Protein AF-A0A2N9Y4M0-F1 (afdb_monomer_lite)

Foldseek 3Di:
DVVVVVVCVVVVFDWDDDDQEIEGCAEDACAPPADAADGARYAYCAEYAQHPYAYADHHANYHHAYEYHNALYAHAEDHHNYHHQEEYHQHNYAHAADDAQAEHAEEYHQDQYQHAEHHQEAHHAYEYAHHLYQYADYHLHYYHAEEYAPDNYAHAADHQQDAHAYEYHHACYAHAAHHQNYHYAEEYHHHLYAYAAHHAPDEYLYEYHCANYAHAAYHPQYYHNYEYEQHLYAHAEYHLNYHYNAEYACANYAHAAYHQQAAHAAEYHCHLYAHAAYHQNYEHAEEYAQANYAHAAHDLRRPHDYCEYHHHNYAYAAHHLPDNHAAEYHHHNYAHAAHHQPDEYLEEYAQHCYQYAEYRQQYEHNYEYHCANYAHAEYHLNYYHLAEYAQHLYAHAAYHANYYHNAEYHHANYAYAAYYAQDAHAYEYHCHLYAHAAYHHQYAHAEEYHQDNYNHAEYDQNYHYAEEYHHANYAHAAYHALDAYCYEYHHHNYAHQEHHHQYHHAEEYEQANYNHQEDDQNYHYQFYHYPVVRHDLKFKDADPVVRWIKIWHRHPNAIWIDTRRGTQGHLVSLLVVLVVPDDPVVSVVSSVRNVVRRVVSVVVVVVD

Structure (mmCIF, N/CA/C/O backbone):
data_AF-A0A2N9Y4M0-F1
#
_entry.id   AF-A0A2N9Y4M0-F1
#
loop_
_atom_site.group_PDB
_atom_site.id
_atom_site.type_symbol
_atom_site.label_atom_id
_atom_site.label_alt_id
_atom_site.label_comp_id
_atom_site.label_asym_id
_atom_site.label_entity_id
_atom_site.label_seq_id
_atom_site.pdbx_PDB_ins_code
_atom_site.Cartn_x
_atom_site.Cartn_y
_atom_site.Cartn_z
_atom_site.occupancy
_atom_site.B_iso_or_equiv
_atom_site.auth_seq_id
_atom_site.auth_comp_id
_atom_site.auth_asym_id
_atom_site.auth_atom_id
_atom_site.pdbx_PDB_model_num
ATOM 1 N N . MET A 1 1 ? 51.965 9.612 -3.639 1.00 69.25 1 MET A N 1
ATOM 2 C CA . MET A 1 1 ? 52.229 8.160 -3.607 1.00 69.25 1 MET A CA 1
ATOM 3 C C . MET A 1 1 ? 52.261 7.648 -2.170 1.00 69.25 1 MET A C 1
ATOM 5 O O . MET A 1 1 ? 51.484 6.756 -1.866 1.00 69.25 1 MET A O 1
ATOM 9 N N . GLU A 1 2 ? 53.026 8.276 -1.268 1.00 77.88 2 GLU A N 1
ATOM 10 C CA . GLU A 1 2 ? 53.127 7.886 0.155 1.00 77.88 2 GLU A CA 1
ATOM 11 C C . GLU A 1 2 ? 51.775 7.714 0.866 1.00 77.88 2 GLU A C 1
ATOM 13 O O . GLU A 1 2 ? 51.488 6.628 1.348 1.00 77.88 2 GLU A O 1
ATOM 18 N N . GLN A 1 3 ? 50.884 8.716 0.827 1.00 79.31 3 GLN A N 1
ATOM 19 C CA . GLN A 1 3 ? 49.559 8.621 1.471 1.00 79.31 3 GLN A CA 1
ATOM 20 C C . GLN A 1 3 ? 48.710 7.429 0.991 1.00 79.31 3 GLN A C 1
ATOM 22 O O . GLN A 1 3 ? 47.911 6.899 1.757 1.00 79.31 3 GLN A O 1
ATOM 27 N N . PHE A 1 4 ? 48.864 7.015 -0.271 1.00 86.75 4 PHE A N 1
ATOM 28 C CA . PHE A 1 4 ? 48.134 5.876 -0.830 1.00 86.75 4 PHE A CA 1
ATOM 29 C C . PHE A 1 4 ? 48.697 4.557 -0.298 1.00 86.75 4 PHE A C 1
ATOM 31 O O . PHE A 1 4 ? 47.941 3.737 0.207 1.00 86.75 4 PHE A O 1
ATOM 38 N N . ILE A 1 5 ? 50.022 4.390 -0.323 1.00 88.62 5 ILE A N 1
ATOM 39 C CA . ILE A 1 5 ? 50.695 3.197 0.207 1.00 88.62 5 ILE A CA 1
ATOM 40 C C . ILE A 1 5 ? 50.472 3.052 1.718 1.00 88.62 5 ILE A C 1
ATOM 42 O O . ILE A 1 5 ? 50.161 1.962 2.191 1.00 88.62 5 ILE A O 1
ATOM 46 N N . THR A 1 6 ? 50.539 4.150 2.479 1.00 87.75 6 THR A N 1
ATOM 47 C CA . THR A 1 6 ? 50.225 4.143 3.917 1.00 87.75 6 THR A CA 1
ATOM 48 C C . THR A 1 6 ? 48.811 3.635 4.175 1.00 87.75 6 THR A C 1
ATOM 50 O O . THR A 1 6 ? 48.606 2.845 5.094 1.00 87.75 6 THR A O 1
ATOM 53 N N . TYR A 1 7 ? 47.836 4.045 3.359 1.00 87.62 7 TYR A N 1
ATOM 54 C CA . TYR A 1 7 ? 46.471 3.540 3.473 1.00 87.62 7 TYR A CA 1
ATOM 55 C C . TYR A 1 7 ? 46.402 2.031 3.205 1.00 87.62 7 TYR A C 1
ATOM 57 O O . TYR A 1 7 ? 45.838 1.311 4.026 1.00 87.62 7 TYR A O 1
ATOM 65 N N . LEU A 1 8 ? 47.019 1.549 2.117 1.00 91.25 8 LEU A N 1
ATOM 66 C CA . LEU A 1 8 ? 47.044 0.118 1.786 1.00 91.25 8 LEU A CA 1
ATOM 67 C C . LEU A 1 8 ? 47.632 -0.714 2.932 1.00 91.25 8 LEU A C 1
ATOM 69 O O . LEU A 1 8 ? 47.002 -1.672 3.369 1.00 91.25 8 LEU A O 1
ATOM 73 N N . ASN A 1 9 ? 48.780 -0.299 3.475 1.00 91.62 9 ASN A N 1
ATOM 74 C CA . ASN A 1 9 ? 49.433 -0.976 4.599 1.00 91.62 9 ASN A CA 1
ATOM 75 C C . ASN A 1 9 ? 48.564 -0.967 5.862 1.00 91.62 9 ASN A C 1
ATOM 77 O O . ASN A 1 9 ? 48.412 -1.993 6.519 1.00 91.62 9 ASN A O 1
ATOM 81 N N . THR A 1 10 ? 47.953 0.178 6.183 1.00 89.94 10 THR A N 1
ATOM 82 C CA . THR A 1 10 ? 47.089 0.322 7.368 1.00 89.94 10 THR A CA 1
ATOM 83 C C . THR A 1 10 ? 45.861 -0.581 7.284 1.00 89.94 10 THR A C 1
ATOM 85 O O . THR A 1 10 ? 45.412 -1.116 8.293 1.00 89.94 10 THR A O 1
ATOM 88 N N . GLN A 1 11 ? 45.303 -0.738 6.084 1.00 88.94 11 GLN A N 1
ATOM 89 C CA . GLN A 1 11 ? 44.142 -1.590 5.827 1.00 88.94 11 GLN A CA 1
ATOM 90 C C . GLN A 1 11 ? 44.521 -3.036 5.477 1.00 88.94 11 GLN A C 1
ATOM 92 O O . GLN A 1 11 ? 43.635 -3.826 5.171 1.00 88.94 11 GLN A O 1
ATOM 97 N N . GLN A 1 12 ? 45.814 -3.378 5.516 1.00 93.88 12 GLN A N 1
ATOM 98 C CA . GLN A 1 12 ? 46.344 -4.704 5.180 1.00 93.88 12 GLN A CA 1
ATOM 99 C C . GLN A 1 12 ? 45.936 -5.196 3.779 1.00 93.88 12 GLN A C 1
ATOM 101 O O . GLN A 1 12 ? 45.768 -6.392 3.551 1.00 93.88 12 GLN A O 1
ATOM 106 N N . ILE A 1 13 ? 45.788 -4.267 2.832 1.00 93.75 13 ILE A N 1
ATOM 107 C CA . ILE A 1 13 ? 45.423 -4.571 1.445 1.00 93.75 13 ILE A CA 1
ATOM 108 C C . ILE A 1 13 ? 46.638 -5.160 0.735 1.00 93.75 13 ILE A C 1
ATOM 110 O O . ILE A 1 13 ? 47.732 -4.593 0.789 1.00 93.75 13 ILE A O 1
ATOM 114 N N . LYS A 1 14 ? 46.452 -6.277 0.032 1.00 96.56 14 LYS A N 1
ATOM 115 C CA . LYS A 1 14 ? 47.536 -6.961 -0.681 1.00 96.56 14 LYS A CA 1
ATOM 116 C C . LYS A 1 14 ? 47.849 -6.259 -2.000 1.00 96.56 14 LYS A C 1
ATOM 118 O O . LYS A 1 14 ? 46.996 -6.155 -2.885 1.00 96.56 14 LYS A O 1
ATOM 123 N N . TYR A 1 15 ? 49.095 -5.825 -2.163 1.00 97.12 15 TYR A N 1
ATOM 124 C CA . TYR A 1 15 ? 49.570 -5.188 -3.388 1.00 97.12 15 TYR A CA 1
ATOM 125 C C . TYR A 1 15 ? 51.006 -5.595 -3.737 1.00 97.12 15 TYR A C 1
ATOM 127 O O . TYR A 1 15 ? 51.770 -6.026 -2.875 1.00 97.12 15 TYR A O 1
ATOM 135 N N . SER A 1 16 ? 51.379 -5.425 -5.003 1.00 96.06 16 SER A N 1
ATOM 136 C CA . SER A 1 16 ? 52.750 -5.545 -5.501 1.00 96.06 16 SER A CA 1
ATOM 137 C C . SER A 1 16 ? 53.153 -4.280 -6.258 1.00 96.06 16 SER A C 1
ATOM 139 O O . SER A 1 16 ? 52.330 -3.658 -6.935 1.00 96.06 16 SER A O 1
ATOM 141 N N . ILE A 1 17 ? 54.423 -3.895 -6.152 1.00 93.94 17 ILE A N 1
ATOM 142 C CA . ILE A 1 17 ? 55.011 -2.787 -6.912 1.00 93.94 17 ILE A CA 1
ATOM 143 C C . ILE A 1 17 ? 55.891 -3.406 -7.996 1.00 93.94 17 ILE A C 1
ATOM 145 O O . ILE A 1 17 ? 56.774 -4.199 -7.679 1.00 93.94 17 ILE A O 1
ATOM 149 N N . GLY A 1 18 ? 55.613 -3.081 -9.255 1.00 87.88 18 GLY A N 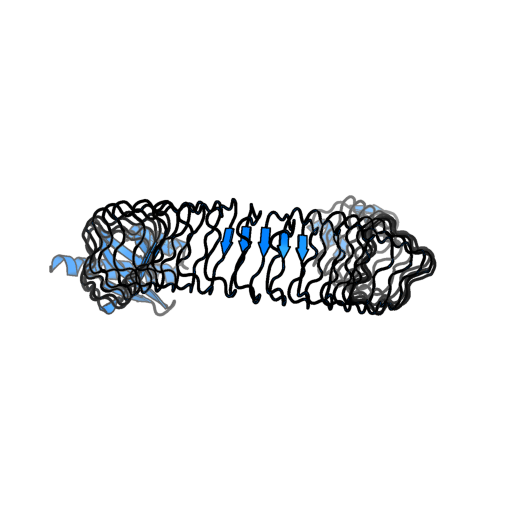1
ATOM 150 C CA . GLY A 1 18 ? 56.445 -3.456 -10.397 1.00 87.88 18 GLY A CA 1
ATOM 151 C C . GLY A 1 18 ? 57.136 -2.237 -11.000 1.00 87.88 18 GLY A C 1
ATOM 152 O O . GLY A 1 18 ? 56.988 -1.118 -10.501 1.00 87.88 18 GLY A O 1
ATOM 153 N N . ASP A 1 19 ? 57.832 -2.443 -12.118 1.00 81.62 19 ASP A N 1
ATOM 154 C CA . ASP A 1 19 ? 58.475 -1.363 -12.867 1.00 81.62 19 ASP A CA 1
ATOM 155 C C . ASP A 1 19 ? 57.413 -0.368 -13.354 1.00 81.62 19 ASP A C 1
ATOM 157 O O . ASP A 1 19 ? 56.680 -0.604 -14.315 1.00 81.62 19 ASP A O 1
ATOM 161 N N . ASN A 1 20 ? 57.306 0.750 -12.634 1.00 85.75 20 ASN A N 1
ATOM 162 C CA . ASN A 1 20 ? 56.396 1.860 -12.908 1.00 85.75 20 ASN A CA 1
ATOM 163 C C . ASN A 1 20 ? 54.886 1.543 -12.800 1.00 85.75 20 ASN A C 1
ATOM 165 O O . ASN A 1 20 ? 54.073 2.245 -13.405 1.00 85.75 20 ASN A O 1
ATOM 169 N N . SER A 1 21 ? 54.490 0.518 -12.036 1.00 92.75 21 SER A N 1
ATOM 170 C CA . SER A 1 21 ? 53.077 0.189 -11.776 1.00 92.75 21 SER A CA 1
ATOM 171 C C . SER A 1 21 ? 52.838 -0.297 -10.345 1.00 92.75 21 SER A C 1
ATOM 173 O O . SER A 1 21 ? 53.727 -0.841 -9.688 1.00 92.75 21 SER A O 1
ATOM 175 N N . ILE A 1 22 ? 51.611 -0.108 -9.857 1.00 95.31 22 ILE A N 1
ATOM 176 C CA . ILE A 1 22 ? 51.145 -0.664 -8.581 1.00 95.31 22 ILE A CA 1
ATOM 177 C C . ILE A 1 22 ? 49.971 -1.583 -8.894 1.00 95.31 22 ILE A C 1
ATOM 179 O O . ILE A 1 22 ? 48.990 -1.140 -9.488 1.00 95.31 22 ILE A O 1
ATOM 183 N N . THR A 1 23 ? 50.059 -2.846 -8.483 1.00 97.44 23 THR A N 1
ATOM 184 C CA . THR A 1 23 ? 48.987 -3.831 -8.663 1.00 97.44 23 THR A CA 1
ATOM 185 C C . THR A 1 23 ? 48.361 -4.167 -7.320 1.00 97.44 23 THR A C 1
ATOM 187 O O . THR A 1 23 ? 49.040 -4.666 -6.430 1.00 97.44 23 THR A O 1
ATOM 190 N N . ILE A 1 24 ? 47.062 -3.920 -7.176 1.00 98.00 24 ILE A N 1
ATOM 191 C CA . ILE A 1 24 ? 46.255 -4.388 -6.049 1.00 98.00 24 ILE A CA 1
ATOM 192 C C . ILE A 1 24 ? 45.712 -5.770 -6.406 1.00 98.00 24 ILE A C 1
ATOM 194 O O . ILE A 1 24 ? 45.067 -5.937 -7.443 1.00 98.00 24 ILE A O 1
ATOM 198 N N . LEU A 1 25 ? 45.990 -6.767 -5.565 1.00 96.94 25 LEU A N 1
ATOM 199 C CA . LEU A 1 25 ? 45.713 -8.177 -5.865 1.00 96.94 25 LEU A CA 1
ATOM 200 C C . LEU A 1 25 ? 44.247 -8.579 -5.639 1.00 96.94 25 LEU A C 1
ATOM 202 O O . LEU A 1 25 ? 43.853 -9.685 -5.999 1.00 96.94 25 LEU A O 1
ATOM 206 N N . GLU A 1 26 ? 43.446 -7.673 -5.088 1.00 97.50 26 GLU A N 1
ATOM 207 C CA . GLU A 1 26 ? 42.043 -7.853 -4.713 1.00 97.50 26 GLU A CA 1
ATOM 208 C C . GLU A 1 26 ? 41.196 -6.619 -5.090 1.00 97.50 26 GLU A C 1
ATOM 210 O O . GLU A 1 26 ? 41.654 -5.740 -5.829 1.00 97.50 26 GLU A O 1
ATOM 215 N N . SER A 1 27 ? 39.947 -6.551 -4.616 1.00 97.75 27 SER A N 1
ATOM 216 C CA . SER A 1 27 ? 39.102 -5.356 -4.750 1.00 97.75 27 SER A CA 1
ATOM 217 C C . SER A 1 27 ? 39.565 -4.244 -3.805 1.00 97.75 27 SER A C 1
ATOM 219 O O . SER A 1 27 ? 39.869 -4.482 -2.639 1.00 97.75 27 SER A O 1
ATOM 221 N N . LEU A 1 28 ? 39.557 -3.002 -4.284 1.00 97.25 28 LEU A N 1
ATOM 222 C CA . LEU A 1 28 ? 39.966 -1.823 -3.529 1.00 97.25 28 LEU A CA 1
ATOM 223 C C . LEU A 1 28 ? 38.762 -0.920 -3.238 1.00 97.25 28 LEU A C 1
ATOM 225 O O . LEU A 1 28 ? 38.211 -0.273 -4.133 1.00 97.25 28 LEU A O 1
ATOM 229 N N . ASN A 1 29 ? 38.386 -0.820 -1.962 1.00 94.25 29 ASN A N 1
ATOM 230 C CA . ASN A 1 29 ? 37.332 0.081 -1.508 1.00 94.25 29 ASN A CA 1
ATOM 231 C C . ASN A 1 29 ? 37.908 1.340 -0.851 1.00 94.25 29 ASN A C 1
ATOM 233 O O . ASN A 1 29 ? 38.414 1.297 0.262 1.00 94.25 29 ASN A O 1
ATOM 237 N N . LEU A 1 30 ? 37.772 2.471 -1.534 1.00 93.62 30 LEU A N 1
ATOM 238 C CA . LEU A 1 30 ? 38.145 3.806 -1.068 1.00 93.62 30 LEU A CA 1
ATOM 239 C C . LEU A 1 30 ? 36.919 4.694 -0.839 1.00 93.62 30 LEU A C 1
ATOM 241 O O . LEU A 1 30 ? 37.056 5.919 -0.802 1.00 93.62 30 LEU A O 1
ATOM 245 N N . ALA A 1 31 ? 35.719 4.119 -0.726 1.00 90.44 31 ALA A N 1
ATOM 246 C CA . ALA A 1 31 ? 34.511 4.901 -0.514 1.00 90.44 31 ALA A CA 1
ATOM 247 C C . ALA A 1 31 ? 34.663 5.809 0.716 1.00 90.44 31 ALA A C 1
ATOM 249 O O . ALA A 1 31 ? 35.088 5.362 1.777 1.00 90.44 31 ALA A O 1
ATOM 250 N N . GLU A 1 32 ? 34.339 7.093 0.551 1.00 85.69 32 GLU A N 1
ATOM 251 C CA . GLU A 1 32 ? 34.395 8.123 1.606 1.00 85.69 32 GLU A CA 1
ATOM 252 C C . GLU A 1 32 ? 35.800 8.398 2.187 1.00 85.69 32 GLU A C 1
ATOM 254 O O . GLU A 1 32 ? 35.969 9.270 3.044 1.00 85.69 32 GLU A O 1
ATOM 259 N N . VAL A 1 33 ? 36.845 7.751 1.662 1.00 87.81 33 VAL A N 1
ATOM 260 C CA . VAL A 1 33 ? 38.233 8.008 2.052 1.00 87.81 33 VAL A CA 1
ATOM 261 C C . VAL A 1 33 ? 38.682 9.370 1.512 1.00 87.81 33 VAL A C 1
ATOM 263 O O . VAL A 1 33 ? 38.426 9.742 0.361 1.00 87.81 33 VAL A O 1
ATOM 266 N N . ARG A 1 34 ? 39.415 10.136 2.332 1.00 82.12 34 ARG A N 1
ATOM 267 C CA . ARG A 1 34 ? 39.979 11.452 1.967 1.00 82.12 34 ARG A CA 1
ATOM 268 C C . ARG A 1 34 ? 41.215 11.341 1.067 1.00 82.12 34 ARG A C 1
ATOM 270 O O . ARG A 1 34 ? 42.247 11.952 1.330 1.00 82.12 34 ARG A O 1
ATOM 277 N N . ILE A 1 35 ? 41.102 10.601 -0.028 1.00 80.62 35 ILE A N 1
ATOM 278 C CA . ILE A 1 35 ? 42.133 10.520 -1.057 1.00 80.62 35 ILE A CA 1
ATOM 279 C C . ILE A 1 35 ? 41.920 11.604 -2.123 1.00 80.62 35 ILE A C 1
ATOM 281 O O . ILE A 1 35 ? 40.793 11.883 -2.549 1.00 80.62 35 ILE A O 1
ATOM 285 N N . LYS A 1 36 ? 43.011 12.266 -2.528 1.00 80.69 36 LYS A N 1
ATOM 286 C CA . LYS A 1 36 ? 42.988 13.343 -3.538 1.00 80.69 36 LYS A CA 1
ATOM 287 C C . LYS A 1 36 ? 43.414 12.865 -4.930 1.00 80.69 36 LYS A C 1
ATOM 289 O O . LYS A 1 36 ? 42.902 13.387 -5.920 1.00 80.69 36 LYS A O 1
ATOM 294 N N . HIS A 1 37 ? 44.312 11.880 -4.991 1.00 86.69 37 HIS A N 1
ATOM 295 C CA . HIS A 1 37 ? 44.916 11.353 -6.215 1.00 86.69 37 HIS A CA 1
ATOM 296 C C . HIS A 1 37 ? 45.178 9.850 -6.074 1.00 86.69 37 HIS A C 1
ATOM 298 O O . HIS A 1 37 ? 45.559 9.400 -4.995 1.00 86.69 37 HIS A O 1
ATOM 304 N N . LEU A 1 38 ? 45.000 9.108 -7.164 1.00 92.69 38 LEU A N 1
ATOM 305 C CA . LEU A 1 38 ? 45.486 7.734 -7.312 1.00 92.69 38 LEU A CA 1
ATOM 306 C C . LEU A 1 38 ? 46.834 7.763 -8.052 1.00 92.69 38 LEU A C 1
ATOM 308 O O . LEU A 1 38 ? 47.072 8.719 -8.795 1.00 92.69 38 LEU A O 1
ATOM 312 N N . PRO A 1 39 ? 47.715 6.770 -7.844 1.00 91.00 39 PRO A N 1
ATOM 313 C CA . PRO A 1 39 ? 48.951 6.651 -8.615 1.00 91.00 39 PRO A CA 1
ATOM 314 C C . PRO A 1 39 ? 48.671 6.342 -10.094 1.00 91.00 39 PRO A C 1
ATOM 316 O O . PRO A 1 39 ? 47.676 5.690 -10.414 1.00 91.00 39 PRO A O 1
ATOM 319 N N . ASP A 1 40 ? 49.557 6.799 -10.980 1.00 90.06 40 ASP A N 1
ATOM 320 C CA . ASP A 1 40 ? 49.533 6.427 -12.398 1.00 90.06 40 ASP A CA 1
ATOM 321 C C . ASP A 1 40 ? 49.860 4.934 -12.583 1.00 90.06 40 ASP A C 1
ATOM 323 O O . ASP A 1 40 ? 50.497 4.326 -11.720 1.00 90.06 40 ASP A O 1
ATOM 327 N N . ASN A 1 41 ? 49.399 4.335 -13.691 1.00 92.06 41 ASN A N 1
ATOM 328 C CA . ASN A 1 41 ? 49.573 2.904 -14.002 1.00 92.06 41 ASN A CA 1
ATOM 329 C C . ASN A 1 41 ? 49.096 1.957 -12.877 1.00 92.06 41 ASN A C 1
ATOM 331 O O . ASN A 1 41 ? 49.707 0.921 -12.600 1.00 92.06 41 ASN A O 1
ATOM 335 N N . LEU A 1 42 ? 48.009 2.327 -12.195 1.00 96.50 42 LEU A N 1
ATOM 336 C CA . LEU A 1 42 ? 47.374 1.502 -11.172 1.00 96.50 42 LEU A CA 1
ATOM 337 C C . LEU A 1 42 ? 46.597 0.348 -11.819 1.00 96.50 42 LEU A C 1
ATOM 339 O O . LEU A 1 42 ? 45.782 0.564 -12.718 1.00 96.50 42 LEU A O 1
ATOM 343 N N . ILE A 1 43 ? 46.814 -0.865 -11.319 1.00 97.94 43 ILE A N 1
ATOM 344 C CA . ILE A 1 43 ? 46.107 -2.079 -11.730 1.00 97.94 43 ILE A CA 1
ATOM 345 C C . ILE A 1 43 ? 45.336 -2.614 -10.521 1.00 97.94 43 ILE A C 1
ATOM 347 O O . ILE A 1 43 ? 45.912 -2.799 -9.453 1.00 97.94 43 ILE A O 1
ATOM 351 N N . ILE A 1 44 ? 44.039 -2.869 -10.677 1.00 98.31 44 ILE A N 1
ATOM 352 C CA . ILE A 1 44 ? 43.175 -3.477 -9.658 1.00 98.31 44 ILE A CA 1
ATOM 353 C C . ILE A 1 44 ? 42.690 -4.828 -10.186 1.00 98.31 44 ILE A C 1
ATOM 355 O O . ILE A 1 44 ? 42.037 -4.879 -11.231 1.00 98.31 44 ILE A O 1
ATOM 359 N N . ASN A 1 45 ? 43.001 -5.924 -9.488 1.00 98.06 45 ASN A N 1
ATOM 360 C CA . ASN A 1 45 ? 42.576 -7.266 -9.898 1.00 98.06 45 ASN A CA 1
ATOM 361 C C . ASN A 1 45 ? 41.093 -7.551 -9.626 1.00 98.06 45 ASN A C 1
ATOM 363 O O . ASN A 1 45 ? 40.516 -8.387 -10.319 1.00 98.06 45 ASN A O 1
ATOM 367 N N . GLY A 1 46 ? 40.483 -6.856 -8.665 1.00 97.94 46 GLY A N 1
ATOM 368 C CA . GLY A 1 46 ? 39.041 -6.878 -8.418 1.00 97.94 46 GLY A CA 1
ATOM 369 C C . GLY A 1 46 ? 38.344 -5.577 -8.826 1.00 97.94 46 GLY A C 1
ATOM 370 O O . GLY A 1 46 ? 38.689 -4.945 -9.829 1.00 97.94 46 GLY A O 1
ATOM 371 N N . ASP A 1 47 ? 37.375 -5.172 -8.013 1.00 98.62 47 ASP A N 1
ATOM 372 C CA . ASP A 1 47 ? 36.594 -3.946 -8.185 1.00 98.62 47 ASP A CA 1
ATOM 373 C C . ASP A 1 47 ? 37.310 -2.732 -7.587 1.00 98.62 47 ASP A C 1
ATOM 375 O O . ASP A 1 47 ? 38.030 -2.840 -6.594 1.00 98.62 47 ASP A O 1
ATOM 379 N N . LEU A 1 48 ? 37.053 -1.545 -8.135 1.00 98.44 48 LEU A N 1
ATOM 380 C CA . LEU A 1 48 ? 37.519 -0.272 -7.592 1.00 98.44 48 LEU A CA 1
ATOM 381 C C . LEU A 1 48 ? 36.334 0.609 -7.191 1.00 98.44 48 LEU A C 1
ATOM 383 O O . LEU A 1 48 ? 35.598 1.112 -8.041 1.00 98.44 48 LEU A O 1
ATOM 387 N N . ASN A 1 49 ? 36.187 0.872 -5.892 1.00 97.56 49 ASN A N 1
ATOM 388 C CA . ASN A 1 49 ? 35.139 1.742 -5.362 1.00 97.56 49 ASN A CA 1
ATOM 389 C C . ASN A 1 49 ? 35.716 3.066 -4.840 1.00 97.56 49 ASN A C 1
ATOM 391 O O . ASN A 1 49 ? 36.402 3.110 -3.828 1.00 97.56 49 ASN A O 1
ATOM 395 N N . LEU A 1 50 ? 35.395 4.165 -5.516 1.00 96.50 50 LEU A N 1
ATOM 396 C CA . LEU A 1 50 ? 35.794 5.546 -5.220 1.00 96.50 50 LEU A CA 1
ATOM 397 C C . LEU A 1 50 ? 34.607 6.416 -4.783 1.00 96.50 50 LEU A C 1
ATOM 399 O O . LEU A 1 50 ? 34.696 7.651 -4.822 1.00 96.50 50 LEU A O 1
ATOM 403 N N . ARG A 1 51 ? 33.469 5.804 -4.436 1.00 94.88 51 ARG A N 1
ATOM 404 C CA . ARG A 1 51 ? 32.219 6.509 -4.139 1.00 94.88 51 ARG A CA 1
ATOM 405 C C . ARG A 1 51 ? 32.423 7.600 -3.083 1.00 94.88 51 ARG A C 1
ATOM 407 O O . ARG A 1 51 ? 33.048 7.368 -2.055 1.00 94.88 51 ARG A O 1
ATOM 414 N N . LEU A 1 52 ? 31.851 8.783 -3.320 1.00 90.19 52 LEU A N 1
ATOM 415 C CA . LEU A 1 52 ? 31.882 9.924 -2.384 1.00 90.19 52 LEU A CA 1
ATOM 416 C C . LEU A 1 52 ? 33.296 10.426 -2.015 1.00 90.19 52 LEU A C 1
ATOM 418 O O . LEU A 1 52 ? 33.460 11.171 -1.050 1.00 90.19 52 LEU A O 1
ATOM 422 N N . THR A 1 53 ? 34.325 10.083 -2.794 1.00 90.56 53 THR A N 1
ATOM 423 C CA . THR A 1 53 ? 35.673 10.644 -2.615 1.00 90.56 53 THR A CA 1
ATOM 424 C C . THR A 1 53 ? 35.809 12.037 -3.240 1.00 90.56 53 THR A C 1
ATOM 426 O O . THR A 1 53 ? 34.986 12.496 -4.039 1.00 90.56 53 THR A O 1
ATOM 429 N N . THR A 1 54 ? 36.902 12.735 -2.909 1.00 88.62 54 THR A N 1
ATOM 430 C CA . THR A 1 54 ? 37.193 14.078 -3.449 1.00 88.62 54 THR A CA 1
ATOM 431 C C . THR A 1 54 ? 38.022 14.081 -4.737 1.00 88.62 54 THR A C 1
ATOM 433 O O . THR A 1 54 ? 38.375 15.164 -5.221 1.00 88.62 54 THR A O 1
ATOM 436 N N . ILE A 1 55 ? 38.304 12.901 -5.303 1.00 90.88 55 ILE A N 1
ATOM 437 C CA . ILE A 1 55 ? 39.119 12.728 -6.510 1.00 90.88 55 ILE A CA 1
ATOM 438 C C . ILE A 1 55 ? 38.555 13.562 -7.667 1.00 90.88 55 ILE A C 1
ATOM 440 O O . ILE A 1 55 ? 37.347 13.597 -7.924 1.00 90.88 55 ILE A O 1
ATOM 444 N N . LYS A 1 56 ? 39.463 14.250 -8.369 1.00 92.88 56 LYS A N 1
ATOM 445 C CA . LYS A 1 56 ? 39.150 15.129 -9.511 1.00 92.88 56 LYS A CA 1
ATOM 446 C C . LYS A 1 56 ? 39.536 14.541 -10.874 1.00 92.88 56 LYS A C 1
ATOM 448 O O . LYS A 1 56 ? 39.026 15.016 -11.887 1.00 92.88 56 LYS A O 1
ATOM 453 N N . LYS A 1 57 ? 40.433 13.553 -10.907 1.00 94.12 57 LYS A N 1
ATOM 454 C CA . LYS A 1 57 ? 40.937 12.889 -12.117 1.00 94.12 57 LYS A CA 1
ATOM 455 C C . LYS A 1 57 ? 41.261 11.428 -11.780 1.00 94.12 57 LYS A C 1
ATOM 457 O O . LYS A 1 57 ? 41.829 11.173 -10.722 1.00 94.12 57 LYS A O 1
ATOM 462 N N . LEU A 1 58 ? 40.893 10.509 -12.669 1.00 95.38 58 LEU A N 1
ATOM 463 C CA . LEU A 1 58 ? 41.415 9.141 -12.671 1.00 95.38 58 LEU A CA 1
ATOM 464 C C . LEU A 1 58 ? 42.782 9.121 -13.375 1.00 95.38 58 LEU A C 1
ATOM 466 O O . LEU A 1 58 ? 42.957 9.884 -14.329 1.00 95.38 58 LEU A O 1
ATOM 470 N N . PRO A 1 59 ? 43.735 8.295 -12.921 1.00 94.00 59 PRO A N 1
ATOM 471 C CA . PRO A 1 59 ? 45.042 8.190 -13.553 1.00 94.00 59 PRO A CA 1
ATOM 472 C C . PRO A 1 59 ? 44.915 7.646 -14.976 1.00 94.00 59 PRO A C 1
ATOM 474 O O . PRO A 1 59 ? 43.995 6.883 -15.285 1.00 94.00 59 PRO A O 1
ATOM 477 N N . ASP A 1 60 ? 45.841 8.058 -15.838 1.00 93.06 60 ASP A N 1
ATOM 478 C CA . ASP A 1 60 ? 45.956 7.480 -17.174 1.00 93.06 60 ASP A CA 1
ATOM 479 C C . ASP A 1 60 ? 46.488 6.031 -17.047 1.00 93.06 60 ASP A C 1
ATOM 481 O O . ASP A 1 60 ? 47.191 5.702 -16.088 1.00 93.06 60 ASP A O 1
ATOM 485 N N . ASN A 1 61 ? 46.107 5.149 -17.977 1.00 94.31 61 ASN A N 1
ATOM 486 C CA . ASN A 1 61 ? 46.406 3.705 -17.957 1.00 94.31 61 ASN A CA 1
ATOM 487 C C . ASN A 1 61 ? 45.858 2.929 -16.736 1.00 94.31 61 ASN A C 1
ATOM 489 O O . ASN A 1 61 ? 46.348 1.843 -16.420 1.00 94.31 61 ASN A O 1
ATOM 493 N N . LEU A 1 62 ? 44.842 3.453 -16.040 1.00 96.81 62 LEU A N 1
ATOM 494 C CA . LEU A 1 62 ? 44.148 2.717 -14.980 1.00 96.81 62 LEU A CA 1
ATOM 495 C C . LEU A 1 62 ? 43.520 1.432 -15.542 1.00 96.81 62 LEU A C 1
ATOM 497 O O . LEU A 1 62 ? 42.703 1.493 -16.464 1.00 96.81 62 LEU A O 1
ATOM 501 N N . THR A 1 63 ? 43.850 0.289 -14.941 1.00 97.69 63 THR A N 1
ATOM 502 C CA . THR A 1 63 ? 43.230 -1.006 -15.254 1.00 97.69 63 THR A CA 1
ATOM 503 C C . THR A 1 63 ? 42.431 -1.515 -14.059 1.00 97.69 63 THR A C 1
ATOM 505 O O . THR A 1 63 ? 42.966 -1.633 -12.960 1.00 97.69 63 THR A O 1
ATOM 508 N N . VAL A 1 64 ? 41.158 -1.847 -14.270 1.00 98.31 64 VAL A N 1
ATOM 509 C CA . VAL A 1 64 ? 40.270 -2.473 -13.280 1.00 98.31 64 VAL A CA 1
ATOM 510 C C . VAL A 1 64 ? 39.716 -3.761 -13.884 1.00 98.31 64 VAL A C 1
ATOM 512 O O . VAL A 1 64 ? 38.992 -3.737 -14.880 1.00 98.31 64 VAL A O 1
ATOM 515 N N . ASN A 1 65 ? 40.091 -4.903 -13.313 1.00 98.25 65 ASN A N 1
ATOM 516 C CA . ASN A 1 65 ? 39.678 -6.217 -13.804 1.00 98.25 65 ASN A CA 1
ATOM 517 C C . ASN A 1 65 ? 38.251 -6.611 -13.367 1.00 98.25 65 ASN A C 1
ATOM 519 O O . ASN A 1 65 ? 37.709 -7.562 -13.928 1.00 98.25 65 ASN A O 1
ATOM 523 N N . GLY A 1 66 ? 37.646 -5.872 -12.432 1.00 98.19 66 GLY A N 1
ATOM 524 C CA . GLY A 1 66 ? 36.225 -5.925 -12.077 1.00 98.19 66 GLY A CA 1
ATOM 525 C C . GLY A 1 66 ? 35.469 -4.642 -12.449 1.00 98.19 66 GLY A C 1
ATOM 526 O O . GLY A 1 66 ? 35.688 -4.063 -13.520 1.00 98.19 66 GLY A O 1
ATOM 527 N N . ASP A 1 67 ? 34.589 -4.196 -11.555 1.00 98.69 67 ASP A N 1
ATOM 528 C CA . ASP A 1 67 ? 33.748 -3.004 -11.698 1.00 98.69 67 ASP A CA 1
ATOM 529 C C . ASP A 1 67 ? 34.445 -1.722 -11.209 1.00 98.69 67 ASP A C 1
ATOM 531 O O . ASP A 1 67 ? 35.171 -1.713 -10.214 1.00 98.69 67 ASP A O 1
ATOM 535 N N . LEU A 1 68 ? 34.164 -0.591 -11.862 1.00 98.50 68 LEU A N 1
ATOM 536 C CA . LEU A 1 68 ? 34.598 0.742 -11.436 1.00 98.50 68 LEU A CA 1
ATOM 537 C C . LEU A 1 68 ? 33.406 1.560 -10.926 1.00 98.50 68 LEU A C 1
ATOM 539 O O . LEU A 1 68 ? 32.597 2.052 -11.714 1.00 98.50 68 LEU A O 1
ATOM 543 N N . CYS A 1 69 ? 33.341 1.811 -9.618 1.00 98.31 69 CYS A N 1
ATOM 544 C CA . CYS A 1 69 ? 32.378 2.739 -9.028 1.00 98.31 69 CYS A CA 1
ATOM 545 C C . CYS A 1 69 ? 33.054 4.069 -8.684 1.00 98.31 69 CYS A C 1
ATOM 547 O O . CYS A 1 69 ? 33.803 4.162 -7.718 1.00 98.31 69 CYS A O 1
ATOM 549 N N . ALA A 1 70 ? 32.756 5.136 -9.421 1.00 97.25 70 ALA A N 1
ATOM 550 C CA . ALA A 1 70 ? 33.238 6.491 -9.139 1.00 97.25 70 ALA A CA 1
ATOM 551 C C . ALA A 1 70 ? 32.097 7.490 -8.886 1.00 97.25 70 ALA A C 1
ATOM 553 O O . ALA A 1 70 ? 32.233 8.702 -9.094 1.00 97.25 70 ALA A O 1
ATOM 554 N N . ARG A 1 71 ? 30.970 6.974 -8.391 1.00 96.94 71 ARG A N 1
ATOM 555 C CA . ARG A 1 71 ? 29.759 7.719 -8.051 1.00 96.94 71 ARG A CA 1
ATOM 556 C C . ARG A 1 71 ? 30.022 8.900 -7.112 1.00 96.94 71 ARG A C 1
ATOM 558 O O . ARG A 1 71 ? 30.685 8.774 -6.082 1.00 96.94 71 ARG A O 1
ATOM 565 N N . ALA A 1 72 ? 29.399 10.034 -7.427 1.00 95.69 72 ALA A N 1
ATOM 566 C CA . ALA A 1 72 ? 29.425 11.268 -6.640 1.00 95.69 72 ALA A CA 1
ATOM 567 C C . ALA A 1 72 ? 30.840 11.821 -6.365 1.00 95.69 72 ALA A C 1
ATOM 569 O O . ALA A 1 72 ? 31.068 12.492 -5.359 1.00 95.69 72 ALA A O 1
ATOM 570 N N . THR A 1 73 ? 31.786 11.565 -7.268 1.00 95.12 73 THR A N 1
ATOM 571 C CA . THR A 1 73 ? 33.131 12.159 -7.239 1.00 95.12 73 THR A CA 1
ATOM 572 C C . THR A 1 73 ? 33.197 13.453 -8.058 1.00 95.12 73 THR A C 1
ATOM 574 O O . THR A 1 73 ? 32.235 13.873 -8.707 1.00 95.12 73 THR A O 1
ATOM 577 N N . LYS A 1 74 ? 34.358 14.123 -8.054 1.00 94.81 74 LYS A N 1
ATOM 578 C CA . LYS A 1 74 ? 34.588 15.371 -8.802 1.00 94.81 74 LYS A CA 1
ATOM 579 C C . LYS A 1 74 ? 35.294 15.142 -10.145 1.00 94.81 74 LYS A C 1
ATOM 581 O O . LYS A 1 74 ? 35.804 16.115 -10.703 1.00 94.81 74 LYS A O 1
ATOM 586 N N . ILE A 1 75 ? 35.322 13.907 -10.654 1.00 95.56 75 ILE A N 1
ATOM 587 C CA . ILE A 1 75 ? 35.957 13.547 -11.932 1.00 95.56 75 ILE A CA 1
ATOM 588 C C . ILE A 1 75 ? 35.291 14.302 -13.083 1.00 95.56 75 ILE A C 1
ATOM 590 O O . ILE A 1 75 ? 34.066 14.297 -13.199 1.00 95.56 75 ILE A O 1
ATOM 594 N N . LYS A 1 76 ? 36.105 14.976 -13.906 1.00 94.88 76 LYS A N 1
ATOM 595 C CA . LYS A 1 76 ? 35.644 15.836 -15.014 1.00 94.88 76 LYS A CA 1
ATOM 596 C C . LYS A 1 76 ? 35.975 15.315 -16.410 1.00 94.88 76 LYS A C 1
ATOM 598 O O . LYS A 1 76 ? 35.261 15.641 -17.353 1.00 94.88 76 LYS A O 1
ATOM 603 N N . ALA A 1 77 ? 37.065 14.568 -16.543 1.00 93.81 77 ALA A N 1
ATOM 604 C CA . ALA A 1 77 ? 37.610 14.139 -17.825 1.00 93.81 77 ALA A CA 1
ATOM 605 C C . ALA A 1 77 ? 37.803 12.626 -17.840 1.00 93.81 77 ALA A C 1
ATOM 607 O O . ALA A 1 77 ? 38.104 12.031 -16.801 1.00 93.81 77 ALA A O 1
ATOM 608 N N . TRP A 1 78 ? 37.629 12.035 -19.019 1.00 94.25 78 TRP A N 1
ATOM 609 C CA . TRP A 1 78 ? 37.905 10.626 -19.241 1.00 94.25 78 TRP A CA 1
ATOM 610 C C . TRP A 1 78 ? 39.427 10.398 -19.292 1.00 94.25 78 TRP A C 1
ATOM 612 O O . TRP A 1 78 ? 40.103 11.141 -20.009 1.00 94.25 78 TRP A O 1
ATOM 622 N N . PRO A 1 79 ? 39.986 9.435 -18.539 1.00 92.06 79 PRO A N 1
ATOM 623 C CA . PRO A 1 79 ? 41.425 9.172 -18.549 1.00 92.06 79 PRO A CA 1
ATOM 624 C C . PRO A 1 79 ? 41.857 8.419 -19.815 1.00 92.06 79 PRO A C 1
ATOM 626 O O . PRO A 1 79 ? 41.105 7.611 -20.368 1.00 92.06 79 PRO A O 1
ATOM 629 N N . LYS A 1 80 ? 43.082 8.673 -20.284 1.00 92.38 80 LYS A N 1
ATOM 630 C CA . LYS A 1 80 ? 43.647 7.961 -21.438 1.00 92.38 80 LYS A CA 1
ATOM 631 C C . LYS A 1 80 ? 43.848 6.488 -21.084 1.00 92.38 80 LYS A C 1
ATOM 633 O O . LYS A 1 80 ? 44.299 6.177 -19.985 1.00 92.38 80 LYS A O 1
ATOM 638 N N . ASN A 1 81 ? 43.533 5.602 -22.029 1.00 91.06 81 ASN A N 1
ATOM 639 C CA . ASN A 1 81 ? 43.721 4.152 -21.909 1.00 91.06 81 ASN A CA 1
ATOM 640 C C . ASN A 1 81 ? 43.068 3.528 -20.661 1.00 91.06 81 ASN A C 1
ATOM 642 O O . ASN A 1 81 ? 43.599 2.573 -20.100 1.00 91.06 81 ASN A O 1
ATOM 646 N N . LEU A 1 82 ? 41.924 4.062 -20.212 1.00 94.75 82 LEU A N 1
ATOM 647 C CA . LEU A 1 82 ? 41.127 3.415 -19.170 1.00 94.75 82 LEU A CA 1
ATOM 648 C C . LEU A 1 82 ? 40.699 2.025 -19.628 1.00 94.75 82 LEU A C 1
ATOM 650 O O . LEU A 1 82 ? 40.027 1.906 -20.654 1.00 94.75 82 LEU A O 1
ATOM 654 N N . ASN A 1 83 ? 41.012 1.004 -18.841 1.00 95.50 83 ASN A N 1
ATOM 655 C CA . ASN A 1 83 ? 40.567 -0.355 -19.106 1.00 95.50 83 ASN A CA 1
ATOM 656 C C . ASN A 1 83 ? 39.756 -0.875 -17.917 1.00 95.50 83 ASN A C 1
ATOM 658 O O . ASN A 1 83 ? 40.301 -1.074 -16.835 1.00 95.50 83 ASN A O 1
ATOM 662 N N . VAL A 1 84 ? 38.455 -1.088 -18.110 1.00 97.44 84 VAL A N 1
ATOM 663 C CA . VAL A 1 84 ? 37.566 -1.676 -17.100 1.00 97.44 84 VAL A CA 1
ATOM 664 C C . VAL A 1 84 ? 36.907 -2.905 -17.708 1.00 97.44 84 VAL A C 1
ATOM 666 O O . VAL A 1 84 ? 36.240 -2.807 -18.740 1.00 97.44 84 VAL A O 1
ATOM 669 N N . LYS A 1 85 ? 37.106 -4.071 -17.088 1.00 97.56 85 LYS A N 1
ATOM 670 C CA . LYS A 1 85 ? 36.544 -5.334 -17.585 1.00 97.56 85 LYS A CA 1
ATOM 671 C C . LYS A 1 85 ? 35.084 -5.545 -17.192 1.00 97.56 85 LYS A C 1
ATOM 673 O O . LYS A 1 85 ? 34.420 -6.312 -17.884 1.00 97.56 85 LYS A O 1
ATOM 678 N N . GLY A 1 86 ? 34.604 -4.892 -16.136 1.00 97.75 86 GLY A N 1
ATOM 679 C CA . GLY A 1 86 ? 33.217 -4.940 -15.678 1.00 97.75 86 GLY A CA 1
ATOM 680 C C . GLY A 1 86 ? 32.394 -3.705 -16.058 1.00 97.75 86 GLY A C 1
ATOM 681 O O . GLY A 1 86 ? 32.500 -3.157 -17.162 1.00 97.75 86 GLY A O 1
ATOM 682 N N . SER A 1 87 ? 31.544 -3.292 -15.125 1.00 98.69 87 SER A N 1
ATOM 683 C CA . SER A 1 87 ? 30.652 -2.135 -15.199 1.00 98.69 87 SER A CA 1
ATOM 684 C C . SER A 1 87 ? 31.350 -0.842 -14.772 1.00 98.69 87 SER A C 1
ATOM 686 O O . SER A 1 87 ? 32.321 -0.846 -14.016 1.00 98.69 87 SER A O 1
ATOM 688 N N . ILE A 1 88 ? 30.832 0.296 -15.235 1.00 98.62 88 ILE A N 1
ATOM 689 C CA . ILE A 1 88 ? 31.345 1.632 -14.925 1.00 98.62 88 ILE A CA 1
ATOM 690 C C . ILE A 1 88 ? 30.201 2.500 -14.378 1.00 98.62 88 ILE A C 1
ATOM 692 O O . ILE A 1 88 ? 29.286 2.878 -15.113 1.00 98.62 88 ILE A O 1
ATOM 696 N N . ASP A 1 89 ? 30.275 2.874 -13.098 1.00 98.56 89 ASP A N 1
ATOM 697 C CA . ASP A 1 89 ? 29.329 3.788 -12.446 1.00 98.56 89 ASP A CA 1
ATOM 698 C C . ASP A 1 89 ? 29.934 5.184 -12.234 1.00 98.56 89 ASP A C 1
ATOM 700 O O . ASP A 1 89 ? 30.783 5.407 -11.367 1.00 98.56 89 ASP A O 1
ATOM 704 N N . LEU A 1 90 ? 29.450 6.147 -13.019 1.00 97.75 90 LEU A N 1
ATOM 705 C CA . LEU A 1 90 ? 29.822 7.563 -13.001 1.00 97.75 90 LEU A CA 1
ATOM 706 C C . LEU A 1 90 ? 28.658 8.464 -12.565 1.00 97.75 90 LEU A C 1
ATOM 708 O O . LEU A 1 90 ? 28.678 9.673 -12.837 1.00 97.75 90 LEU A O 1
ATOM 712 N N . LEU A 1 91 ? 27.653 7.916 -11.876 1.00 97.88 91 LEU A N 1
ATOM 713 C CA . LEU A 1 91 ? 26.494 8.670 -11.403 1.00 97.88 91 LEU A CA 1
ATOM 714 C C . LEU A 1 91 ? 26.922 9.909 -10.603 1.00 97.88 91 LEU A C 1
ATOM 716 O O . LEU A 1 91 ? 27.747 9.826 -9.689 1.00 97.88 91 LEU A O 1
ATOM 720 N N . ARG A 1 92 ? 26.326 11.071 -10.905 1.00 96.88 92 ARG A N 1
ATOM 721 C CA . ARG A 1 92 ? 26.628 12.372 -10.263 1.00 96.88 92 ARG A CA 1
ATOM 722 C C . ARG A 1 92 ? 28.107 12.784 -10.312 1.00 96.88 92 ARG A C 1
ATOM 724 O O . ARG A 1 92 ? 28.559 13.548 -9.457 1.00 96.88 92 ARG A O 1
ATOM 731 N N . THR A 1 93 ? 28.873 12.304 -11.285 1.00 96.94 93 THR A N 1
ATOM 732 C CA . THR A 1 93 ? 30.202 12.862 -11.573 1.00 96.94 93 THR A CA 1
ATOM 733 C C . THR A 1 93 ? 30.092 14.114 -12.447 1.00 96.94 93 THR A C 1
ATOM 735 O O . THR A 1 93 ? 29.006 14.537 -12.849 1.00 96.94 93 THR A O 1
ATOM 738 N N . ARG A 1 94 ? 31.232 14.743 -12.750 1.00 96.38 94 ARG A N 1
ATOM 739 C CA . ARG A 1 94 ? 31.316 15.929 -13.616 1.00 96.38 94 ARG A CA 1
ATOM 740 C C . ARG A 1 94 ? 31.829 15.590 -15.020 1.00 96.38 94 ARG A C 1
ATOM 742 O O . ARG A 1 94 ? 32.266 16.501 -15.721 1.00 96.38 94 ARG A O 1
ATOM 749 N N . ILE A 1 95 ? 31.792 14.315 -15.412 1.00 95.25 95 ILE A N 1
ATOM 750 C CA . ILE A 1 95 ? 32.235 13.846 -16.728 1.00 95.25 95 ILE A CA 1
ATOM 751 C C . ILE A 1 95 ? 31.389 14.505 -17.829 1.00 95.25 95 ILE A C 1
ATOM 753 O O . ILE A 1 95 ? 30.162 14.408 -17.830 1.00 95.25 95 ILE A O 1
ATOM 757 N N . ALA A 1 96 ? 32.035 15.245 -18.731 1.00 94.06 96 ALA A N 1
ATOM 758 C CA . ALA A 1 96 ? 31.341 16.022 -19.765 1.00 94.06 96 ALA A CA 1
ATOM 759 C C . ALA A 1 96 ? 31.355 15.357 -21.152 1.00 94.06 96 ALA A C 1
ATOM 761 O O . ALA A 1 96 ? 30.508 15.671 -21.989 1.00 94.06 96 ALA A O 1
ATOM 762 N N . SER A 1 97 ? 32.292 14.439 -21.389 1.00 93.19 97 SER A N 1
ATOM 763 C CA . SER A 1 97 ? 32.455 13.707 -22.644 1.00 93.19 97 SER A CA 1
ATOM 764 C C . SER A 1 97 ? 32.999 12.301 -22.392 1.00 93.19 97 SER A C 1
ATOM 766 O O . SER A 1 97 ? 33.637 12.038 -21.371 1.00 93.19 97 SER A O 1
ATOM 768 N N . LEU A 1 98 ? 32.725 11.409 -23.341 1.00 93.94 98 LEU A N 1
ATOM 769 C CA . LEU A 1 98 ? 33.256 10.049 -23.418 1.00 93.94 98 LEU A CA 1
ATOM 770 C C . LEU A 1 98 ? 34.258 9.983 -24.583 1.00 93.94 98 LEU A C 1
ATOM 772 O O . LEU A 1 98 ? 34.144 10.800 -25.501 1.00 93.94 98 LEU A O 1
ATOM 776 N N . PRO A 1 99 ? 35.226 9.054 -24.568 1.00 92.62 99 PRO A N 1
ATOM 777 C CA . PRO A 1 99 ? 36.161 8.882 -25.669 1.00 92.62 99 PRO A CA 1
ATOM 778 C C . PRO A 1 99 ? 35.472 8.193 -26.850 1.00 92.62 99 PRO A C 1
ATOM 780 O O . PRO A 1 99 ? 34.487 7.467 -26.681 1.00 92.62 99 PRO A O 1
ATOM 783 N N . ASP A 1 100 ? 36.027 8.378 -28.043 1.00 89.81 100 ASP A N 1
ATOM 784 C CA . ASP A 1 100 ? 35.582 7.647 -29.226 1.00 89.81 100 ASP A CA 1
ATOM 785 C C . ASP A 1 100 ? 35.811 6.136 -29.063 1.00 89.81 100 ASP A C 1
ATOM 787 O O . ASP A 1 100 ? 36.754 5.701 -28.402 1.00 89.81 100 ASP A O 1
ATOM 791 N N . ASN A 1 101 ? 34.941 5.326 -29.677 1.00 86.88 101 ASN A N 1
ATOM 792 C CA . ASN A 1 101 ? 35.004 3.855 -29.667 1.00 86.88 101 ASN A CA 1
ATOM 793 C C . ASN A 1 101 ? 34.998 3.201 -28.265 1.00 86.88 101 ASN A C 1
ATOM 795 O O . ASN A 1 101 ? 35.480 2.078 -28.104 1.00 86.88 101 ASN A O 1
ATOM 799 N N . LEU A 1 102 ? 34.441 3.876 -27.250 1.00 93.94 102 LEU A N 1
ATOM 800 C CA . LEU A 1 102 ? 34.294 3.314 -25.906 1.00 93.94 102 LEU A CA 1
ATOM 801 C C . LEU A 1 102 ? 33.536 1.976 -25.940 1.00 93.94 102 LEU A C 1
ATOM 803 O O . LEU A 1 102 ? 32.414 1.902 -26.440 1.00 93.94 102 LEU A O 1
ATOM 807 N N . THR A 1 103 ? 34.133 0.942 -25.347 1.00 95.06 103 THR A N 1
ATOM 808 C CA . THR A 1 103 ? 33.494 -0.356 -25.108 1.00 95.06 103 THR A CA 1
ATOM 809 C C . THR A 1 103 ? 33.409 -0.612 -23.606 1.00 95.06 103 THR A C 1
ATOM 811 O O . THR A 1 103 ? 34.423 -0.541 -22.916 1.00 95.06 103 THR A O 1
ATOM 814 N N . VAL A 1 104 ? 32.211 -0.919 -23.107 1.00 96.75 104 VAL A N 1
ATOM 815 C CA . VAL A 1 104 ? 31.948 -1.310 -21.714 1.00 96.75 104 VAL A CA 1
ATOM 816 C C . VAL A 1 104 ? 31.375 -2.724 -21.705 1.00 96.75 104 VAL A C 1
ATOM 818 O O . VAL A 1 104 ? 30.380 -3.012 -22.373 1.00 96.75 104 VAL A O 1
ATOM 821 N N . ASN A 1 105 ? 32.032 -3.625 -20.978 1.00 95.69 105 ASN A N 1
ATOM 822 C CA . ASN A 1 105 ? 31.665 -5.041 -20.931 1.00 95.69 105 ASN A CA 1
ATOM 823 C C . ASN A 1 105 ? 30.488 -5.339 -19.990 1.00 95.69 105 ASN A C 1
ATOM 825 O O . ASN A 1 105 ? 29.858 -6.381 -20.147 1.00 95.69 105 ASN A O 1
ATOM 829 N N . GLY A 1 106 ? 30.206 -4.452 -19.036 1.00 97.69 106 GLY A N 1
ATOM 830 C CA . GLY A 1 106 ? 29.023 -4.494 -18.179 1.00 97.69 106 GLY A CA 1
ATOM 831 C C . GLY A 1 106 ? 28.097 -3.302 -18.420 1.00 97.69 106 GLY A C 1
ATOM 832 O O . GLY A 1 106 ? 27.894 -2.873 -19.561 1.00 97.69 106 GLY A O 1
ATOM 833 N N . ASP A 1 107 ? 27.563 -2.757 -17.331 1.00 98.62 107 ASP A N 1
ATOM 834 C CA . ASP A 1 107 ? 26.676 -1.594 -17.338 1.00 98.62 107 ASP A CA 1
ATOM 835 C C . ASP A 1 107 ? 27.469 -0.278 -17.382 1.00 98.62 107 ASP A C 1
ATOM 837 O O . ASP A 1 107 ? 28.564 -0.167 -16.827 1.00 98.62 107 ASP A O 1
ATOM 841 N N . LEU A 1 108 ? 26.893 0.758 -17.996 1.00 98.44 108 LEU A N 1
ATOM 842 C CA . LEU A 1 108 ? 27.420 2.123 -17.988 1.00 98.44 108 LEU A CA 1
ATOM 843 C C . LEU A 1 108 ? 26.390 3.083 -17.384 1.00 98.44 108 LEU A C 1
ATOM 845 O O . LEU A 1 108 ? 25.362 3.391 -17.994 1.00 98.44 108 LEU A O 1
ATOM 849 N N . ASN A 1 109 ? 26.688 3.604 -16.195 1.00 98.56 109 ASN A N 1
ATOM 850 C CA . ASN A 1 109 ? 25.842 4.573 -15.506 1.00 98.56 109 ASN A CA 1
ATOM 851 C C . ASN A 1 109 ? 26.433 5.988 -15.586 1.00 98.56 109 ASN A C 1
ATOM 853 O O . ASN A 1 109 ? 27.471 6.292 -15.006 1.00 98.56 109 ASN A O 1
ATOM 857 N N . LEU A 1 110 ? 25.731 6.867 -16.294 1.00 97.69 110 LEU A N 1
ATOM 858 C CA . LEU A 1 110 ? 26.031 8.283 -16.510 1.00 97.69 110 LEU A CA 1
ATOM 859 C C . LEU A 1 110 ? 24.907 9.185 -15.975 1.00 97.69 110 LEU A C 1
ATOM 861 O O . LEU A 1 110 ? 24.773 10.342 -16.396 1.00 97.69 110 LEU A O 1
ATOM 865 N N . GLU A 1 111 ? 24.075 8.685 -15.061 1.00 98.44 111 GLU A N 1
ATOM 866 C CA . GLU A 1 111 ? 22.971 9.456 -14.502 1.00 98.44 111 GLU A CA 1
ATOM 867 C C . GLU A 1 111 ? 23.454 10.749 -13.835 1.00 98.44 111 GLU A C 1
ATOM 869 O O . GLU A 1 111 ? 24.441 10.785 -13.094 1.00 98.44 111 GLU A O 1
ATOM 874 N N . GLN A 1 112 ? 22.710 11.832 -14.067 1.00 97.00 112 GLN A N 1
ATOM 875 C CA . GLN A 1 112 ? 22.967 13.148 -13.475 1.00 97.00 112 GLN A CA 1
ATOM 876 C C . GLN A 1 112 ? 24.380 13.700 -13.747 1.00 97.00 112 GLN A C 1
ATOM 878 O O . GLN A 1 112 ? 24.919 14.466 -12.947 1.00 97.00 112 GLN A O 1
ATOM 883 N N . THR A 1 113 ? 24.973 13.339 -14.887 1.00 96.81 113 THR A N 1
ATOM 884 C CA . THR A 1 113 ? 26.241 13.898 -15.378 1.00 96.81 113 THR A CA 1
ATOM 885 C C . THR A 1 113 ? 26.007 15.063 -16.361 1.00 96.81 113 THR A C 1
ATOM 887 O O . THR A 1 113 ? 24.898 15.243 -16.888 1.00 96.81 113 THR A O 1
ATOM 890 N N . PRO A 1 114 ? 27.022 15.909 -16.628 1.00 96.44 114 PRO A N 1
ATOM 891 C CA . PRO A 1 114 ? 26.935 16.968 -17.636 1.00 96.44 114 PRO A CA 1
ATOM 892 C C . PRO A 1 114 ? 27.145 16.491 -19.085 1.00 96.44 114 PRO A C 1
ATOM 894 O O . PRO A 1 114 ? 27.223 17.341 -19.974 1.00 96.44 114 PRO A O 1
ATOM 897 N N . VAL A 1 115 ? 27.222 15.178 -19.345 1.00 95.00 115 VAL A N 1
ATOM 898 C CA . VAL A 1 115 ? 27.394 14.627 -20.698 1.00 95.00 115 VAL A CA 1
ATOM 899 C C . VAL A 1 115 ? 26.287 15.111 -21.642 1.00 95.00 115 VAL A C 1
ATOM 901 O O . VAL A 1 115 ? 25.104 15.088 -21.298 1.00 95.00 115 VAL A O 1
ATOM 904 N N . LYS A 1 116 ? 26.673 15.589 -22.831 1.00 93.88 116 LYS A N 1
ATOM 905 C CA . LYS A 1 116 ? 25.736 16.147 -23.828 1.00 93.88 116 LYS A CA 1
ATOM 906 C C . LYS A 1 116 ? 25.451 15.198 -24.995 1.00 93.88 116 LYS A C 1
ATOM 908 O O . LYS A 1 116 ? 24.349 15.248 -25.544 1.00 93.88 116 LYS A O 1
ATOM 913 N N . SER A 1 117 ? 26.415 14.347 -25.349 1.00 92.12 117 SER A N 1
ATOM 914 C CA . SER A 1 117 ? 26.372 13.429 -26.494 1.00 92.12 117 SER A CA 1
ATOM 915 C C . SER A 1 117 ? 27.079 12.102 -26.198 1.00 92.12 117 SER A C 1
ATOM 917 O O . SER A 1 117 ? 27.982 12.062 -25.363 1.00 92.12 117 SER A O 1
ATOM 919 N N . LEU A 1 118 ? 26.686 11.037 -26.905 1.00 92.62 118 LEU A N 1
ATOM 920 C CA . LEU A 1 118 ? 27.390 9.748 -26.929 1.00 92.62 118 LEU A CA 1
ATOM 921 C C . LEU A 1 118 ? 28.263 9.659 -28.194 1.00 92.62 118 LEU A C 1
ATOM 923 O O . LEU A 1 118 ? 27.894 10.253 -29.212 1.00 92.62 118 LEU A O 1
ATOM 927 N N . PRO A 1 119 ? 29.388 8.926 -28.159 1.00 91.25 119 PRO A N 1
ATOM 928 C CA . PRO A 1 119 ? 30.208 8.679 -29.342 1.00 91.25 119 PRO A CA 1
ATOM 929 C C . PRO A 1 119 ? 29.519 7.686 -30.297 1.00 91.25 119 PRO A C 1
ATOM 931 O O . PRO A 1 119 ? 28.832 6.768 -29.850 1.00 91.25 119 PRO A O 1
ATOM 934 N N . ALA A 1 120 ? 29.732 7.839 -31.611 1.00 86.69 120 ALA A N 1
ATOM 935 C CA . ALA A 1 120 ? 29.013 7.118 -32.678 1.00 86.69 120 ALA A CA 1
ATOM 936 C C . ALA A 1 120 ? 29.298 5.603 -32.789 1.00 86.69 120 ALA A C 1
ATOM 938 O O . ALA A 1 120 ? 28.721 4.925 -33.631 1.00 86.69 120 ALA A O 1
ATOM 939 N N . ASN A 1 121 ? 30.190 5.075 -31.950 1.00 88.69 121 ASN A N 1
ATOM 940 C CA . ASN A 1 121 ? 30.557 3.658 -31.884 1.00 88.69 121 ASN A CA 1
ATOM 941 C C . ASN A 1 121 ? 30.596 3.155 -30.431 1.00 88.69 121 ASN A C 1
ATOM 943 O O . ASN A 1 121 ? 31.337 2.222 -30.123 1.00 88.69 121 ASN A O 1
ATOM 947 N N . LEU A 1 122 ? 29.855 3.799 -29.521 1.00 94.12 122 LEU A N 1
ATOM 948 C CA . LEU A 1 122 ? 29.714 3.308 -28.152 1.00 94.12 122 LEU A CA 1
ATOM 949 C C . LEU A 1 122 ? 29.147 1.884 -28.175 1.00 94.12 122 LEU A C 1
ATOM 951 O O . LEU A 1 122 ? 28.108 1.657 -28.796 1.00 94.12 122 LEU A O 1
ATOM 955 N N . LYS A 1 123 ? 29.798 0.963 -27.462 1.00 95.94 123 LYS A N 1
ATOM 956 C CA . LYS A 1 123 ? 29.306 -0.399 -27.228 1.00 95.94 123 LYS A CA 1
ATOM 957 C C . LYS A 1 123 ? 29.170 -0.650 -25.733 1.00 95.94 123 LYS A C 1
ATOM 959 O O . LYS A 1 123 ? 30.155 -0.545 -25.004 1.00 95.94 123 LYS A O 1
ATOM 964 N N . VAL A 1 124 ? 27.975 -1.001 -25.277 1.00 97.06 124 VAL A N 1
ATOM 965 C CA . VAL A 1 124 ? 27.697 -1.390 -23.888 1.00 97.06 124 VAL A CA 1
ATOM 966 C C . VAL A 1 124 ? 27.028 -2.759 -23.911 1.00 97.06 124 VAL A C 1
ATOM 968 O O . VAL A 1 124 ? 25.925 -2.908 -24.433 1.00 97.06 124 VAL A O 1
ATOM 971 N N . LYS A 1 125 ? 27.696 -3.780 -23.369 1.00 97.12 125 LYS A N 1
ATOM 972 C CA . LYS A 1 125 ? 27.134 -5.143 -23.322 1.00 97.12 125 LYS A CA 1
ATOM 973 C C . LYS A 1 125 ? 26.028 -5.296 -22.268 1.00 97.12 125 LYS A C 1
ATOM 975 O O . LYS A 1 125 ? 25.240 -6.230 -22.358 1.00 97.12 125 LYS A O 1
ATOM 980 N N . GLY A 1 126 ? 25.978 -4.404 -21.282 1.00 97.75 126 GLY A N 1
ATOM 981 C CA . GLY A 1 126 ? 24.905 -4.315 -20.297 1.00 97.75 126 GLY A CA 1
ATOM 982 C C . GLY A 1 126 ? 23.933 -3.165 -20.572 1.00 97.75 126 GLY A C 1
ATOM 983 O O . GLY A 1 126 ? 23.600 -2.851 -21.716 1.00 97.75 126 GLY A O 1
ATOM 984 N N . ASN A 1 127 ? 23.475 -2.529 -19.499 1.00 98.44 127 ASN A N 1
ATOM 985 C CA . ASN A 1 127 ? 22.548 -1.402 -19.501 1.00 98.44 127 ASN A CA 1
ATOM 986 C C . ASN A 1 127 ? 23.271 -0.057 -19.659 1.00 98.44 127 ASN A C 1
ATOM 988 O O . ASN A 1 127 ? 24.361 0.147 -19.126 1.00 98.44 127 ASN A O 1
ATOM 992 N N . LEU A 1 128 ? 22.613 0.908 -20.304 1.00 98.06 128 LEU A N 1
ATOM 993 C CA . LEU A 1 128 ? 23.069 2.296 -20.394 1.00 98.06 128 LEU A CA 1
ATOM 994 C C . LEU A 1 128 ? 22.079 3.236 -19.697 1.00 98.06 128 LEU A C 1
ATOM 996 O O . LEU A 1 128 ? 20.938 3.400 -20.138 1.00 98.06 128 LEU A O 1
ATOM 1000 N N . ALA A 1 129 ? 22.529 3.904 -18.634 1.00 98.38 129 ALA A N 1
ATOM 1001 C CA . ALA A 1 129 ? 21.714 4.842 -17.866 1.00 98.38 129 ALA A CA 1
ATOM 1002 C C . ALA A 1 129 ? 22.228 6.283 -17.994 1.00 98.38 129 ALA A C 1
ATOM 1004 O O . ALA A 1 129 ? 23.364 6.589 -17.657 1.00 98.38 129 ALA A O 1
ATOM 1005 N N . LEU A 1 130 ? 21.370 7.191 -18.456 1.00 97.88 130 LEU A N 1
ATOM 1006 C CA . LEU A 1 130 ? 21.649 8.618 -18.678 1.00 97.88 130 LEU A CA 1
ATOM 1007 C C . LEU A 1 130 ? 20.620 9.518 -17.983 1.00 97.88 130 LEU A C 1
ATOM 1009 O O . LEU A 1 130 ? 20.562 10.722 -18.249 1.00 97.88 130 LEU A O 1
ATOM 1013 N N . ARG A 1 131 ? 19.786 8.960 -17.103 1.00 97.75 131 ARG A N 1
ATOM 1014 C CA . ARG A 1 131 ? 18.678 9.674 -16.474 1.00 97.75 131 ARG A CA 1
ATOM 1015 C C . ARG A 1 131 ? 19.113 10.982 -15.810 1.00 97.75 131 ARG A C 1
ATOM 1017 O O . ARG A 1 131 ? 20.098 11.045 -15.073 1.00 97.75 131 ARG A O 1
ATOM 1024 N N . GLY A 1 132 ? 18.341 12.042 -16.053 1.00 93.69 132 GLY A N 1
ATOM 1025 C CA . GLY A 1 132 ? 18.551 13.361 -15.446 1.00 93.69 132 GLY A CA 1
ATOM 1026 C C . GLY A 1 132 ? 19.883 14.029 -15.809 1.00 93.69 132 GLY A C 1
ATOM 1027 O O . GLY A 1 132 ? 20.284 14.982 -15.141 1.00 93.69 132 GLY A O 1
ATOM 1028 N N . SER A 1 133 ? 20.594 13.524 -16.819 1.00 93.12 133 SER A N 1
ATOM 1029 C CA . SER A 1 133 ? 21.790 14.166 -17.364 1.00 93.12 133 SER A CA 1
ATOM 1030 C C . SER A 1 133 ? 21.427 15.342 -18.284 1.00 93.12 133 SER A C 1
ATOM 1032 O O . SER A 1 133 ? 20.269 15.563 -18.651 1.00 93.12 133 SER A O 1
ATOM 1034 N N . HIS A 1 134 ? 22.440 16.101 -18.704 1.00 89.00 134 HIS A N 1
ATOM 1035 C CA . HIS A 1 134 ? 22.281 17.177 -19.693 1.00 89.00 134 HIS A CA 1
ATOM 1036 C C . HIS A 1 134 ? 22.200 16.669 -21.141 1.00 89.00 134 HIS A C 1
ATOM 1038 O O . HIS A 1 134 ? 22.256 17.476 -22.073 1.00 89.00 134 HIS A O 1
ATOM 1044 N N . PHE A 1 135 ? 22.050 15.357 -21.318 1.00 90.56 135 PHE A N 1
ATOM 1045 C CA . PHE A 1 135 ? 22.079 14.677 -22.598 1.00 90.56 135 PHE A CA 1
ATOM 1046 C C . PHE A 1 135 ? 20.998 15.195 -23.550 1.00 90.56 135 PHE A C 1
ATOM 1048 O O . PHE A 1 135 ? 19.823 15.323 -23.182 1.00 90.56 135 PHE A O 1
ATOM 1055 N N . CYS A 1 136 ? 21.409 15.529 -24.773 1.00 89.19 136 CYS A N 1
ATOM 1056 C CA . CYS A 1 136 ? 20.519 16.088 -25.787 1.00 89.19 136 CYS A CA 1
ATOM 1057 C C . CYS A 1 136 ? 20.776 15.577 -27.207 1.00 89.19 136 CYS A C 1
ATOM 1059 O O . CYS A 1 136 ? 19.948 15.846 -28.071 1.00 89.19 136 CYS A O 1
ATOM 1061 N N . ASN A 1 137 ? 21.874 14.855 -27.463 1.00 87.69 137 ASN A N 1
ATOM 1062 C CA . ASN A 1 137 ? 22.192 14.351 -28.798 1.00 87.69 137 ASN A CA 1
ATOM 1063 C C . ASN A 1 137 ? 22.561 12.862 -28.766 1.00 87.69 137 ASN A C 1
ATOM 1065 O O . ASN A 1 137 ? 23.588 12.487 -28.201 1.00 87.69 137 ASN A O 1
ATOM 1069 N N . ILE A 1 138 ? 21.729 12.036 -29.396 1.00 91.31 138 ILE A N 1
ATOM 1070 C CA . ILE A 1 138 ? 21.942 10.596 -29.561 1.00 91.31 138 ILE A CA 1
ATOM 1071 C C . ILE A 1 138 ? 22.462 10.320 -30.984 1.00 91.31 138 ILE A C 1
ATOM 1073 O O . ILE A 1 138 ? 21.894 10.867 -31.931 1.00 91.31 138 ILE A O 1
ATOM 1077 N N . PRO A 1 139 ? 23.557 9.555 -31.155 1.00 90.56 139 PRO A N 1
ATOM 1078 C CA . PRO A 1 139 ? 24.104 9.246 -32.475 1.00 90.56 139 PRO A CA 1
ATOM 1079 C C . PRO A 1 139 ? 23.217 8.254 -33.241 1.00 90.56 139 PRO A C 1
ATOM 1081 O O . PRO A 1 139 ? 22.492 7.472 -32.631 1.00 90.56 139 PRO A O 1
ATOM 1084 N N . GLU A 1 140 ? 23.327 8.243 -34.575 1.00 88.75 140 GLU A N 1
ATOM 1085 C CA . GLU A 1 140 ? 22.590 7.298 -35.437 1.00 88.75 140 GLU A CA 1
ATOM 1086 C C . GLU A 1 140 ? 23.019 5.838 -35.235 1.00 88.75 140 GLU A C 1
ATOM 1088 O O . GLU A 1 140 ? 22.254 4.916 -35.505 1.00 88.75 140 GLU A O 1
ATOM 1093 N N . ARG A 1 141 ? 24.254 5.619 -34.772 1.00 86.31 141 ARG A N 1
ATOM 1094 C CA . ARG A 1 141 ? 24.809 4.295 -34.486 1.00 86.31 141 ARG A CA 1
ATOM 1095 C C . ARG A 1 141 ? 25.375 4.277 -33.069 1.00 86.31 141 ARG A C 1
ATOM 1097 O O . ARG A 1 141 ? 26.120 5.175 -32.687 1.00 86.31 141 ARG A O 1
ATOM 1104 N N . PHE A 1 142 ? 24.969 3.280 -32.294 1.00 88.94 142 PHE A N 1
ATOM 1105 C CA . PHE A 1 142 ? 25.546 2.851 -31.019 1.00 88.94 142 PHE A CA 1
ATOM 1106 C C . PHE A 1 142 ? 24.931 1.486 -30.669 1.00 88.94 142 PHE A C 1
ATOM 1108 O O . PHE A 1 142 ? 23.882 1.136 -31.212 1.00 88.94 142 PHE A O 1
ATOM 1115 N N . ASP A 1 143 ? 25.578 0.719 -29.797 1.00 90.06 143 ASP A N 1
ATOM 1116 C CA . ASP A 1 143 ? 25.144 -0.631 -29.429 1.00 90.06 143 ASP A CA 1
ATOM 1117 C C . ASP A 1 143 ? 24.971 -0.744 -27.909 1.00 90.06 143 ASP A C 1
ATOM 1119 O O . ASP A 1 143 ? 25.902 -0.471 -27.144 1.00 90.06 143 ASP A O 1
ATOM 1123 N N . VAL A 1 144 ? 23.766 -1.115 -27.477 1.00 93.56 144 VAL A N 1
ATOM 1124 C CA . VAL A 1 144 ? 23.418 -1.406 -26.081 1.00 93.56 144 VAL A CA 1
ATOM 1125 C C . VAL A 1 144 ? 22.662 -2.725 -26.076 1.00 93.56 144 VAL A C 1
ATOM 1127 O O . VAL A 1 144 ? 21.519 -2.786 -26.530 1.00 93.56 144 VAL A O 1
ATOM 1130 N N . ALA A 1 145 ? 23.293 -3.776 -25.558 1.00 93.81 145 ALA A N 1
ATOM 1131 C CA . ALA A 1 145 ? 22.683 -5.103 -25.533 1.00 93.81 145 ALA A CA 1
ATOM 1132 C C . ALA A 1 145 ? 21.639 -5.262 -24.410 1.00 93.81 145 ALA A C 1
ATOM 1134 O O . ALA A 1 145 ? 20.784 -6.139 -24.497 1.00 93.81 145 ALA A O 1
ATOM 1135 N N . GLY A 1 146 ? 21.684 -4.420 -23.372 1.00 96.25 146 GLY A N 1
ATOM 1136 C CA . GLY A 1 146 ? 20.701 -4.388 -22.290 1.00 96.25 146 GLY A CA 1
ATOM 1137 C C . GLY A 1 146 ? 19.613 -3.324 -22.469 1.00 96.25 146 GLY A C 1
ATOM 1138 O O . GLY A 1 146 ? 19.087 -3.092 -23.558 1.00 96.25 146 GLY A O 1
ATOM 1139 N N . SER A 1 147 ? 19.255 -2.680 -21.358 1.00 98.25 147 SER A N 1
ATOM 1140 C CA . SER A 1 147 ? 18.246 -1.619 -21.292 1.00 98.25 147 SER A CA 1
ATOM 1141 C C . SER A 1 147 ? 18.854 -0.229 -21.488 1.00 98.25 147 SER A C 1
ATOM 1143 O O . SER A 1 147 ? 20.010 0.021 -21.139 1.00 98.25 147 SER A O 1
ATOM 1145 N N . LEU A 1 148 ? 18.045 0.711 -21.977 1.00 97.94 148 LEU A N 1
ATOM 1146 C CA . LEU A 1 148 ? 18.423 2.103 -22.200 1.00 97.94 148 LEU A CA 1
ATOM 1147 C C . LEU A 1 148 ? 17.511 3.053 -21.414 1.00 97.94 148 LEU A C 1
ATOM 1149 O O . LEU A 1 148 ? 16.309 3.153 -21.673 1.00 97.94 148 LEU A O 1
ATOM 1153 N N . ASN A 1 149 ? 18.093 3.808 -20.482 1.00 98.50 149 ASN A N 1
ATOM 1154 C CA . ASN A 1 149 ? 17.374 4.803 -19.691 1.00 98.50 149 ASN A CA 1
ATOM 1155 C C . ASN A 1 149 ? 17.822 6.231 -20.030 1.00 98.50 149 ASN A C 1
ATOM 1157 O O . ASN A 1 149 ? 18.883 6.686 -19.607 1.00 98.50 149 ASN A O 1
ATOM 1161 N N . LEU A 1 150 ? 16.970 6.961 -20.747 1.00 97.94 150 LEU A N 1
ATOM 1162 C CA . LEU A 1 150 ? 17.136 8.368 -21.119 1.00 97.94 150 LEU A CA 1
ATOM 1163 C C . LEU A 1 150 ? 16.141 9.280 -20.383 1.00 97.94 150 LEU A C 1
ATOM 1165 O O . LEU A 1 150 ? 15.929 10.419 -20.811 1.00 97.94 150 LEU A O 1
ATOM 1169 N N . SER A 1 151 ? 15.481 8.806 -19.322 1.00 98.44 151 SER A N 1
ATOM 1170 C CA . SER A 1 151 ? 14.416 9.574 -18.675 1.00 98.44 151 SER A CA 1
ATOM 1171 C C . SER A 1 151 ? 14.929 10.899 -18.103 1.00 98.44 151 SER A C 1
ATOM 1173 O O . SER A 1 151 ? 16.084 11.022 -17.704 1.00 98.44 151 SER A O 1
ATOM 1175 N N . ASP A 1 152 ? 14.075 11.917 -18.024 1.00 98.00 152 ASP A N 1
ATOM 1176 C CA . ASP A 1 152 ? 14.442 13.235 -17.475 1.00 98.00 152 ASP A CA 1
ATOM 1177 C C . ASP A 1 152 ? 15.600 13.951 -18.214 1.00 98.00 152 ASP A C 1
ATOM 1179 O O . ASP A 1 152 ? 16.201 14.880 -17.672 1.00 98.00 152 ASP A O 1
ATOM 1183 N N . THR A 1 153 ? 15.936 13.543 -19.441 1.00 97.62 153 THR A N 1
ATOM 1184 C CA . THR A 1 153 ? 16.952 14.209 -20.276 1.00 97.62 153 THR A CA 1
ATOM 1185 C C . THR A 1 153 ? 16.332 15.238 -21.230 1.00 97.62 153 THR A C 1
ATOM 1187 O O . THR A 1 153 ? 15.110 15.396 -21.329 1.00 97.62 153 THR A O 1
ATOM 1190 N N . LYS A 1 154 ? 17.177 15.976 -21.963 1.00 95.38 154 LYS A N 1
ATOM 1191 C CA . LYS A 1 154 ? 16.744 17.028 -22.901 1.00 95.38 154 LYS A CA 1
ATOM 1192 C C . LYS A 1 154 ? 16.569 16.534 -24.340 1.00 95.38 154 LYS A C 1
ATOM 1194 O O . LYS A 1 154 ? 16.308 17.374 -25.201 1.00 95.38 154 LYS A O 1
ATOM 1199 N N . ILE A 1 155 ? 16.684 15.230 -24.599 1.00 95.81 155 ILE A N 1
ATOM 1200 C CA . ILE A 1 155 ? 16.605 14.668 -25.954 1.00 95.81 155 ILE A CA 1
ATOM 1201 C C . ILE A 1 155 ? 15.225 14.939 -26.555 1.00 95.81 155 ILE A C 1
ATOM 1203 O O . ILE A 1 155 ? 14.205 14.906 -25.855 1.00 95.81 155 ILE A O 1
ATOM 1207 N N . ASP A 1 156 ? 15.190 15.178 -27.860 1.00 95.12 156 ASP A N 1
ATOM 1208 C CA . ASP A 1 156 ? 13.970 15.467 -28.613 1.00 95.12 156 ASP A CA 1
ATOM 1209 C C . ASP A 1 156 ? 13.715 14.528 -29.805 1.00 95.12 156 ASP A C 1
ATOM 1211 O O . ASP A 1 156 ? 12.615 14.572 -30.371 1.00 95.12 156 ASP A O 1
ATOM 1215 N N . ARG A 1 157 ? 14.663 13.638 -30.122 1.00 94.94 157 ARG A N 1
ATOM 1216 C CA . ARG A 1 157 ? 14.559 12.592 -31.150 1.00 94.94 157 ARG A CA 1
ATOM 1217 C C . ARG A 1 157 ? 15.293 11.308 -30.745 1.00 94.94 157 ARG A C 1
ATOM 1219 O O . ARG A 1 157 ? 16.182 11.348 -29.898 1.00 94.94 157 ARG A O 1
ATOM 1226 N N . LEU A 1 158 ? 14.900 10.199 -31.367 1.00 94.81 158 LEU A N 1
ATOM 1227 C CA . LEU A 1 158 ? 15.588 8.904 -31.335 1.00 94.81 158 LEU A CA 1
ATOM 1228 C C . LEU A 1 158 ? 16.139 8.593 -32.740 1.00 94.81 158 LEU A C 1
ATOM 1230 O O . LEU A 1 158 ? 15.592 9.143 -33.698 1.00 94.81 158 LEU A O 1
ATOM 1234 N N . PRO A 1 159 ? 17.162 7.729 -32.869 1.00 92.25 159 PRO A N 1
ATOM 1235 C CA . PRO A 1 159 ? 17.647 7.236 -34.161 1.00 92.25 159 PRO A CA 1
ATOM 1236 C C . PRO A 1 159 ? 16.599 6.399 -34.896 1.00 92.25 159 PRO A C 1
ATOM 1238 O O . PRO A 1 159 ? 15.816 5.697 -34.252 1.00 92.25 159 PRO A O 1
ATOM 1241 N N . ASP A 1 160 ? 16.623 6.418 -36.229 1.00 89.56 160 ASP A N 1
ATOM 1242 C CA . ASP A 1 160 ? 15.575 5.798 -37.058 1.00 89.56 160 ASP A CA 1
ATOM 1243 C C . ASP A 1 160 ? 15.471 4.270 -36.901 1.00 89.56 160 ASP A C 1
ATOM 1245 O O . ASP A 1 160 ? 14.374 3.719 -36.975 1.00 89.56 160 ASP A O 1
ATOM 1249 N N . ASN A 1 161 ? 16.589 3.587 -36.635 1.00 86.12 161 ASN A N 1
ATOM 1250 C CA . ASN A 1 161 ? 16.661 2.124 -36.507 1.00 86.12 161 ASN A CA 1
ATOM 1251 C C . ASN A 1 161 ? 17.053 1.681 -35.088 1.00 86.12 161 ASN A C 1
ATOM 1253 O O . ASN A 1 161 ? 17.819 0.733 -34.909 1.00 86.12 161 ASN A O 1
ATOM 1257 N N . LEU A 1 162 ? 16.582 2.406 -34.070 1.00 91.50 162 LEU A N 1
ATOM 1258 C CA . LEU A 1 162 ? 16.870 2.066 -32.681 1.00 91.50 162 LEU A CA 1
ATOM 1259 C C . LEU A 1 162 ? 16.261 0.701 -32.316 1.00 91.50 162 LEU A C 1
ATOM 1261 O O . LEU A 1 162 ? 15.042 0.533 -32.337 1.00 91.50 162 LEU A O 1
ATOM 1265 N N . ASN A 1 163 ? 17.120 -0.239 -31.926 1.00 91.06 163 ASN A N 1
ATOM 1266 C CA . ASN A 1 163 ? 16.740 -1.563 -31.446 1.00 91.06 163 ASN A CA 1
ATOM 1267 C C . ASN A 1 163 ? 17.283 -1.780 -30.029 1.00 91.06 163 ASN A C 1
ATOM 1269 O O . ASN A 1 163 ? 18.492 -1.697 -29.825 1.00 91.06 163 ASN A O 1
ATOM 1273 N N . ILE A 1 164 ? 16.402 -2.061 -29.068 1.00 93.25 164 ILE A N 1
ATOM 1274 C CA . ILE A 1 164 ? 16.749 -2.292 -27.660 1.00 93.25 164 ILE A CA 1
ATOM 1275 C C . ILE A 1 164 ? 16.234 -3.669 -27.236 1.00 93.25 164 ILE A C 1
ATOM 1277 O O . ILE A 1 164 ? 15.031 -3.926 -27.263 1.00 93.25 164 ILE A O 1
ATOM 1281 N N . GLN A 1 165 ? 17.142 -4.556 -26.822 1.00 92.75 165 GLN A N 1
ATOM 1282 C CA . GLN A 1 165 ? 16.779 -5.903 -26.361 1.00 92.75 165 GLN A CA 1
ATOM 1283 C C . GLN A 1 165 ? 16.201 -5.908 -24.936 1.00 92.75 165 GLN A C 1
ATOM 1285 O O . GLN A 1 165 ? 15.439 -6.804 -24.580 1.00 92.75 165 GLN A O 1
ATOM 1290 N N . GLY A 1 166 ? 16.557 -4.920 -24.113 1.00 96.06 166 GLY A N 1
ATOM 1291 C CA . GLY A 1 166 ? 15.969 -4.710 -22.791 1.00 96.06 166 GLY A CA 1
ATOM 1292 C C . GLY A 1 166 ? 14.814 -3.708 -22.796 1.00 96.06 166 GLY A C 1
ATOM 1293 O O . GLY A 1 166 ? 14.049 -3.590 -23.757 1.00 96.06 166 GLY A O 1
ATOM 1294 N N . ASP A 1 167 ? 14.716 -2.951 -21.707 1.00 98.19 167 ASP A N 1
ATOM 1295 C CA . ASP A 1 167 ? 13.726 -1.892 -21.532 1.00 98.19 167 ASP A CA 1
ATOM 1296 C C . ASP A 1 167 ? 14.206 -0.570 -22.148 1.00 98.19 167 ASP A C 1
ATOM 1298 O O . ASP A 1 167 ? 15.386 -0.218 -22.069 1.00 98.19 167 ASP A O 1
ATOM 1302 N N . LEU A 1 168 ? 13.277 0.221 -22.691 1.00 98.06 168 LEU A N 1
ATOM 1303 C CA . LEU A 1 168 ? 13.529 1.594 -23.127 1.00 98.06 168 LEU A CA 1
ATOM 1304 C C . LEU A 1 168 ? 12.721 2.576 -22.276 1.00 98.06 168 LEU A C 1
ATOM 1306 O O . LEU A 1 168 ? 11.492 2.637 -22.351 1.00 98.06 168 LEU A O 1
ATOM 1310 N N . ASN A 1 169 ? 13.415 3.407 -21.500 1.00 98.69 169 ASN A N 1
ATOM 1311 C CA . ASN A 1 169 ? 12.794 4.469 -20.715 1.00 98.69 169 ASN A CA 1
ATOM 1312 C C . ASN A 1 169 ? 13.164 5.847 -21.266 1.00 98.69 169 ASN A C 1
ATOM 1314 O O . ASN A 1 169 ? 14.298 6.303 -21.133 1.00 98.69 169 ASN A O 1
ATOM 1318 N N . ILE A 1 170 ? 12.181 6.537 -21.841 1.00 98.25 170 ILE A N 1
ATOM 1319 C CA . ILE A 1 170 ? 12.316 7.907 -22.350 1.00 98.25 170 ILE A CA 1
ATOM 1320 C C . ILE A 1 170 ? 11.323 8.861 -21.676 1.00 98.25 170 ILE A C 1
ATOM 1322 O O . ILE A 1 170 ? 10.973 9.907 -22.235 1.00 98.25 170 ILE A O 1
ATOM 1326 N N . ALA A 1 171 ? 10.871 8.517 -20.467 1.00 98.75 171 ALA A N 1
ATOM 1327 C CA . ALA A 1 171 ? 9.911 9.303 -19.709 1.00 98.75 171 ALA A CA 1
ATOM 1328 C C . ALA A 1 171 ? 10.404 10.738 -19.466 1.00 98.75 171 ALA A C 1
ATOM 1330 O O . ALA A 1 171 ? 11.583 10.987 -19.202 1.00 98.75 171 ALA A O 1
ATOM 1331 N N . ARG A 1 172 ? 9.477 11.698 -19.527 1.00 98.31 172 ARG A N 1
ATOM 1332 C CA . ARG A 1 172 ? 9.702 13.133 -19.277 1.00 98.31 172 ARG A CA 1
ATOM 1333 C C . ARG A 1 172 ? 10.790 13.770 -20.159 1.00 98.31 172 ARG A C 1
ATOM 1335 O O . ARG A 1 172 ? 11.346 14.808 -19.808 1.00 98.31 172 ARG A O 1
ATOM 1342 N N . THR A 1 173 ? 11.062 13.194 -21.331 1.00 98.06 173 THR A N 1
ATOM 1343 C CA . THR A 1 173 ? 11.918 13.793 -22.371 1.00 98.06 173 THR A CA 1
ATOM 1344 C C . THR A 1 1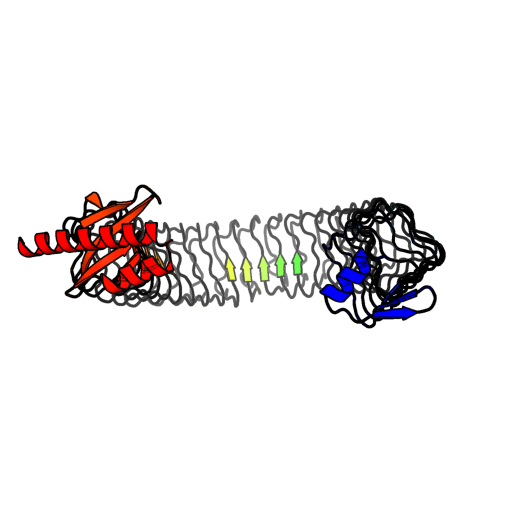73 ? 11.135 14.754 -23.277 1.00 98.06 173 THR A C 1
ATOM 1346 O O . THR A 1 173 ? 9.914 14.922 -23.166 1.00 98.06 173 THR A O 1
ATOM 1349 N N . ARG A 1 174 ? 11.823 15.416 -24.219 1.00 96.56 174 ARG A N 1
ATOM 1350 C CA . ARG A 1 174 ? 11.203 16.353 -25.178 1.00 96.56 174 ARG A CA 1
ATOM 1351 C C . ARG A 1 174 ? 10.732 15.678 -26.468 1.00 96.56 174 ARG A C 1
ATOM 1353 O O . ARG A 1 174 ? 10.217 16.387 -27.338 1.00 96.56 174 ARG A O 1
ATOM 1360 N N . ILE A 1 175 ? 10.858 14.354 -26.567 1.00 96.88 175 ILE A N 1
ATOM 1361 C CA . ILE A 1 175 ? 10.533 13.554 -27.753 1.00 96.88 175 ILE A CA 1
ATOM 1362 C C . ILE A 1 175 ? 9.088 13.785 -28.194 1.00 96.88 175 ILE A C 1
ATOM 1364 O O . ILE A 1 175 ? 8.144 13.761 -27.395 1.00 96.88 175 ILE A O 1
ATOM 1368 N N . LYS A 1 176 ? 8.919 14.044 -29.496 1.00 96.44 176 LYS A N 1
ATOM 1369 C CA . LYS A 1 176 ? 7.621 14.361 -30.121 1.00 96.44 176 LYS A CA 1
ATOM 1370 C C . LYS A 1 176 ? 7.084 13.246 -31.023 1.00 96.44 176 LYS A C 1
ATOM 1372 O O . LYS A 1 176 ? 5.868 13.203 -31.230 1.00 96.44 176 LYS A O 1
ATOM 1377 N N . LYS A 1 177 ? 7.957 12.393 -31.560 1.00 95.50 177 LYS A N 1
ATOM 1378 C CA . LYS A 1 177 ? 7.639 11.281 -32.466 1.00 95.50 177 LYS A CA 1
ATOM 1379 C C . LYS A 1 177 ? 8.583 10.114 -32.158 1.00 95.50 177 LYS A C 1
ATOM 1381 O O . LYS A 1 177 ? 9.727 10.364 -31.789 1.00 95.50 177 LYS A O 1
ATOM 1386 N N . LEU A 1 178 ? 8.088 8.888 -32.291 1.00 95.75 178 LEU A N 1
ATOM 1387 C CA . LEU A 1 178 ? 8.916 7.684 -32.318 1.00 95.75 178 LEU A CA 1
ATOM 1388 C C . LEU A 1 178 ? 9.340 7.380 -33.769 1.00 95.75 178 LEU A C 1
ATOM 1390 O O . LEU A 1 178 ? 8.604 7.764 -34.686 1.00 95.75 178 LEU A O 1
ATOM 1394 N N . PRO A 1 179 ? 10.493 6.730 -33.980 1.00 93.12 179 PRO A N 1
ATOM 1395 C CA . PRO A 1 179 ? 10.880 6.237 -35.295 1.00 93.12 179 PRO A CA 1
ATOM 1396 C C . PRO A 1 179 ? 9.991 5.056 -35.714 1.00 93.12 179 PRO A C 1
ATOM 1398 O O . PRO A 1 179 ? 9.478 4.343 -34.852 1.00 93.12 179 PRO A O 1
ATOM 1401 N N . GLU A 1 180 ? 9.775 4.876 -37.022 1.00 91.00 180 GLU A N 1
ATOM 1402 C CA . GLU A 1 180 ? 8.846 3.850 -37.538 1.00 91.00 180 GLU A CA 1
ATOM 1403 C C . GLU A 1 180 ? 9.354 2.423 -37.271 1.00 91.00 180 GLU A C 1
ATOM 1405 O O . GLU A 1 180 ? 8.562 1.546 -36.954 1.00 91.00 180 GLU A O 1
ATOM 1410 N N . ASN A 1 181 ? 10.676 2.214 -37.304 1.00 89.19 181 ASN A N 1
ATOM 1411 C CA . ASN A 1 181 ? 11.315 0.909 -37.094 1.00 89.19 181 ASN A CA 1
ATOM 1412 C C . ASN A 1 181 ? 11.805 0.705 -35.648 1.00 89.19 181 ASN A C 1
ATOM 1414 O O . ASN A 1 181 ? 12.726 -0.076 -35.411 1.00 89.19 181 ASN A O 1
ATOM 1418 N N . LEU A 1 182 ? 11.241 1.433 -34.675 1.00 91.75 182 LEU A N 1
ATOM 1419 C CA . LEU A 1 182 ? 11.607 1.268 -33.268 1.00 91.75 182 LEU A CA 1
ATOM 1420 C C . LEU A 1 182 ? 11.258 -0.147 -32.793 1.00 91.75 182 LEU A C 1
ATOM 1422 O O . LEU A 1 182 ? 10.085 -0.514 -32.765 1.00 91.75 182 LEU A O 1
ATOM 1426 N N . SER A 1 183 ? 12.264 -0.886 -32.332 1.00 89.94 183 SER A N 1
ATOM 1427 C CA . SER A 1 183 ? 12.098 -2.218 -31.746 1.00 89.94 183 SER A CA 1
ATOM 1428 C C . SER A 1 183 ? 12.537 -2.212 -30.283 1.00 89.94 183 SER A C 1
ATOM 1430 O O . SER A 1 183 ? 13.648 -1.784 -29.960 1.00 89.94 183 SER A O 1
ATOM 1432 N N . VAL A 1 184 ? 11.651 -2.661 -29.390 1.00 93.31 184 VAL A N 1
ATOM 1433 C CA . VAL A 1 184 ? 11.918 -2.806 -27.952 1.00 93.31 184 VAL A CA 1
ATOM 1434 C C . VAL A 1 184 ? 11.388 -4.156 -27.487 1.00 93.31 184 VAL A C 1
ATOM 1436 O O . VAL A 1 184 ? 10.178 -4.393 -27.498 1.00 93.31 184 VAL A O 1
ATOM 1439 N N . SER A 1 185 ? 12.294 -5.032 -27.062 1.00 93.31 185 SER A N 1
ATOM 1440 C CA . SER A 1 185 ? 11.942 -6.373 -26.586 1.00 93.31 185 SER A CA 1
ATOM 1441 C C . SER A 1 185 ? 11.433 -6.383 -25.136 1.00 93.31 185 SER A C 1
ATOM 1443 O O . SER A 1 185 ? 10.711 -7.296 -24.740 1.00 93.31 185 SER A O 1
ATOM 1445 N N . GLY A 1 186 ? 11.775 -5.377 -24.332 1.00 96.06 186 GLY A N 1
ATOM 1446 C CA . GLY A 1 186 ? 11.277 -5.214 -22.968 1.00 96.06 186 GLY A CA 1
ATOM 1447 C C . GLY A 1 186 ? 10.072 -4.278 -22.857 1.00 96.06 186 GLY A C 1
ATOM 1448 O O . GLY A 1 186 ? 9.168 -4.246 -23.698 1.00 96.06 186 GLY A O 1
ATOM 1449 N N . ASN A 1 187 ? 10.059 -3.510 -21.772 1.00 98.38 187 ASN A N 1
ATOM 1450 C CA . ASN A 1 187 ? 9.085 -2.466 -21.485 1.00 98.38 187 ASN A CA 1
ATOM 1451 C C . ASN A 1 187 ? 9.441 -1.162 -22.214 1.00 98.38 187 ASN A C 1
ATOM 1453 O O . ASN A 1 187 ? 10.614 -0.804 -22.341 1.00 98.38 187 ASN A O 1
ATOM 1457 N N . LEU A 1 188 ? 8.424 -0.393 -22.606 1.00 98.50 188 LEU A N 1
ATOM 1458 C CA . LEU A 1 188 ? 8.588 0.942 -23.178 1.00 98.50 188 LEU A CA 1
ATOM 1459 C C . LEU A 1 188 ? 7.880 1.992 -22.321 1.00 98.50 188 LEU A C 1
ATOM 1461 O O . LEU A 1 188 ? 6.652 2.001 -22.213 1.00 98.50 188 LEU A O 1
ATOM 1465 N N . ASN A 1 189 ? 8.652 2.926 -21.762 1.00 98.81 189 ASN A N 1
ATOM 1466 C CA . ASN A 1 189 ? 8.120 4.033 -20.973 1.00 98.81 189 ASN A CA 1
ATOM 1467 C C . ASN A 1 189 ? 8.233 5.379 -21.709 1.00 98.81 189 ASN A C 1
ATOM 1469 O O . ASN A 1 189 ? 9.327 5.924 -21.885 1.00 98.81 189 ASN A O 1
ATOM 1473 N N . LEU A 1 190 ? 7.078 5.933 -22.094 1.00 98.56 190 LEU A N 1
ATOM 1474 C CA . LEU A 1 190 ? 6.906 7.247 -22.723 1.00 98.56 190 LEU A CA 1
ATOM 1475 C C . LEU A 1 190 ? 6.220 8.269 -21.801 1.00 98.56 190 LEU A C 1
ATOM 1477 O O . LEU A 1 190 ? 5.806 9.331 -22.288 1.00 98.56 190 LEU A O 1
ATOM 1481 N N . CYS A 1 191 ? 6.065 7.969 -20.509 1.00 98.62 191 CYS A N 1
ATOM 1482 C CA . CYS A 1 191 ? 5.331 8.787 -19.545 1.00 98.62 191 CYS A CA 1
ATOM 1483 C C . CYS A 1 191 ? 5.754 10.262 -19.613 1.00 98.62 191 CYS A C 1
ATOM 1485 O O . CYS A 1 191 ? 6.943 10.590 -19.606 1.00 98.62 191 CYS A O 1
ATOM 1487 N N . GLY A 1 192 ? 4.790 11.178 -19.706 1.00 98.31 192 GLY A N 1
ATOM 1488 C CA . GLY A 1 192 ? 5.041 12.622 -19.703 1.00 98.31 192 GLY A CA 1
ATOM 1489 C C . GLY A 1 192 ? 5.827 13.156 -20.911 1.00 98.31 192 GLY A C 1
ATOM 1490 O O . GLY A 1 192 ? 6.278 14.304 -20.893 1.00 98.31 192 GLY A O 1
ATOM 1491 N N . THR A 1 193 ? 6.011 12.364 -21.973 1.00 98.44 193 THR A N 1
ATOM 1492 C CA . THR A 1 193 ? 6.616 12.844 -23.224 1.00 98.44 193 THR A CA 1
ATOM 1493 C C . THR A 1 193 ? 5.638 13.677 -24.057 1.00 98.44 193 THR A C 1
ATOM 1495 O O . THR A 1 193 ? 4.430 13.772 -23.815 1.00 98.44 193 THR A O 1
ATOM 1498 N N . LYS A 1 194 ? 6.157 14.304 -25.118 1.00 96.75 194 LYS A N 1
ATOM 1499 C CA . LYS A 1 194 ? 5.382 15.152 -26.032 1.00 96.75 194 LYS A CA 1
ATOM 1500 C C . LYS A 1 194 ? 4.773 14.389 -27.211 1.00 96.75 194 LYS A C 1
ATOM 1502 O O . LYS A 1 194 ? 4.168 15.067 -28.058 1.00 96.75 194 LYS A O 1
ATOM 1507 N N . VAL A 1 195 ? 4.896 13.059 -27.233 1.00 97.00 195 VAL A N 1
ATOM 1508 C CA . VAL A 1 195 ? 4.404 12.144 -28.272 1.00 97.00 195 VAL A CA 1
ATOM 1509 C C . VAL A 1 195 ? 2.897 12.304 -28.490 1.00 97.00 195 VAL A C 1
ATOM 1511 O O . VAL A 1 195 ? 2.116 12.509 -27.556 1.00 97.00 195 VAL A O 1
ATOM 1514 N N . LYS A 1 196 ? 2.490 12.281 -29.766 1.00 96.19 196 LYS A N 1
ATOM 1515 C CA . LYS A 1 196 ? 1.090 12.465 -30.199 1.00 96.19 196 LYS A CA 1
ATOM 1516 C C . LYS A 1 196 ? 0.498 11.253 -30.926 1.00 96.19 196 LYS A C 1
ATOM 1518 O O . LYS A 1 196 ? -0.730 11.175 -31.017 1.00 96.19 196 LYS A O 1
ATOM 1523 N N . LYS A 1 197 ? 1.343 10.369 -31.460 1.00 95.25 197 LYS A N 1
ATOM 1524 C CA . LYS A 1 197 ? 0.998 9.158 -32.219 1.00 95.25 197 LYS A CA 1
ATOM 1525 C C . LYS A 1 197 ? 2.094 8.106 -32.003 1.00 95.25 197 LYS A C 1
ATOM 1527 O O . LYS A 1 197 ? 3.243 8.506 -31.817 1.00 95.25 197 LYS A O 1
ATOM 1532 N N . LEU A 1 198 ? 1.726 6.828 -32.034 1.00 95.75 198 LEU A N 1
ATOM 1533 C CA . LEU A 1 198 ? 2.671 5.714 -32.190 1.00 95.75 198 LEU A CA 1
ATOM 1534 C C . LEU A 1 198 ? 2.857 5.408 -33.689 1.00 95.75 198 LEU A C 1
ATOM 1536 O O . LEU A 1 198 ? 1.993 5.837 -34.464 1.00 95.75 198 LEU A O 1
ATOM 1540 N N . PRO A 1 199 ? 3.941 4.711 -34.073 1.00 92.69 199 PRO A N 1
ATOM 1541 C CA . PRO A 1 199 ? 4.093 4.101 -35.395 1.00 92.69 199 PRO A CA 1
ATOM 1542 C C . PRO A 1 199 ? 2.939 3.151 -35.737 1.00 92.69 199 PRO A C 1
ATOM 1544 O O . PRO A 1 199 ? 2.240 2.664 -34.840 1.00 92.69 199 PRO A O 1
ATOM 1547 N N . ASP A 1 200 ? 2.748 2.886 -37.027 1.00 88.31 200 ASP A N 1
ATOM 1548 C CA . ASP A 1 200 ? 1.852 1.817 -37.480 1.00 88.31 200 ASP A CA 1
ATOM 1549 C C . ASP A 1 200 ? 2.511 0.443 -37.231 1.00 88.31 200 ASP A C 1
ATOM 1551 O O . ASP A 1 200 ? 3.734 0.343 -37.192 1.00 88.31 200 ASP A O 1
ATOM 1555 N N . ASN A 1 201 ? 1.717 -0.620 -37.034 1.00 81.38 201 ASN A N 1
ATOM 1556 C CA . ASN A 1 201 ? 2.204 -1.983 -36.729 1.00 81.38 201 ASN A CA 1
ATOM 1557 C C . ASN A 1 201 ? 3.179 -2.063 -35.535 1.00 81.38 201 ASN A C 1
ATOM 1559 O O . ASN A 1 201 ? 4.147 -2.819 -35.546 1.00 81.38 201 ASN A O 1
ATOM 1563 N N . PHE A 1 202 ? 2.934 -1.254 -34.508 1.00 86.94 202 PHE A N 1
ATOM 1564 C CA . PHE A 1 202 ? 3.805 -1.149 -33.346 1.00 86.94 202 PHE A CA 1
ATOM 1565 C C . PHE A 1 202 ? 3.464 -2.220 -32.302 1.00 86.94 202 PHE A C 1
ATOM 1567 O O . PHE A 1 202 ? 2.388 -2.156 -31.711 1.00 86.94 202 PHE A O 1
ATOM 1574 N N . ASP A 1 203 ? 4.380 -3.156 -32.046 1.00 88.25 203 ASP A N 1
ATOM 1575 C CA . ASP A 1 203 ? 4.216 -4.243 -31.072 1.00 88.25 203 ASP A CA 1
ATOM 1576 C C . ASP A 1 203 ? 5.245 -4.113 -29.936 1.00 88.25 203 ASP A C 1
ATOM 1578 O O . ASP A 1 203 ? 6.430 -3.894 -30.175 1.00 88.25 203 ASP A O 1
ATOM 1582 N N . ILE A 1 204 ? 4.794 -4.267 -28.686 1.00 92.38 204 ILE A N 1
ATOM 1583 C CA . ILE A 1 204 ? 5.644 -4.240 -27.485 1.00 92.38 204 ILE A CA 1
ATOM 1584 C C . ILE A 1 204 ? 5.462 -5.546 -26.716 1.00 92.38 204 ILE A C 1
ATOM 1586 O O . ILE A 1 204 ? 4.345 -5.909 -26.342 1.00 92.38 204 ILE A O 1
ATOM 1590 N N . MET A 1 205 ? 6.555 -6.265 -26.453 1.00 92.50 205 MET A N 1
ATOM 1591 C CA . MET A 1 205 ? 6.495 -7.535 -25.717 1.00 92.50 205 MET A CA 1
ATOM 1592 C C . MET A 1 205 ? 6.265 -7.338 -24.210 1.00 92.50 205 MET A C 1
ATOM 1594 O O . MET A 1 205 ? 5.596 -8.165 -23.587 1.00 92.50 205 MET A O 1
ATOM 1598 N N . GLY A 1 206 ? 6.778 -6.250 -23.627 1.00 96.06 206 GLY A N 1
ATOM 1599 C CA . GLY A 1 206 ? 6.582 -5.885 -22.224 1.00 96.06 206 GLY A CA 1
ATOM 1600 C C . GLY A 1 206 ? 5.382 -4.967 -21.965 1.00 96.06 206 GLY A C 1
ATOM 1601 O O . GLY A 1 206 ? 4.377 -4.974 -22.682 1.00 96.06 206 GLY A O 1
ATOM 1602 N N . ASP A 1 207 ? 5.489 -4.181 -20.897 1.00 98.19 207 ASP A N 1
ATOM 1603 C CA . ASP A 1 207 ? 4.554 -3.118 -20.535 1.00 98.19 207 ASP A CA 1
ATOM 1604 C C . ASP A 1 207 ? 4.787 -1.868 -21.416 1.00 98.19 207 ASP A C 1
ATOM 1606 O O . ASP A 1 207 ? 5.921 -1.521 -21.752 1.00 98.19 207 ASP A O 1
ATOM 1610 N N . LEU A 1 208 ? 3.708 -1.162 -21.763 1.00 98.38 208 LEU A N 1
ATOM 1611 C CA . LEU A 1 208 ? 3.727 0.097 -22.510 1.00 98.38 208 LEU A CA 1
ATOM 1612 C C . LEU A 1 208 ? 3.091 1.213 -21.674 1.00 98.38 208 LEU A C 1
ATOM 1614 O O . LEU A 1 208 ? 1.879 1.221 -21.446 1.00 98.38 208 LEU A O 1
ATOM 1618 N N . ASP A 1 209 ? 3.901 2.181 -21.254 1.00 98.75 209 ASP A N 1
ATOM 1619 C CA . ASP A 1 209 ? 3.455 3.344 -20.484 1.00 98.75 209 ASP A CA 1
ATOM 1620 C C . ASP A 1 209 ? 3.391 4.594 -21.376 1.00 98.75 209 ASP A C 1
ATOM 1622 O O . ASP A 1 209 ? 4.407 5.122 -21.834 1.00 98.75 209 ASP A O 1
ATOM 1626 N N . LEU A 1 210 ? 2.171 5.071 -21.627 1.00 98.50 210 LEU A N 1
ATOM 1627 C CA . LEU A 1 210 ? 1.856 6.293 -22.372 1.00 98.50 210 LEU A CA 1
ATOM 1628 C C . LEU A 1 210 ? 1.218 7.356 -21.470 1.00 98.50 210 LEU A C 1
ATOM 1630 O O . LEU A 1 210 ? 0.625 8.314 -21.990 1.00 98.50 210 LEU A O 1
ATOM 1634 N N . SER A 1 211 ? 1.291 7.190 -20.149 1.00 98.56 211 SER A N 1
ATOM 1635 C CA . SER A 1 211 ? 0.654 8.084 -19.187 1.00 98.56 211 SER A CA 1
ATOM 1636 C C . SER A 1 211 ? 1.109 9.535 -19.373 1.00 98.56 211 SER A C 1
ATOM 1638 O O . SER A 1 211 ? 2.241 9.829 -19.762 1.00 98.56 211 SER A O 1
ATOM 1640 N N . ASP A 1 212 ? 0.182 10.475 -19.196 1.00 97.81 212 ASP A N 1
ATOM 1641 C CA . ASP A 1 212 ? 0.408 11.919 -19.332 1.00 97.81 212 ASP A CA 1
ATOM 1642 C C . ASP A 1 212 ? 0.999 12.379 -20.684 1.00 97.81 212 ASP A C 1
ATOM 1644 O O . ASP A 1 212 ? 1.455 13.518 -20.840 1.00 97.81 212 ASP A O 1
ATOM 1648 N N . THR A 1 213 ? 0.939 11.535 -21.718 1.00 98.00 213 THR A N 1
ATOM 1649 C CA . THR A 1 213 ? 1.287 11.926 -23.088 1.00 98.00 213 THR A CA 1
ATOM 1650 C C . THR A 1 213 ? 0.139 12.671 -23.778 1.00 98.00 213 THR A C 1
ATOM 1652 O O . THR A 1 213 ? -1.007 12.746 -23.321 1.00 98.00 213 THR A O 1
ATOM 1655 N N . ARG A 1 214 ? 0.416 13.230 -24.964 1.00 95.62 214 ARG A N 1
ATOM 1656 C CA . ARG A 1 214 ? -0.590 13.936 -25.782 1.00 95.62 214 ARG A CA 1
ATOM 1657 C C . ARG A 1 214 ? -1.251 13.038 -26.825 1.00 95.62 214 ARG A C 1
ATOM 1659 O O . ARG A 1 214 ? -1.868 13.566 -27.760 1.00 95.62 214 ARG A O 1
ATOM 1666 N N . ILE A 1 215 ? -1.143 11.719 -26.669 1.00 96.31 215 ILE A N 1
ATOM 1667 C CA . ILE A 1 215 ? -1.718 10.746 -27.591 1.00 96.31 215 ILE A CA 1
ATOM 1668 C C . ILE A 1 215 ? -3.245 10.873 -27.642 1.00 96.31 215 ILE A C 1
ATOM 1670 O O . ILE A 1 215 ? -3.915 11.121 -26.635 1.00 96.31 215 ILE A O 1
ATOM 1674 N N . LYS A 1 216 ? -3.799 10.778 -28.855 1.00 95.62 216 LYS A N 1
ATOM 1675 C CA . LYS A 1 216 ? -5.246 10.924 -29.114 1.00 95.62 216 LYS A CA 1
ATOM 1676 C C . LYS A 1 216 ? -5.896 9.652 -29.659 1.00 95.62 216 LYS A C 1
ATOM 1678 O O . LYS A 1 216 ? -7.119 9.532 -29.580 1.00 95.62 216 LYS A O 1
ATOM 1683 N N . LYS A 1 217 ? -5.098 8.765 -30.252 1.00 94.81 217 LYS A N 1
ATOM 1684 C CA . LYS A 1 217 ? -5.496 7.502 -30.879 1.00 94.81 217 LYS A CA 1
ATOM 1685 C C . LYS A 1 217 ? -4.339 6.509 -30.741 1.00 94.81 217 LYS A C 1
ATOM 1687 O O . LYS A 1 217 ? -3.189 6.948 -30.745 1.00 94.81 217 LYS A O 1
ATOM 1692 N N . LEU A 1 218 ? -4.670 5.229 -30.635 1.00 95.38 218 LEU A N 1
ATOM 1693 C CA . LEU A 1 218 ? -3.733 4.114 -30.784 1.00 95.38 218 LEU A CA 1
ATOM 1694 C C . LEU A 1 218 ? -3.761 3.633 -32.248 1.00 95.38 218 LEU A C 1
ATOM 1696 O O . LEU A 1 218 ? -4.798 3.831 -32.896 1.00 95.38 218 LEU A O 1
ATOM 1700 N N . PRO A 1 219 ? -2.661 3.067 -32.773 1.00 93.25 219 PRO A N 1
ATOM 1701 C CA . PRO A 1 219 ? -2.655 2.417 -34.083 1.00 93.25 219 PRO A CA 1
ATOM 1702 C C . PRO A 1 219 ? -3.532 1.155 -34.062 1.00 93.25 219 PRO A C 1
ATOM 1704 O O . PRO A 1 219 ? -3.804 0.604 -32.991 1.00 93.25 219 PRO A O 1
ATOM 1707 N N . GLY A 1 220 ? -4.003 0.731 -35.237 1.00 90.56 220 GLY A N 1
ATOM 1708 C CA . GLY A 1 220 ? -4.655 -0.575 -35.389 1.00 90.56 220 GLY A CA 1
ATOM 1709 C C . GLY A 1 220 ? -3.661 -1.708 -35.133 1.00 90.56 220 GLY A C 1
ATOM 1710 O O . GLY A 1 220 ? -2.453 -1.509 -35.252 1.00 90.56 220 GLY A O 1
ATOM 1711 N N . ASN A 1 221 ? -4.176 -2.877 -34.763 1.00 88.38 221 ASN A N 1
ATOM 1712 C CA . ASN A 1 221 ? -3.432 -4.104 -34.468 1.00 88.38 221 ASN A CA 1
ATOM 1713 C C . ASN A 1 221 ? -2.349 -3.996 -33.376 1.00 88.38 221 ASN A C 1
ATOM 1715 O O . ASN A 1 221 ? -1.517 -4.891 -33.281 1.00 88.38 221 ASN A O 1
ATOM 1719 N N . LEU A 1 222 ? -2.352 -2.948 -32.542 1.00 92.94 222 LEU A N 1
ATOM 1720 C CA . LEU A 1 222 ? -1.394 -2.791 -31.440 1.00 92.94 222 LEU A CA 1
ATOM 1721 C C . LEU A 1 222 ? -1.428 -4.012 -30.506 1.00 92.94 222 LEU A C 1
ATOM 1723 O O . LEU A 1 222 ? -2.473 -4.308 -29.910 1.00 92.94 222 LEU A O 1
ATOM 1727 N N . LYS A 1 223 ? -0.277 -4.667 -30.313 1.00 92.62 223 LYS A N 1
ATOM 1728 C CA . LYS A 1 223 ? -0.110 -5.720 -29.304 1.00 92.62 223 LYS A CA 1
ATOM 1729 C C . LYS A 1 223 ? 0.800 -5.259 -28.175 1.00 92.62 223 LYS A C 1
ATOM 1731 O O . LYS A 1 223 ? 1.899 -4.759 -28.393 1.00 92.62 223 LYS A O 1
ATOM 1736 N N . VAL A 1 224 ? 0.344 -5.482 -26.946 1.00 94.94 224 VAL A N 1
ATOM 1737 C CA . VAL A 1 224 ? 1.116 -5.249 -25.722 1.00 94.94 224 VAL A CA 1
ATOM 1738 C C . VAL A 1 224 ? 1.147 -6.546 -24.918 1.00 94.94 224 VAL A C 1
ATOM 1740 O O . VAL A 1 224 ? 0.117 -7.025 -24.432 1.00 94.94 224 VAL A O 1
ATOM 1743 N N . GLY A 1 225 ? 2.328 -7.149 -24.788 1.00 94.69 225 GLY A N 1
ATOM 1744 C CA . GLY A 1 225 ? 2.508 -8.399 -24.047 1.00 94.69 225 GLY A CA 1
ATOM 1745 C C . GLY A 1 225 ? 2.418 -8.234 -22.524 1.00 94.69 225 GLY A C 1
ATOM 1746 O O . GLY A 1 225 ? 2.237 -9.217 -21.803 1.00 94.69 225 GLY A O 1
ATOM 1747 N N . GLY A 1 226 ? 2.474 -6.998 -22.037 1.00 95.75 226 GLY A N 1
ATOM 1748 C CA . GLY A 1 226 ? 2.297 -6.619 -20.645 1.00 95.75 226 GLY A CA 1
ATOM 1749 C C . GLY A 1 226 ? 1.034 -5.793 -20.379 1.00 95.75 226 GLY A C 1
ATOM 1750 O O . GLY A 1 226 ? -0.066 -6.118 -20.838 1.00 95.75 226 GLY A O 1
ATOM 1751 N N . LYS A 1 227 ? 1.184 -4.754 -19.556 1.00 97.56 227 LYS A N 1
ATOM 1752 C CA . LYS A 1 227 ? 0.173 -3.743 -19.222 1.00 97.56 227 LYS A CA 1
ATOM 1753 C C . LYS A 1 227 ? 0.263 -2.552 -20.175 1.00 97.56 227 LYS A C 1
ATOM 1755 O O . LYS A 1 227 ? 1.350 -2.179 -20.593 1.00 97.56 227 LYS A O 1
ATOM 1760 N N . LEU A 1 228 ? -0.872 -1.915 -20.444 1.00 97.88 228 LEU A N 1
ATOM 1761 C CA . LEU A 1 228 ? -0.956 -0.668 -21.201 1.00 97.88 228 LEU A CA 1
ATOM 1762 C C . LEU A 1 228 ? -1.463 0.460 -20.296 1.00 97.88 228 LEU A C 1
ATOM 1764 O O . LEU A 1 228 ? -2.618 0.427 -19.861 1.00 97.88 228 LEU A O 1
ATOM 1768 N N . ASP A 1 229 ? -0.628 1.463 -20.028 1.00 98.56 229 ASP A N 1
ATOM 1769 C CA . ASP A 1 229 ? -1.020 2.639 -19.246 1.00 98.56 229 ASP A CA 1
ATOM 1770 C C . ASP A 1 229 ? -1.304 3.850 -20.144 1.00 98.56 229 ASP A C 1
ATOM 1772 O O . ASP A 1 229 ? -0.449 4.327 -20.887 1.00 98.56 229 ASP A O 1
ATOM 1776 N N . LEU A 1 230 ? -2.537 4.344 -20.081 1.00 98.25 230 LEU A N 1
ATOM 1777 C CA . LEU A 1 230 ? -3.061 5.500 -20.808 1.00 98.25 230 LEU A CA 1
ATOM 1778 C C . LEU A 1 230 ? -3.579 6.573 -19.840 1.00 98.25 230 LEU A C 1
ATOM 1780 O O . LEU A 1 230 ? -4.402 7.413 -20.246 1.00 98.25 230 LEU A O 1
ATOM 1784 N N . TYR A 1 231 ? -3.139 6.545 -18.578 1.00 98.19 231 TYR A N 1
ATOM 1785 C CA . TYR A 1 231 ? -3.531 7.507 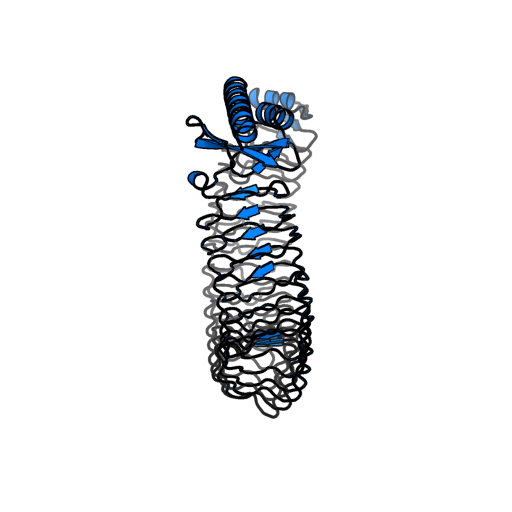-17.554 1.00 98.19 231 TYR A CA 1
ATOM 1786 C C . TYR A 1 231 ? -3.345 8.951 -18.037 1.00 98.19 231 TYR A C 1
ATOM 1788 O O . TYR A 1 231 ? -2.342 9.291 -18.663 1.00 98.19 231 TYR A O 1
ATOM 1796 N N . GLY A 1 232 ? -4.340 9.811 -17.809 1.00 96.25 232 GLY A N 1
ATOM 1797 C CA . GLY A 1 232 ? -4.248 11.241 -18.143 1.00 96.25 232 GLY A CA 1
ATOM 1798 C C . GLY A 1 232 ? -4.156 11.572 -19.645 1.00 96.25 232 GLY A C 1
ATOM 1799 O O . GLY A 1 232 ? -4.063 12.744 -20.026 1.00 96.25 232 GLY A O 1
ATOM 1800 N N . THR A 1 233 ? -4.225 10.578 -20.539 1.00 97.75 233 THR A N 1
ATOM 1801 C CA . THR A 1 233 ? -4.104 10.803 -21.988 1.00 97.75 233 THR A CA 1
ATOM 1802 C C . THR A 1 233 ? -5.354 11.443 -22.605 1.00 97.75 233 THR A C 1
ATOM 1804 O O . THR A 1 233 ? -6.437 11.549 -22.021 1.00 97.75 233 THR A O 1
ATOM 1807 N N . ARG A 1 234 ? -5.243 11.872 -23.870 1.00 95.94 234 ARG A N 1
ATOM 1808 C CA . ARG A 1 234 ? -6.352 12.481 -24.630 1.00 95.94 234 ARG A CA 1
ATOM 1809 C C . ARG A 1 234 ? -7.091 11.478 -25.520 1.00 95.94 234 ARG A C 1
ATOM 1811 O O . ARG A 1 234 ? -7.838 11.917 -26.404 1.00 95.94 234 ARG A O 1
ATOM 1818 N N . ILE A 1 235 ? -6.896 10.177 -25.301 1.00 95.62 235 ILE A N 1
ATOM 1819 C CA . ILE A 1 235 ? -7.578 9.107 -26.034 1.00 95.62 235 ILE A CA 1
ATOM 1820 C C . ILE A 1 235 ? -9.090 9.223 -25.860 1.00 95.62 235 ILE A C 1
ATOM 1822 O O . ILE A 1 235 ? -9.591 9.515 -24.778 1.00 95.62 235 ILE A O 1
ATOM 1826 N N . LYS A 1 236 ? -9.818 9.023 -26.962 1.00 94.31 236 LYS A N 1
ATOM 1827 C CA . LYS A 1 236 ? -11.291 9.055 -27.000 1.00 94.31 236 LYS A CA 1
ATOM 1828 C C . LYS A 1 236 ? -11.929 7.731 -27.419 1.00 94.31 236 LYS A C 1
ATOM 1830 O O . LYS A 1 236 ? -13.136 7.590 -27.239 1.00 94.31 236 LYS A O 1
ATOM 1835 N N . LYS A 1 237 ? -11.149 6.821 -28.012 1.00 92.31 237 LYS A N 1
ATOM 1836 C CA . LYS A 1 237 ? -11.559 5.500 -28.507 1.00 92.31 237 LYS A CA 1
ATOM 1837 C C . LYS A 1 237 ? -10.372 4.540 -28.425 1.00 92.31 237 LYS A C 1
ATOM 1839 O O . LYS A 1 237 ? -9.243 4.979 -28.641 1.00 92.31 237 LYS A O 1
ATOM 1844 N N . ILE A 1 238 ? -10.657 3.272 -28.161 1.00 92.75 238 ILE A N 1
ATOM 1845 C CA . ILE A 1 238 ? -9.712 2.158 -28.260 1.00 92.75 238 ILE A CA 1
ATOM 1846 C C . ILE A 1 238 ? -10.007 1.395 -29.565 1.00 92.75 238 ILE A C 1
ATOM 1848 O O . ILE A 1 238 ? -11.186 1.295 -29.910 1.00 92.75 238 ILE A O 1
ATOM 1852 N N . PRO A 1 239 ? -8.989 0.935 -30.318 1.00 90.88 239 PRO A N 1
ATOM 1853 C CA . PRO A 1 239 ? -9.182 0.071 -31.486 1.00 90.88 239 PRO A CA 1
ATOM 1854 C C . PRO A 1 239 ? -9.860 -1.260 -31.125 1.00 90.88 239 PRO A C 1
ATOM 1856 O O . PRO A 1 239 ? -9.671 -1.766 -30.021 1.00 90.88 239 PRO A O 1
ATOM 1859 N N . ASN A 1 240 ? -10.649 -1.824 -32.044 1.00 88.56 240 ASN A N 1
ATOM 1860 C CA . ASN A 1 240 ? -11.371 -3.085 -31.809 1.00 88.56 240 ASN A CA 1
ATOM 1861 C C . ASN A 1 240 ? -10.443 -4.312 -31.780 1.00 88.56 240 ASN A C 1
ATOM 1863 O O . ASN A 1 240 ? -10.796 -5.333 -31.207 1.00 88.56 240 ASN A O 1
ATOM 1867 N N . ASP A 1 241 ? -9.280 -4.190 -32.407 1.00 88.69 241 ASP A N 1
ATOM 1868 C CA . ASP A 1 241 ? -8.231 -5.194 -32.594 1.00 88.69 241 ASP A CA 1
ATOM 1869 C C . ASP A 1 241 ? -7.082 -5.063 -31.572 1.00 88.69 241 ASP A C 1
ATOM 1871 O O . ASP A 1 241 ? -6.072 -5.760 -31.671 1.00 88.69 241 ASP A O 1
ATOM 1875 N N . LEU A 1 242 ? -7.219 -4.180 -30.571 1.00 90.25 242 LEU A N 1
ATOM 1876 C CA . LEU A 1 242 ? -6.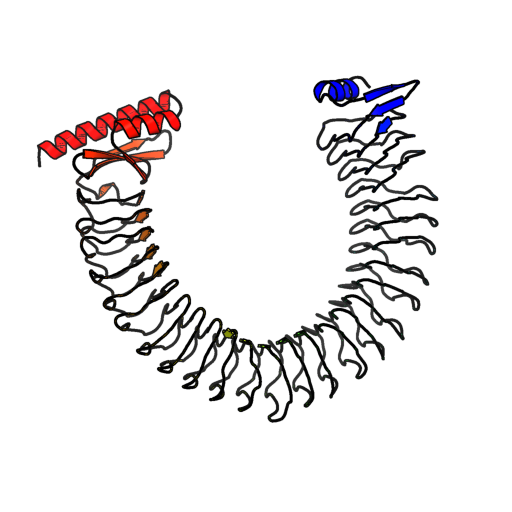218 -4.008 -29.516 1.00 90.25 242 LEU A CA 1
ATOM 1877 C C . LEU A 1 242 ? -6.055 -5.305 -28.710 1.00 90.25 242 LEU A C 1
ATOM 1879 O O . LEU A 1 242 ? -7.004 -5.768 -28.077 1.00 90.25 242 LEU A O 1
ATOM 1883 N N . THR A 1 243 ? -4.825 -5.814 -28.627 1.00 89.00 243 THR A N 1
ATOM 1884 C CA . THR A 1 243 ? -4.492 -6.976 -27.792 1.00 89.00 243 THR A CA 1
ATOM 1885 C C . THR A 1 243 ? -3.574 -6.565 -26.646 1.00 89.00 243 THR A C 1
ATOM 1887 O O . THR A 1 243 ? -2.451 -6.120 -26.869 1.00 89.00 243 THR A O 1
ATOM 1890 N N . VAL A 1 244 ? -4.020 -6.748 -25.400 1.00 91.94 244 VAL A N 1
ATOM 1891 C CA . VAL A 1 244 ? -3.205 -6.516 -24.196 1.00 91.94 244 VAL A CA 1
ATOM 1892 C C . VAL A 1 244 ? -3.261 -7.759 -23.320 1.00 91.94 244 VAL A C 1
ATOM 1894 O O . VAL A 1 244 ? -4.328 -8.114 -22.823 1.00 91.94 244 VAL A O 1
ATOM 1897 N N . LYS A 1 245 ? -2.123 -8.433 -23.112 1.00 91.56 245 LYS A N 1
ATOM 1898 C CA . LYS A 1 245 ? -2.115 -9.711 -22.376 1.00 91.56 245 LYS A CA 1
ATOM 1899 C C . LYS A 1 245 ? -2.461 -9.548 -20.897 1.00 91.56 245 LYS A C 1
ATOM 1901 O O . LYS A 1 245 ? -3.002 -10.492 -20.320 1.00 91.56 245 LYS A O 1
ATOM 1906 N N . LYS A 1 246 ? -2.150 -8.394 -20.283 1.00 93.25 246 LYS A N 1
ATOM 1907 C CA . LYS A 1 246 ? -2.414 -8.136 -18.858 1.00 93.25 246 LYS A CA 1
ATOM 1908 C C . LYS A 1 246 ? -3.580 -7.173 -18.617 1.00 93.25 246 LYS A C 1
ATOM 1910 O O . LYS A 1 246 ? -4.731 -7.598 -18.566 1.00 93.25 246 LYS A O 1
ATOM 1915 N N . GLY A 1 247 ? -3.290 -5.900 -18.357 1.00 95.56 247 GLY A N 1
ATOM 1916 C CA . GLY A 1 247 ? -4.278 -4.912 -17.920 1.00 95.56 247 GLY A CA 1
ATOM 1917 C C . GLY A 1 247 ? -4.136 -3.581 -18.642 1.00 95.56 247 GLY A C 1
ATOM 1918 O O . GLY A 1 247 ? -3.069 -3.270 -19.165 1.00 95.56 247 GLY A O 1
ATOM 1919 N N . ILE A 1 248 ? -5.210 -2.798 -18.646 1.00 97.38 248 ILE A N 1
ATOM 1920 C CA . ILE A 1 248 ? -5.276 -1.476 -19.267 1.00 97.38 248 ILE A CA 1
ATOM 1921 C C . ILE A 1 248 ? -5.689 -0.451 -18.216 1.00 97.38 248 ILE A C 1
ATOM 1923 O O . ILE A 1 248 ? -6.735 -0.592 -17.577 1.00 97.38 248 ILE A O 1
ATOM 1927 N N . SER A 1 249 ? -4.898 0.608 -18.078 1.00 98.00 249 SER A N 1
ATOM 1928 C CA . SER A 1 249 ? -5.289 1.814 -17.353 1.00 98.00 249 SER A CA 1
ATOM 1929 C C . SER A 1 249 ? -5.705 2.889 -18.348 1.00 98.00 249 SER A C 1
ATOM 1931 O O . SER A 1 249 ? -4.937 3.295 -19.206 1.00 98.00 249 SER A O 1
ATOM 1933 N N . LEU A 1 250 ? -6.942 3.352 -18.237 1.00 97.75 250 LEU A N 1
ATOM 1934 C CA . LEU A 1 250 ? -7.530 4.477 -18.964 1.00 97.75 250 LEU A CA 1
ATOM 1935 C C . LEU A 1 250 ? -7.916 5.611 -18.009 1.00 97.75 250 LEU A C 1
ATOM 1937 O O . LEU A 1 250 ? -8.616 6.544 -18.416 1.00 97.75 250 LEU A O 1
ATOM 1941 N N . CYS A 1 251 ? -7.499 5.521 -16.746 1.00 97.56 251 CYS A N 1
ATOM 1942 C CA . CYS A 1 251 ? -7.914 6.422 -15.686 1.00 97.56 251 CYS A CA 1
ATOM 1943 C C . CYS A 1 251 ? -7.612 7.893 -16.040 1.00 97.56 251 CYS A C 1
ATOM 1945 O O . CYS A 1 251 ? -6.568 8.227 -16.596 1.00 97.56 251 CYS A O 1
ATOM 1947 N N . GLY A 1 252 ? -8.576 8.786 -15.818 1.00 96.50 252 GLY A N 1
ATOM 1948 C CA . GLY A 1 252 ? -8.462 10.210 -16.156 1.00 96.50 252 GLY A CA 1
ATOM 1949 C C . GLY A 1 252 ? -8.402 10.538 -17.660 1.00 96.50 252 GLY A C 1
ATOM 1950 O O . GLY A 1 252 ? -8.318 11.713 -18.025 1.00 96.50 252 GLY A O 1
ATOM 1951 N N . SER A 1 253 ? -8.474 9.546 -18.555 1.00 97.06 253 SER A N 1
ATOM 1952 C CA . SER A 1 253 ? -8.492 9.787 -20.002 1.00 97.06 253 SER A CA 1
ATOM 1953 C C . SER A 1 253 ? -9.838 10.345 -20.497 1.00 97.06 253 SER A C 1
ATOM 1955 O O . SER A 1 253 ? -10.843 10.422 -19.782 1.00 97.06 253 SER A O 1
ATOM 1957 N N . LYS A 1 254 ? -9.893 10.732 -21.779 1.00 95.25 254 LYS A N 1
ATOM 1958 C CA . LYS A 1 254 ? -11.105 11.281 -22.425 1.00 95.25 254 LYS A CA 1
ATOM 1959 C C . LYS A 1 254 ? -11.987 10.217 -23.093 1.00 95.25 254 LYS A C 1
ATOM 1961 O O . LYS A 1 254 ? -12.842 10.584 -23.910 1.00 95.25 254 LYS A O 1
ATOM 1966 N N . ILE A 1 255 ? -11.787 8.938 -22.769 1.00 95.25 255 ILE A N 1
ATOM 1967 C CA . ILE A 1 255 ? -12.568 7.815 -23.298 1.00 95.25 255 ILE A CA 1
ATOM 1968 C C . ILE A 1 255 ? -14.055 7.993 -22.953 1.00 95.25 255 ILE A C 1
ATOM 1970 O O . ILE A 1 255 ? -14.415 8.476 -21.874 1.00 95.25 255 ILE A O 1
ATOM 1974 N N . LYS A 1 256 ? -14.927 7.659 -23.909 1.00 93.44 256 LYS A N 1
ATOM 1975 C CA . LYS A 1 256 ? -16.391 7.748 -23.748 1.00 93.44 256 LYS A CA 1
ATOM 1976 C C . LYS A 1 256 ? -17.104 6.417 -23.957 1.00 93.44 256 LYS A C 1
ATOM 1978 O O . LYS A 1 256 ? -18.128 6.207 -23.319 1.00 93.44 256 LYS A O 1
ATOM 1983 N N . ASN A 1 257 ? -16.561 5.568 -24.829 1.00 91.06 257 ASN A N 1
ATOM 1984 C CA . ASN A 1 257 ? -17.087 4.255 -25.192 1.00 91.06 257 ASN A CA 1
ATOM 1985 C C . ASN A 1 257 ? -15.913 3.274 -25.322 1.00 91.06 257 ASN A C 1
ATOM 1987 O O . ASN A 1 257 ? -14.798 3.703 -25.642 1.00 91.06 257 ASN A O 1
ATOM 1991 N N . LEU A 1 258 ? -16.185 1.989 -25.118 1.00 91.94 258 LEU A N 1
ATOM 1992 C CA . LEU A 1 258 ? -15.255 0.881 -25.345 1.00 91.94 258 LEU A CA 1
ATOM 1993 C C . LEU A 1 258 ? -15.712 0.057 -26.564 1.00 91.94 258 LEU A C 1
ATOM 1995 O O . LEU A 1 258 ? -16.884 0.164 -26.926 1.00 91.94 258 LEU A O 1
ATOM 1999 N N . PRO A 1 259 ? -14.817 -0.730 -27.187 1.00 89.00 259 PRO A N 1
ATOM 2000 C CA . PRO A 1 259 ? -15.181 -1.745 -28.179 1.00 89.00 259 PRO A CA 1
ATOM 2001 C C . PRO A 1 259 ? -16.148 -2.793 -27.619 1.00 89.00 259 PRO A C 1
ATOM 2003 O O . PRO A 1 259 ? -16.034 -3.153 -26.446 1.00 89.00 259 PRO A O 1
ATOM 2006 N N . ASP A 1 260 ? -17.043 -3.320 -28.460 1.00 83.56 260 ASP A N 1
ATOM 2007 C CA . ASP A 1 260 ? -18.122 -4.221 -28.024 1.00 83.56 260 ASP A CA 1
ATOM 2008 C C . ASP A 1 260 ? -17.621 -5.552 -27.438 1.00 83.56 260 ASP A C 1
ATOM 2010 O O . ASP A 1 260 ? -18.200 -6.042 -26.474 1.00 83.56 260 ASP A O 1
ATOM 2014 N N . ASN A 1 261 ? -16.511 -6.089 -27.958 1.00 81.00 261 ASN A N 1
ATOM 2015 C CA . ASN A 1 261 ? -15.951 -7.397 -27.577 1.00 81.00 261 ASN A CA 1
ATOM 2016 C C . ASN A 1 261 ? -14.591 -7.279 -26.860 1.00 81.00 261 ASN A C 1
ATOM 2018 O O . ASN A 1 261 ? -13.711 -8.127 -27.019 1.00 81.00 261 ASN A O 1
ATOM 2022 N N . LEU A 1 262 ? -14.374 -6.194 -26.109 1.00 85.56 262 LEU A N 1
ATOM 2023 C CA . LEU A 1 262 ? -13.118 -5.987 -25.386 1.00 85.56 262 LEU A CA 1
ATOM 2024 C C . LEU A 1 262 ? -12.944 -7.049 -24.284 1.00 85.56 262 LEU A C 1
ATOM 2026 O O . LEU A 1 262 ? -13.778 -7.156 -23.388 1.00 85.56 262 LEU A O 1
ATOM 2030 N N . THR A 1 263 ? -11.825 -7.776 -24.319 1.00 85.94 263 THR A N 1
ATOM 2031 C CA . THR A 1 263 ? -11.451 -8.765 -23.295 1.00 85.94 263 THR A CA 1
ATOM 2032 C C . THR A 1 263 ? -10.156 -8.351 -22.605 1.00 85.94 263 THR A C 1
ATOM 2034 O O . THR A 1 263 ? -9.158 -8.089 -23.272 1.00 85.94 263 THR A O 1
ATOM 2037 N N . ILE A 1 264 ? -10.164 -8.302 -21.271 1.00 88.44 264 ILE A N 1
ATOM 2038 C CA . ILE A 1 264 ? -9.017 -7.931 -20.433 1.00 88.44 264 ILE A CA 1
ATOM 2039 C C . ILE A 1 264 ? -8.770 -9.021 -19.390 1.00 88.44 264 ILE A C 1
ATOM 2041 O O . ILE A 1 264 ? -9.619 -9.298 -18.547 1.00 88.44 264 ILE A O 1
ATOM 2045 N N . ASN A 1 265 ? -7.580 -9.619 -19.397 1.00 85.38 265 ASN A N 1
ATOM 2046 C CA . ASN A 1 265 ? -7.279 -10.759 -18.524 1.00 85.38 265 ASN A CA 1
ATOM 2047 C C . ASN A 1 265 ? -7.058 -10.379 -17.055 1.00 85.38 265 ASN A C 1
ATOM 2049 O O . ASN A 1 265 ? -7.266 -11.199 -16.164 1.00 85.38 265 ASN A O 1
ATOM 2053 N N . HIS A 1 266 ? -6.628 -9.148 -16.780 1.00 91.25 266 HIS A N 1
ATOM 2054 C CA . HIS A 1 266 ? -6.411 -8.684 -15.414 1.00 91.25 266 HIS A CA 1
ATOM 2055 C C . HIS A 1 266 ? -7.239 -7.436 -15.117 1.00 91.25 266 HIS A C 1
ATOM 2057 O O . HIS A 1 266 ? -8.434 -7.527 -14.859 1.00 91.25 266 HIS A O 1
ATOM 2063 N N . CYS A 1 267 ? -6.617 -6.262 -15.091 1.00 95.12 267 CYS A N 1
ATOM 2064 C CA . CYS A 1 267 ? -7.262 -5.045 -14.620 1.00 95.12 267 CYS A CA 1
ATOM 2065 C C . CYS A 1 267 ? -7.693 -4.158 -15.786 1.00 95.12 267 CYS A C 1
ATOM 2067 O O . CYS A 1 267 ? -6.872 -3.865 -16.652 1.00 95.12 267 CYS A O 1
ATOM 2069 N N . LEU A 1 268 ? -8.928 -3.661 -15.751 1.00 96.12 268 LEU A N 1
ATOM 2070 C CA . LEU A 1 268 ? -9.386 -2.551 -16.581 1.00 96.12 268 LEU A CA 1
ATOM 2071 C C . LEU A 1 268 ? -9.730 -1.369 -15.674 1.00 96.12 268 LEU A C 1
ATOM 2073 O O . LEU A 1 268 ? -10.726 -1.404 -14.949 1.00 96.12 268 LEU A O 1
ATOM 2077 N N . ASP A 1 269 ? -8.903 -0.327 -15.708 1.00 97.69 269 ASP A N 1
ATOM 2078 C CA . ASP A 1 269 ? -9.124 0.889 -14.931 1.00 97.69 269 ASP A CA 1
ATOM 2079 C C . ASP A 1 269 ? -9.697 2.010 -15.797 1.00 97.69 269 ASP A C 1
ATOM 2081 O O . ASP A 1 269 ? -9.027 2.552 -16.668 1.00 97.69 269 ASP A O 1
ATOM 2085 N N . LEU A 1 270 ? -10.951 2.368 -15.551 1.00 97.06 270 LEU A N 1
ATOM 2086 C CA . LEU A 1 270 ? -11.674 3.446 -16.222 1.00 97.06 270 LEU A CA 1
ATOM 2087 C C . LEU A 1 270 ? -11.957 4.602 -15.257 1.00 97.06 270 LEU A C 1
ATOM 2089 O O . LEU A 1 270 ? -12.836 5.425 -15.534 1.00 97.06 270 LEU A O 1
ATOM 2093 N N . GLY A 1 271 ? -11.261 4.659 -14.120 1.00 97.06 271 GLY A N 1
ATOM 2094 C CA . GLY A 1 271 ? -11.478 5.648 -13.075 1.00 97.06 271 GLY A CA 1
ATOM 2095 C C . GLY A 1 271 ? -11.469 7.081 -13.611 1.00 97.06 271 GLY A C 1
ATOM 2096 O O . GLY A 1 271 ? -10.681 7.427 -14.486 1.00 97.06 271 GLY A O 1
ATOM 2097 N N . PHE A 1 272 ? -12.378 7.927 -13.132 1.00 96.69 272 PHE A N 1
ATOM 2098 C CA . PHE A 1 272 ? -12.468 9.343 -13.518 1.00 96.69 272 PHE A CA 1
ATOM 2099 C C . PHE A 1 272 ? -12.588 9.614 -15.035 1.00 96.69 272 PHE A C 1
ATOM 2101 O O . PHE A 1 272 ? -12.334 10.728 -15.497 1.00 96.69 272 PHE A O 1
ATOM 2108 N N . THR A 1 273 ? -12.991 8.620 -15.832 1.00 96.81 273 THR A N 1
ATOM 2109 C CA . THR A 1 273 ? -13.275 8.802 -17.262 1.00 96.81 273 THR A CA 1
ATOM 2110 C C . THR A 1 273 ? -14.703 9.297 -17.500 1.00 96.81 273 THR A C 1
ATOM 2112 O O . THR A 1 273 ? -15.560 9.292 -16.614 1.00 96.81 273 THR A O 1
ATOM 2115 N N . LYS A 1 274 ? -14.998 9.693 -18.746 1.00 93.25 274 LYS A N 1
ATOM 2116 C CA . LYS A 1 274 ? -16.333 10.153 -19.173 1.00 93.25 274 LYS A CA 1
ATOM 2117 C C . LYS A 1 274 ? -17.228 9.020 -19.681 1.00 93.25 274 LYS A C 1
ATOM 2119 O O . LYS A 1 274 ? -18.193 9.286 -20.405 1.00 93.25 274 LYS A O 1
ATOM 2124 N N . ILE A 1 275 ? -16.901 7.771 -19.352 1.00 92.44 275 ILE A N 1
ATOM 2125 C CA . ILE A 1 275 ? -17.694 6.615 -19.759 1.00 92.44 275 ILE A CA 1
ATOM 2126 C C . ILE A 1 275 ? -19.058 6.636 -19.060 1.00 92.44 275 ILE A C 1
ATOM 2128 O O . ILE A 1 275 ? -19.169 6.905 -17.862 1.00 92.44 275 ILE A O 1
ATOM 2132 N N . LYS A 1 276 ? -20.118 6.392 -19.837 1.00 90.94 276 LYS A N 1
ATOM 2133 C CA . LYS A 1 276 ? -21.515 6.420 -19.357 1.00 90.94 276 LYS A CA 1
ATOM 2134 C C . LYS A 1 276 ? -22.184 5.050 -19.375 1.00 90.94 276 LYS A C 1
ATOM 2136 O O . LYS A 1 276 ? -23.144 4.838 -18.633 1.00 90.94 276 LYS A O 1
ATOM 2141 N N . LYS A 1 277 ? -21.711 4.161 -20.248 1.00 87.88 277 LYS A N 1
ATOM 2142 C CA . LYS A 1 277 ? -22.212 2.803 -20.470 1.00 87.88 277 LYS A CA 1
ATOM 2143 C C . LYS A 1 277 ? -21.033 1.892 -20.806 1.00 87.88 277 LYS A C 1
ATOM 2145 O O . LYS A 1 277 ? -20.078 2.352 -21.429 1.00 87.88 277 LYS A O 1
ATOM 2150 N N . LEU A 1 278 ? -21.127 0.639 -20.384 1.00 88.56 278 LEU A N 1
ATOM 2151 C CA . LEU A 1 278 ? -20.215 -0.433 -20.780 1.00 88.56 278 LEU A CA 1
ATOM 2152 C C . LEU A 1 278 ? -20.827 -1.198 -21.962 1.00 88.56 278 LEU A C 1
ATOM 2154 O O . LEU A 1 278 ? -22.056 -1.187 -22.070 1.00 88.56 278 LEU A O 1
ATOM 2158 N N . PRO A 1 279 ? -20.013 -1.816 -22.831 1.00 85.69 279 PRO A N 1
ATOM 2159 C CA . PRO A 1 279 ? -20.524 -2.724 -23.850 1.00 85.69 279 PRO A CA 1
ATOM 2160 C C . PRO A 1 279 ? -21.054 -4.018 -23.220 1.00 85.69 279 PRO A C 1
ATOM 2162 O O . PRO A 1 279 ? -20.630 -4.395 -22.125 1.00 85.69 279 PRO A O 1
ATOM 2165 N N . ASP A 1 280 ? -21.987 -4.681 -23.907 1.00 79.81 280 ASP A N 1
ATOM 2166 C CA . ASP A 1 280 ? -22.695 -5.859 -23.384 1.00 79.81 280 ASP A CA 1
ATOM 2167 C C . ASP A 1 280 ? -21.771 -7.073 -23.179 1.00 79.81 280 ASP A C 1
ATOM 2169 O O . ASP A 1 280 ? -21.932 -7.796 -22.194 1.00 79.81 280 ASP A O 1
ATOM 2173 N N . ASN A 1 281 ? -20.760 -7.245 -24.041 1.00 79.94 281 ASN A N 1
ATOM 2174 C CA . ASN A 1 281 ? -19.837 -8.389 -24.041 1.00 79.94 281 ASN A CA 1
ATOM 2175 C C . ASN A 1 281 ? -18.447 -8.060 -23.460 1.00 79.94 281 ASN A C 1
ATOM 2177 O O . ASN A 1 281 ? -17.459 -8.708 -23.800 1.00 79.94 281 ASN A O 1
ATOM 2181 N N . LEU A 1 282 ? -18.340 -7.037 -22.606 1.00 85.75 282 LEU A N 1
ATOM 2182 C CA . LEU A 1 282 ? -17.079 -6.700 -21.939 1.00 85.75 282 LEU A CA 1
ATOM 2183 C C . LEU A 1 282 ? -16.665 -7.815 -20.967 1.00 85.75 282 LEU A C 1
ATOM 2185 O O . LEU A 1 282 ? -17.357 -8.027 -19.979 1.00 85.75 282 LEU A O 1
ATOM 2189 N N . ILE A 1 283 ? -15.498 -8.431 -21.159 1.00 85.19 283 ILE A N 1
ATOM 2190 C CA . ILE A 1 283 ? -14.952 -9.440 -20.234 1.00 85.19 283 ILE A CA 1
ATOM 2191 C C . ILE A 1 283 ? -13.718 -8.869 -19.528 1.00 85.19 283 ILE A C 1
ATOM 2193 O O . ILE A 1 283 ? -12.780 -8.406 -20.179 1.00 85.19 283 ILE A O 1
ATOM 2197 N N . VAL A 1 284 ? -13.695 -8.895 -18.191 1.00 88.88 284 VAL A N 1
ATOM 2198 C CA . VAL A 1 284 ? -12.554 -8.438 -17.378 1.00 88.88 284 VAL A CA 1
ATOM 2199 C C . VAL A 1 284 ? -12.248 -9.470 -16.298 1.00 88.88 284 VAL A C 1
ATOM 2201 O O . VAL A 1 284 ? -12.712 -9.341 -15.175 1.00 88.88 284 VAL A O 1
ATOM 2204 N N . ASN A 1 285 ? -11.425 -10.475 -16.586 1.00 87.00 285 ASN A N 1
ATOM 2205 C CA . ASN A 1 285 ? -11.217 -11.617 -15.678 1.00 87.00 285 ASN A CA 1
ATOM 2206 C C . ASN A 1 285 ? -10.685 -11.217 -14.278 1.00 87.00 285 ASN A C 1
ATOM 2208 O O . ASN A 1 285 ? -10.938 -11.899 -13.282 1.00 87.00 285 ASN A O 1
ATOM 2212 N N . GLY A 1 286 ? -9.991 -10.081 -14.166 1.00 91.94 286 GLY A N 1
ATOM 2213 C CA . GLY A 1 286 ? -9.550 -9.507 -12.895 1.00 91.94 286 GLY A CA 1
ATOM 2214 C C . GLY A 1 286 ? -10.481 -8.409 -12.367 1.00 91.94 286 GLY A C 1
ATOM 2215 O O . GLY A 1 286 ? -11.652 -8.633 -12.061 1.00 91.94 286 GLY A O 1
ATOM 2216 N N . TYR A 1 287 ? -9.927 -7.207 -12.210 1.00 94.62 287 TYR A N 1
ATOM 2217 C CA . TYR A 1 287 ? -10.586 -6.083 -11.548 1.00 94.62 287 TYR A CA 1
ATOM 2218 C C . TYR A 1 287 ? -11.046 -5.038 -12.576 1.00 94.62 287 TYR A C 1
ATOM 2220 O O . TYR A 1 287 ? -10.227 -4.422 -13.258 1.00 94.62 287 TYR A O 1
ATOM 2228 N N . LEU A 1 288 ? -12.355 -4.785 -12.636 1.00 95.38 288 LEU A N 1
ATOM 2229 C CA . LEU A 1 288 ? -12.938 -3.625 -13.304 1.00 95.38 288 LEU A CA 1
ATOM 2230 C C . LEU A 1 288 ? -13.102 -2.430 -12.341 1.00 95.38 288 LEU A C 1
ATOM 2232 O O . LEU A 1 288 ? -13.920 -2.460 -11.415 1.00 95.38 288 LEU A O 1
ATOM 2236 N N . ARG A 1 289 ? -12.366 -1.338 -12.581 1.00 96.75 289 ARG A N 1
ATOM 2237 C CA . ARG A 1 289 ? -12.495 -0.077 -11.828 1.00 96.75 289 ARG A CA 1
ATOM 2238 C C . ARG A 1 289 ? -13.252 0.966 -12.639 1.00 96.75 289 ARG A C 1
ATOM 2240 O O . ARG A 1 289 ? -12.824 1.386 -13.704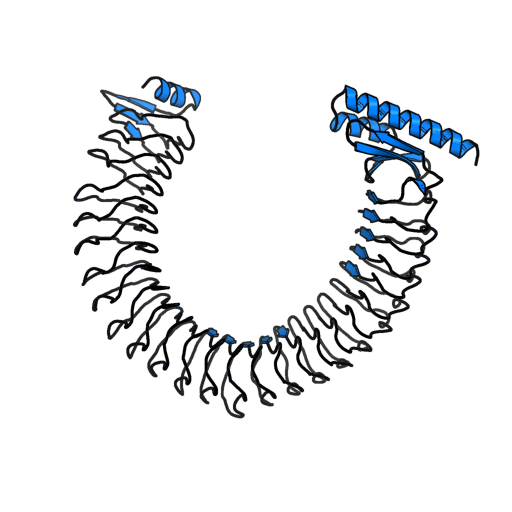 1.00 96.75 289 ARG A O 1
ATOM 2247 N N . LEU A 1 290 ? -14.368 1.423 -12.090 1.00 95.94 290 LEU A N 1
ATOM 2248 C CA . LEU A 1 290 ? -15.261 2.450 -12.637 1.00 95.94 290 LEU A CA 1
ATOM 2249 C C . LEU A 1 290 ? -15.391 3.641 -11.680 1.00 95.94 290 LEU A C 1
ATOM 2251 O O . LEU A 1 290 ? -16.331 4.431 -11.790 1.00 95.94 290 LEU A O 1
ATOM 2255 N N . HIS A 1 291 ? -14.484 3.753 -10.711 1.00 95.31 291 HIS A N 1
ATOM 2256 C CA . HIS A 1 291 ? -14.543 4.764 -9.667 1.00 95.31 291 HIS A CA 1
ATOM 2257 C C . HIS A 1 291 ? -14.609 6.183 -10.256 1.00 95.31 291 HIS A C 1
ATOM 2259 O O . HIS A 1 291 ? -13.840 6.532 -11.145 1.00 95.31 291 HIS A O 1
ATOM 2265 N N . GLY A 1 292 ? -15.543 7.012 -9.793 1.00 95.75 292 GLY A N 1
ATOM 2266 C CA . GLY A 1 292 ? -15.689 8.392 -10.270 1.00 95.75 292 GLY A CA 1
ATOM 2267 C C . GLY A 1 292 ? -16.142 8.541 -11.731 1.00 95.75 292 GLY A C 1
ATOM 2268 O O . GLY A 1 292 ? -16.077 9.643 -12.271 1.00 95.75 292 GLY A O 1
ATOM 2269 N N . THR A 1 293 ? -16.605 7.470 -12.385 1.00 95.94 293 THR A N 1
ATOM 2270 C CA . THR A 1 293 ? -17.188 7.546 -13.737 1.00 95.94 293 THR A CA 1
ATOM 2271 C C . THR A 1 293 ? -18.628 8.071 -13.731 1.00 95.94 293 THR A C 1
ATOM 2273 O O . THR A 1 293 ? -19.306 8.144 -12.700 1.00 95.94 293 THR A O 1
ATOM 2276 N N . GLU A 1 294 ? -19.147 8.394 -14.919 1.00 92.38 294 GLU A N 1
ATOM 2277 C CA . GLU A 1 294 ? -20.540 8.813 -15.118 1.00 92.38 294 GLU A CA 1
ATOM 2278 C C . GLU A 1 294 ? -21.519 7.639 -15.318 1.00 92.38 294 GLU A C 1
ATOM 2280 O O . GLU A 1 294 ? -22.675 7.857 -15.704 1.00 92.38 294 GLU A O 1
ATOM 2285 N N . VAL A 1 295 ? -21.096 6.401 -15.043 1.00 89.81 295 VAL A N 1
ATOM 2286 C CA . VAL A 1 295 ? -21.949 5.211 -15.150 1.00 89.81 295 VAL A CA 1
ATOM 2287 C C . VAL A 1 295 ? -23.127 5.319 -14.176 1.00 89.81 295 VAL A C 1
ATOM 2289 O O . VAL A 1 295 ? -22.972 5.556 -12.976 1.00 89.81 295 VAL A O 1
ATOM 2292 N N . LYS A 1 296 ? -24.345 5.168 -14.713 1.00 86.81 296 LYS A N 1
ATOM 2293 C CA . LYS A 1 296 ? -25.605 5.260 -13.945 1.00 86.81 296 LYS A CA 1
ATOM 2294 C C . LYS A 1 296 ? -26.292 3.913 -13.733 1.00 86.81 296 LYS A C 1
ATOM 2296 O O . LYS A 1 296 ? -27.109 3.794 -12.820 1.00 86.81 296 LYS A O 1
ATOM 2301 N N . LYS A 1 297 ? -26.013 2.938 -14.598 1.00 83.31 297 LYS A N 1
ATOM 2302 C CA . LYS A 1 297 ? -26.584 1.589 -14.589 1.00 83.31 297 LYS A CA 1
ATOM 2303 C C . LYS A 1 297 ? -25.529 0.612 -15.105 1.00 83.31 297 LYS A C 1
ATOM 2305 O O . LYS A 1 297 ? -24.818 0.951 -16.047 1.00 83.31 297 LYS A O 1
ATOM 2310 N N . LEU A 1 298 ? -25.485 -0.573 -14.511 1.00 78.81 298 LEU A N 1
ATOM 2311 C CA . LEU A 1 298 ? -24.925 -1.768 -15.141 1.00 78.81 298 LEU A CA 1
ATOM 2312 C C . LEU A 1 298 ? -26.061 -2.430 -15.937 1.00 78.81 298 LEU A C 1
ATOM 2314 O O . LEU A 1 298 ? -27.227 -2.297 -15.544 1.00 78.81 298 LEU A O 1
ATOM 2318 N N . LEU A 1 299 ? -25.773 -3.034 -17.088 1.00 64.00 299 LEU A N 1
ATOM 2319 C CA . LEU A 1 299 ? -26.825 -3.585 -17.949 1.00 64.00 299 LEU A CA 1
ATOM 2320 C C . LEU A 1 299 ? -27.328 -4.907 -17.346 1.00 64.00 299 LEU A C 1
ATOM 2322 O O . LEU A 1 299 ? -26.580 -5.631 -16.700 1.00 64.00 299 LEU A O 1
ATOM 2326 N N . LYS A 1 300 ? -28.624 -5.208 -17.511 1.00 53.00 300 LYS A N 1
ATOM 2327 C CA . LYS A 1 300 ? -29.244 -6.437 -16.969 1.00 53.00 300 LYS A CA 1
ATOM 2328 C C . LYS A 1 300 ? -28.651 -7.718 -17.577 1.00 53.00 300 LYS A C 1
ATOM 2330 O O . LYS A 1 300 ? -28.671 -8.754 -16.928 1.00 53.00 300 LYS A O 1
ATOM 2335 N N . HIS A 1 301 ? -28.139 -7.607 -18.803 1.00 50.78 301 HIS A N 1
ATOM 2336 C CA . HIS A 1 301 ? -27.503 -8.671 -19.578 1.00 50.78 301 HIS A CA 1
ATOM 2337 C C . HIS A 1 301 ? -26.033 -8.372 -19.874 1.00 50.78 301 HIS A C 1
ATOM 2339 O O . HIS A 1 301 ? -25.455 -9.039 -20.723 1.00 50.78 301 HIS A O 1
ATOM 2345 N N . SER A 1 302 ? -25.425 -7.360 -19.232 1.00 50.50 302 SER A N 1
ATOM 2346 C CA . SER A 1 302 ? -23.987 -7.184 -19.420 1.00 50.50 302 SER A CA 1
ATOM 2347 C C . SER A 1 302 ? -23.307 -8.406 -18.835 1.00 50.50 302 SER A C 1
ATOM 2349 O O . SER A 1 302 ? -23.298 -8.559 -17.611 1.00 50.50 302 SER A O 1
ATOM 2351 N N . ASN A 1 303 ? -22.696 -9.209 -19.698 1.00 52.16 303 ASN A N 1
ATOM 2352 C CA . ASN A 1 303 ? -21.770 -10.278 -19.350 1.00 52.16 303 ASN A CA 1
ATOM 2353 C C . ASN A 1 303 ? -20.449 -9.679 -18.838 1.00 52.16 303 ASN A C 1
ATOM 2355 O O . ASN A 1 303 ? -19.373 -10.171 -19.159 1.00 52.16 303 ASN A O 1
ATOM 2359 N N . VAL A 1 304 ? -20.525 -8.584 -18.064 1.00 61.09 304 VAL A N 1
ATOM 2360 C CA . VAL A 1 304 ? -19.388 -7.968 -17.385 1.00 61.09 304 VAL A CA 1
ATOM 2361 C C . VAL A 1 304 ? -18.970 -8.917 -16.280 1.00 61.09 304 VAL A C 1
ATOM 2363 O O . VAL A 1 304 ? -19.347 -8.784 -15.116 1.00 61.09 304 VAL A O 1
ATOM 2366 N N . GLN A 1 305 ? -18.207 -9.915 -16.697 1.00 72.06 305 GLN A N 1
ATOM 2367 C CA . GLN A 1 305 ? -17.563 -10.881 -15.842 1.00 72.06 305 GLN A CA 1
ATOM 2368 C C . GLN A 1 305 ? -16.315 -10.216 -15.296 1.00 72.06 305 GLN A C 1
ATOM 2370 O O . GLN A 1 305 ? -15.417 -9.844 -16.053 1.00 72.06 305 GLN A O 1
ATOM 2375 N N . CYS A 1 306 ? -16.296 -10.015 -13.982 1.00 85.06 306 CYS A N 1
ATOM 2376 C CA . CYS A 1 306 ? -15.102 -9.602 -13.270 1.00 85.06 306 CYS A CA 1
ATOM 2377 C C . CYS A 1 306 ? -15.030 -10.235 -11.895 1.00 85.06 306 CYS A C 1
ATOM 2379 O O . CYS A 1 306 ? -16.045 -10.449 -11.233 1.00 85.06 306 CYS A O 1
ATOM 2381 N N . SER A 1 307 ? -13.812 -10.546 -11.458 1.00 89.81 307 SER A N 1
ATOM 2382 C CA . SER A 1 307 ? -13.611 -11.081 -10.115 1.00 89.81 307 SER A CA 1
ATOM 2383 C C . SER A 1 307 ? -13.841 -9.993 -9.070 1.00 89.81 307 SER A C 1
ATOM 2385 O O . SER A 1 307 ? -14.516 -10.259 -8.078 1.00 89.81 307 SER A O 1
ATOM 2387 N N . SER A 1 308 ? -13.372 -8.766 -9.321 1.00 95.00 308 SER A N 1
ATOM 2388 C CA . SER A 1 308 ? -13.617 -7.607 -8.454 1.00 95.00 308 SER A CA 1
ATOM 2389 C C . SER A 1 308 ? -14.180 -6.412 -9.225 1.00 95.00 308 SER A C 1
ATOM 2391 O O . SER A 1 308 ? -13.808 -6.167 -10.375 1.00 95.00 308 SER A O 1
ATOM 2393 N N . LEU A 1 309 ? -15.029 -5.620 -8.563 1.00 95.19 309 LEU A N 1
ATOM 2394 C CA . LEU A 1 309 ? -15.699 -4.460 -9.154 1.00 95.19 309 LEU A CA 1
ATOM 2395 C C . LEU A 1 309 ? -15.641 -3.233 -8.242 1.00 95.19 309 LEU A C 1
ATOM 2397 O O . LEU A 1 309 ? -15.971 -3.286 -7.059 1.00 95.19 309 LEU A O 1
ATOM 2401 N N . GLY A 1 310 ? -15.269 -2.092 -8.817 1.00 96.50 310 GLY A N 1
ATOM 2402 C CA . GLY A 1 310 ? -15.088 -0.836 -8.097 1.00 96.50 310 GLY A CA 1
ATOM 2403 C C . GLY A 1 310 ? -15.962 0.250 -8.695 1.00 96.50 310 GLY A C 1
ATOM 2404 O O . GLY A 1 310 ? -15.685 0.740 -9.781 1.00 96.50 310 GLY A O 1
ATOM 2405 N N . LEU A 1 311 ? -17.007 0.652 -7.981 1.00 96.06 311 LEU A N 1
ATOM 2406 C CA . LEU A 1 311 ? -18.003 1.641 -8.407 1.00 96.06 311 LEU A CA 1
ATOM 2407 C C . LEU A 1 311 ? -18.011 2.886 -7.514 1.00 96.06 311 LEU A C 1
ATOM 2409 O O . LEU A 1 311 ? -18.952 3.679 -7.582 1.00 96.06 311 LEU A O 1
ATOM 2413 N N . GLY A 1 312 ? -17.009 3.063 -6.651 1.00 96.12 312 GLY A N 1
ATOM 2414 C CA . GLY A 1 312 ? -16.992 4.180 -5.710 1.00 96.12 312 GLY A CA 1
ATOM 2415 C C . GLY A 1 312 ? -17.145 5.545 -6.399 1.00 96.12 312 GLY A C 1
ATOM 2416 O O . GLY A 1 312 ? -16.700 5.728 -7.528 1.00 96.12 312 GLY A O 1
ATOM 2417 N N . ILE A 1 313 ? -17.804 6.507 -5.753 1.00 95.94 313 ILE A N 1
ATOM 2418 C CA . ILE A 1 313 ? -18.031 7.873 -6.282 1.00 95.94 313 ILE A CA 1
ATOM 2419 C C . ILE A 1 313 ? -18.873 7.910 -7.590 1.00 95.94 313 ILE A C 1
ATOM 2421 O O . ILE A 1 313 ? -19.105 8.970 -8.170 1.00 95.94 313 ILE A O 1
ATOM 2425 N N . THR A 1 314 ? -19.430 6.787 -8.057 1.00 94.88 314 THR A N 1
ATOM 2426 C CA . THR A 1 314 ? -20.346 6.786 -9.216 1.00 94.88 314 THR A CA 1
ATOM 2427 C C . THR A 1 314 ? -21.772 7.207 -8.843 1.00 94.88 314 THR A C 1
ATOM 2429 O O . THR A 1 314 ? -22.179 7.250 -7.679 1.00 94.88 314 THR A O 1
ATOM 2432 N N . LYS A 1 315 ? -22.595 7.488 -9.864 1.00 91.44 315 LYS A N 1
ATOM 2433 C CA . LYS A 1 315 ? -24.018 7.853 -9.703 1.00 91.44 315 LYS A CA 1
ATOM 2434 C C . LYS A 1 315 ? -24.961 6.642 -9.723 1.00 91.44 315 LYS A C 1
ATOM 2436 O O . LYS A 1 315 ? -26.174 6.832 -9.870 1.00 91.44 315 LYS A O 1
ATOM 2441 N N . ILE A 1 316 ? -24.432 5.425 -9.593 1.00 91.88 316 ILE A N 1
ATOM 2442 C CA . ILE A 1 316 ? -25.220 4.192 -9.617 1.00 91.88 316 ILE A CA 1
ATOM 2443 C C . ILE A 1 316 ? -26.189 4.128 -8.428 1.00 91.88 316 ILE A C 1
ATOM 2445 O O . ILE A 1 316 ? -25.870 4.547 -7.311 1.00 91.88 316 ILE A O 1
ATOM 2449 N N . LYS A 1 317 ? -27.407 3.643 -8.691 1.00 92.94 317 LYS A N 1
ATOM 2450 C CA . LYS A 1 317 ? -28.497 3.552 -7.700 1.00 92.94 317 LYS A CA 1
ATOM 2451 C C . LYS A 1 317 ? -28.882 2.117 -7.333 1.00 92.94 317 LYS A C 1
ATOM 2453 O O . LYS A 1 317 ? -29.500 1.919 -6.293 1.00 92.94 317 LYS A O 1
ATOM 2458 N N . GLN A 1 318 ? -28.547 1.149 -8.181 1.00 91.38 318 GLN A N 1
ATOM 2459 C CA . GLN A 1 318 ? -28.890 -0.262 -8.016 1.00 91.38 318 GLN A CA 1
ATOM 2460 C C . GLN A 1 318 ? -27.867 -1.135 -8.744 1.00 91.38 318 GLN A C 1
ATOM 2462 O O . GLN A 1 318 ? -27.339 -0.717 -9.780 1.00 91.38 318 GLN A O 1
ATOM 2467 N N . LEU A 1 319 ? -27.625 -2.329 -8.213 1.00 90.38 319 LEU A N 1
ATOM 2468 C CA . LEU A 1 319 ? -26.881 -3.389 -8.890 1.00 90.38 319 LEU A CA 1
ATOM 2469 C C . LEU A 1 319 ? -27.862 -4.323 -9.626 1.00 90.38 319 LEU A C 1
ATOM 2471 O O . LEU A 1 319 ? -29.033 -4.381 -9.241 1.00 90.38 319 LEU A O 1
ATOM 2475 N N . PRO A 1 320 ? -27.429 -5.027 -10.686 1.00 86.62 320 PRO A N 1
ATOM 2476 C CA . PRO A 1 320 ? -28.194 -6.126 -11.273 1.00 86.62 320 PRO A CA 1
ATOM 2477 C C . PRO A 1 320 ? -28.431 -7.244 -10.248 1.00 86.62 320 PRO A C 1
ATOM 2479 O O . PRO A 1 320 ? -27.574 -7.487 -9.402 1.00 86.62 320 PRO A O 1
ATOM 2482 N N . ALA A 1 321 ? -29.575 -7.930 -10.335 1.00 84.75 321 ALA A N 1
ATOM 2483 C CA . ALA A 1 321 ? -29.921 -9.022 -9.417 1.00 84.75 321 ALA A CA 1
ATOM 2484 C C . ALA A 1 321 ? -28.983 -10.236 -9.557 1.00 84.75 321 ALA A C 1
ATOM 2486 O O . ALA A 1 321 ? -28.721 -10.936 -8.592 1.00 84.75 321 ALA A O 1
ATOM 2487 N N . ASN A 1 322 ? -28.449 -10.457 -10.756 1.00 79.75 322 ASN A N 1
ATOM 2488 C CA . ASN A 1 322 ? -27.561 -11.555 -11.133 1.00 79.75 322 ASN A CA 1
ATOM 2489 C C . ASN A 1 322 ? -26.097 -11.100 -11.281 1.00 79.75 322 ASN A C 1
ATOM 2491 O O . ASN A 1 322 ? -25.398 -11.556 -12.178 1.00 79.75 322 ASN A O 1
ATOM 2495 N N . ILE A 1 323 ? -25.636 -10.148 -10.465 1.00 83.25 323 ILE A N 1
ATOM 2496 C CA . ILE A 1 323 ? -24.253 -9.662 -10.552 1.00 83.25 323 ILE A CA 1
ATOM 2497 C C . ILE A 1 323 ? -23.244 -10.784 -10.233 1.00 83.25 323 ILE A C 1
ATOM 2499 O O . ILE A 1 323 ? -23.289 -11.378 -9.161 1.00 83.25 323 ILE A O 1
ATOM 2503 N N . GLU A 1 324 ? -22.298 -11.044 -11.140 1.00 80.00 324 GLU A N 1
ATOM 2504 C CA . GLU A 1 324 ? -21.320 -12.143 -11.025 1.00 80.00 324 GLU A CA 1
ATOM 2505 C C . GLU A 1 324 ? -19.972 -11.716 -10.407 1.00 80.00 324 GLU A C 1
ATOM 2507 O O . GLU A 1 324 ? -18.908 -12.173 -10.821 1.00 80.00 324 GLU A O 1
ATOM 2512 N N . VAL A 1 325 ? -19.979 -10.828 -9.411 1.00 87.00 325 VAL A N 1
ATOM 2513 C CA . VAL A 1 325 ? -18.746 -10.426 -8.707 1.00 87.00 325 VAL A CA 1
ATOM 2514 C C . VAL A 1 325 ? -18.493 -11.403 -7.564 1.00 87.00 325 VAL A C 1
ATOM 2516 O O . VAL A 1 325 ? -19.283 -11.459 -6.627 1.00 87.00 325 VAL A O 1
ATOM 2519 N N . LYS A 1 326 ? -17.401 -12.177 -7.641 1.00 86.50 326 LYS A N 1
ATOM 2520 C CA . LYS A 1 326 ? -17.093 -13.250 -6.671 1.00 86.50 326 LYS A CA 1
ATOM 2521 C C . LYS A 1 326 ? -16.042 -12.881 -5.622 1.00 86.50 326 LYS A C 1
ATOM 2523 O O . LYS A 1 326 ? -16.029 -13.489 -4.555 1.00 86.50 326 LYS A O 1
ATOM 2528 N N . ASN A 1 327 ? -15.136 -11.953 -5.926 1.00 95.12 327 ASN A N 1
ATOM 2529 C CA . ASN A 1 327 ? -14.030 -11.587 -5.043 1.00 95.12 327 ASN A CA 1
ATOM 2530 C C . ASN A 1 327 ? -14.382 -10.355 -4.200 1.00 95.12 327 ASN A C 1
ATOM 2532 O O . ASN A 1 327 ? -14.879 -10.543 -3.098 1.00 95.12 327 ASN A O 1
ATOM 2536 N N . SER A 1 328 ? -14.202 -9.129 -4.710 1.00 97.38 328 SER A N 1
ATOM 2537 C CA . SER A 1 328 ? -14.434 -7.905 -3.917 1.00 97.38 328 SER A CA 1
ATOM 2538 C C . SER A 1 328 ? -15.308 -6.873 -4.628 1.00 97.38 328 SER A C 1
ATOM 2540 O O . SER A 1 328 ? -15.227 -6.702 -5.848 1.00 97.38 328 SER A O 1
ATOM 2542 N N . LEU A 1 329 ? -16.099 -6.126 -3.857 1.00 97.38 329 LEU A N 1
ATOM 2543 C CA . LEU A 1 329 ? -17.027 -5.113 -4.353 1.00 97.38 329 LEU A CA 1
ATOM 2544 C C . LEU A 1 329 ? -16.880 -3.793 -3.579 1.00 97.38 329 LEU A C 1
ATOM 2546 O O . LEU A 1 329 ? -17.185 -3.701 -2.391 1.00 97.38 329 LEU A O 1
ATOM 2550 N N . TYR A 1 330 ? -16.468 -2.732 -4.275 1.00 98.00 330 TYR A N 1
ATOM 2551 C CA . TYR A 1 330 ? -16.185 -1.426 -3.671 1.00 98.00 330 TYR A CA 1
ATOM 2552 C C . TYR A 1 330 ? -17.202 -0.374 -4.130 1.00 98.00 330 TYR A C 1
ATOM 2554 O O . TYR A 1 330 ? -17.190 0.065 -5.282 1.00 98.00 330 TYR A O 1
ATOM 2562 N N . LEU A 1 331 ? -18.086 0.058 -3.230 1.00 97.62 331 LEU A N 1
ATOM 2563 C CA . LEU A 1 331 ? -19.273 0.877 -3.523 1.00 97.62 331 LEU A CA 1
ATOM 2564 C C . LEU A 1 331 ? -19.303 2.215 -2.772 1.00 97.62 331 LEU A C 1
ATOM 2566 O O . LEU A 1 331 ? -20.344 2.879 -2.755 1.00 97.62 331 LEU A O 1
ATOM 2570 N N . SER A 1 332 ? -18.199 2.623 -2.146 1.00 98.25 332 SER A N 1
ATOM 2571 C CA . SER A 1 332 ? -18.148 3.824 -1.306 1.00 98.25 332 SER A CA 1
ATOM 2572 C C . SER A 1 332 ? -18.675 5.066 -2.027 1.00 98.25 332 SER A C 1
ATOM 2574 O O . SER A 1 332 ? -18.369 5.298 -3.196 1.00 98.25 332 SER A O 1
ATOM 2576 N N . TYR A 1 333 ? -19.451 5.896 -1.331 1.00 97.38 333 TYR A N 1
ATOM 2577 C CA . TYR A 1 333 ? -20.047 7.126 -1.876 1.00 97.38 333 TYR A CA 1
ATOM 2578 C C . TYR A 1 333 ? -21.017 6.934 -3.064 1.00 97.38 333 TYR A C 1
ATOM 2580 O O . TYR A 1 333 ? -21.327 7.896 -3.771 1.00 97.38 333 TYR A O 1
ATOM 2588 N N . THR A 1 334 ? -21.526 5.723 -3.307 1.00 97.00 334 THR A N 1
ATOM 2589 C CA . THR A 1 334 ? -22.596 5.497 -4.297 1.00 97.00 334 THR A CA 1
ATOM 2590 C C . THR A 1 334 ? -23.983 5.836 -3.738 1.00 97.00 334 THR A C 1
ATOM 2592 O O . THR A 1 334 ? -24.166 6.103 -2.550 1.00 97.00 334 THR A O 1
ATOM 2595 N N . LYS A 1 335 ? -25.010 5.811 -4.601 1.00 95.69 335 LYS A N 1
ATOM 2596 C CA . LYS A 1 335 ? -26.417 6.040 -4.218 1.00 95.69 335 LYS A CA 1
ATOM 2597 C C . LYS A 1 335 ? -27.212 4.739 -4.060 1.00 95.69 335 LYS A C 1
ATOM 2599 O O . LYS A 1 335 ? -28.445 4.781 -4.093 1.00 95.69 335 LYS A O 1
ATOM 2604 N N . ILE A 1 336 ? -26.523 3.606 -3.918 1.00 95.31 336 ILE A N 1
ATOM 2605 C CA . ILE A 1 336 ? -27.135 2.289 -3.736 1.00 95.31 336 ILE A CA 1
ATOM 2606 C C . ILE A 1 336 ? -27.914 2.258 -2.419 1.00 95.31 336 ILE A C 1
ATOM 2608 O O . ILE A 1 336 ? -27.456 2.753 -1.392 1.00 95.31 336 ILE A O 1
ATOM 2612 N N . LYS A 1 337 ? -29.127 1.701 -2.457 1.00 95.81 337 LYS A N 1
ATOM 2613 C CA . LYS A 1 337 ? -29.994 1.573 -1.272 1.00 95.81 337 LYS A CA 1
ATOM 2614 C C . LYS A 1 337 ? -30.166 0.133 -0.792 1.00 95.81 337 LYS A C 1
ATOM 2616 O O . LYS A 1 337 ? -30.536 -0.055 0.364 1.00 95.81 337 LYS A O 1
ATOM 2621 N N . GLN A 1 338 ? -29.933 -0.837 -1.672 1.00 95.12 338 GLN A N 1
ATOM 2622 C CA . GLN A 1 338 ? -30.119 -2.271 -1.457 1.00 95.12 338 GLN A CA 1
ATOM 2623 C C . GLN A 1 338 ? -29.075 -3.035 -2.276 1.00 95.12 338 GLN A C 1
ATOM 2625 O O . GLN A 1 338 ? -28.684 -2.577 -3.353 1.00 95.12 338 GLN A O 1
ATOM 2630 N N . LEU A 1 339 ? -28.636 -4.176 -1.752 1.00 95.56 339 LEU A N 1
ATOM 2631 C CA . LEU A 1 339 ? -27.796 -5.140 -2.458 1.00 95.56 339 LEU A CA 1
ATOM 2632 C C . LEU A 1 339 ? -28.663 -6.301 -2.976 1.00 95.56 339 LEU A C 1
ATOM 2634 O O . LEU A 1 339 ? -29.745 -6.501 -2.429 1.00 95.56 339 LEU A O 1
ATOM 2638 N N . PRO A 1 340 ? -28.213 -7.047 -4.000 1.00 91.88 340 PRO A N 1
ATOM 2639 C CA . PRO A 1 340 ? -28.879 -8.269 -4.452 1.00 91.88 340 PRO A CA 1
ATOM 2640 C C . PRO A 1 340 ? -28.936 -9.344 -3.358 1.00 91.88 340 PRO A C 1
ATOM 2642 O O . PRO A 1 340 ? -27.978 -9.491 -2.599 1.00 91.88 340 PRO A O 1
ATOM 2645 N N . ASP A 1 341 ? -30.029 -10.110 -3.308 1.00 90.75 341 ASP A N 1
ATOM 2646 C CA . ASP A 1 341 ? -30.300 -11.065 -2.221 1.00 90.75 341 ASP A CA 1
ATOM 2647 C C . ASP A 1 341 ? -29.302 -12.235 -2.159 1.00 90.75 341 ASP A C 1
ATOM 2649 O O . ASP A 1 341 ? -29.005 -12.755 -1.085 1.00 90.75 341 ASP A O 1
ATOM 2653 N N . ASN A 1 342 ? -28.755 -12.628 -3.309 1.00 86.94 342 ASN A N 1
ATOM 2654 C CA . ASN A 1 342 ? -27.807 -13.731 -3.480 1.00 86.94 342 ASN A CA 1
ATOM 2655 C C . ASN A 1 342 ? -26.333 -13.284 -3.475 1.00 86.94 342 ASN A C 1
ATOM 2657 O O . ASN A 1 342 ? -25.461 -14.045 -3.899 1.00 86.94 342 ASN A O 1
ATOM 2661 N N . LEU A 1 343 ? -26.037 -12.053 -3.046 1.00 90.62 343 LEU A N 1
ATOM 2662 C CA . LEU A 1 343 ? -24.666 -11.553 -3.019 1.00 90.62 343 LEU A CA 1
ATOM 2663 C C . LEU A 1 343 ? -23.835 -12.303 -1.964 1.00 90.62 343 LEU A C 1
ATOM 2665 O O . LEU A 1 343 ? -24.150 -12.275 -0.775 1.00 90.62 343 LEU A O 1
ATOM 2669 N N . GLY A 1 344 ? -22.731 -12.905 -2.401 1.00 91.44 344 GLY A N 1
ATOM 2670 C CA . GLY A 1 344 ? -21.707 -13.501 -1.547 1.00 91.44 344 GLY A CA 1
ATOM 2671 C C . GLY A 1 344 ? -20.323 -13.249 -2.139 1.00 91.44 344 GLY A C 1
ATOM 2672 O O . GLY A 1 344 ? -20.144 -13.339 -3.354 1.00 91.44 344 GLY A O 1
ATOM 2673 N N . LEU A 1 345 ? -19.357 -12.898 -1.292 1.00 95.88 345 LEU A N 1
ATOM 2674 C CA . LEU A 1 345 ? -18.030 -12.446 -1.710 1.00 95.88 345 LEU A CA 1
ATOM 2675 C C . LEU A 1 345 ? -16.942 -13.220 -0.966 1.00 95.88 345 LEU A C 1
ATOM 2677 O O . LEU A 1 345 ? -17.025 -13.402 0.245 1.00 95.88 345 LEU A O 1
ATOM 2681 N N . LYS A 1 346 ? -15.910 -13.666 -1.689 1.00 96.88 346 LYS A N 1
ATOM 2682 C CA . LYS A 1 346 ? -14.713 -14.288 -1.097 1.00 96.88 346 LYS A CA 1
ATOM 2683 C C . LYS A 1 346 ? -13.741 -13.262 -0.509 1.00 96.88 346 LYS A C 1
ATOM 2685 O O . LYS A 1 346 ? -12.978 -13.614 0.378 1.00 96.88 346 LYS A O 1
ATOM 2690 N N . GLY A 1 347 ? -13.764 -12.034 -1.017 1.00 97.56 347 GLY A N 1
ATOM 2691 C CA . GLY A 1 347 ? -12.973 -10.902 -0.551 1.00 97.56 347 GLY A CA 1
ATOM 2692 C C . GLY A 1 347 ? -13.852 -9.854 0.129 1.00 97.56 347 GLY A C 1
ATOM 2693 O O . GLY A 1 347 ? -14.767 -10.198 0.878 1.00 97.56 347 GLY A O 1
ATOM 2694 N N . ASP A 1 348 ? -13.576 -8.581 -0.148 1.00 98.50 348 ASP A N 1
ATOM 2695 C CA . ASP A 1 348 ? -14.086 -7.451 0.636 1.00 98.50 348 ASP A CA 1
ATOM 2696 C C . ASP A 1 348 ? -15.370 -6.835 0.075 1.00 98.50 348 ASP A C 1
ATOM 2698 O O . ASP A 1 348 ? -15.604 -6.798 -1.139 1.00 98.50 348 ASP A O 1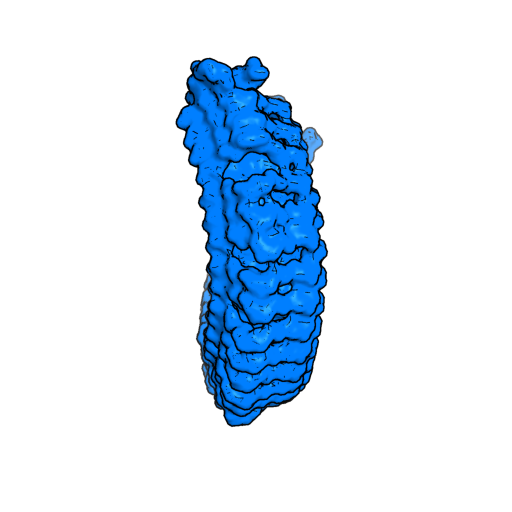
ATOM 2702 N N . LEU A 1 349 ? -16.152 -6.221 0.963 1.00 98.56 349 LEU A N 1
ATOM 2703 C CA . LEU A 1 349 ? -17.275 -5.357 0.618 1.00 98.56 349 LEU A CA 1
ATOM 2704 C C . LEU A 1 349 ? -17.147 -4.003 1.317 1.00 98.56 349 LEU A C 1
ATOM 2706 O O . LEU A 1 349 ? -17.271 -3.897 2.535 1.00 98.56 349 LEU A O 1
ATOM 2710 N N . THR A 1 350 ? -16.990 -2.937 0.532 1.00 98.56 350 THR A N 1
ATOM 2711 C CA . THR A 1 350 ? -16.930 -1.566 1.062 1.00 98.56 350 THR A CA 1
ATOM 2712 C C . THR A 1 350 ? -18.164 -0.769 0.655 1.00 98.56 350 THR A C 1
ATOM 2714 O O . THR A 1 350 ? -18.412 -0.520 -0.525 1.00 98.56 350 THR A O 1
ATOM 2717 N N . LEU A 1 351 ? -18.923 -0.315 1.647 1.00 98.50 351 LEU A N 1
ATOM 2718 C CA . LEU A 1 351 ? -20.176 0.438 1.538 1.00 98.50 351 LEU A CA 1
ATOM 2719 C C . LEU A 1 351 ? -20.100 1.794 2.263 1.00 98.50 351 LEU A C 1
ATOM 2721 O O . LEU A 1 351 ? -21.126 2.396 2.587 1.00 98.50 351 LEU A O 1
ATOM 2725 N N . ARG A 1 352 ? -18.893 2.308 2.508 1.00 98.44 352 ARG A N 1
ATOM 2726 C CA . ARG A 1 352 ? -18.670 3.557 3.241 1.00 98.44 352 ARG A CA 1
ATOM 2727 C C . ARG A 1 352 ? -19.442 4.742 2.636 1.00 98.44 352 ARG A C 1
ATOM 2729 O O . ARG A 1 352 ? -19.391 4.988 1.428 1.00 98.44 352 ARG A O 1
ATOM 2736 N N . TYR A 1 353 ? -20.172 5.484 3.473 1.00 98.19 353 TYR A N 1
ATOM 2737 C CA . TYR A 1 353 ? -21.075 6.588 3.074 1.00 98.19 353 TYR A CA 1
ATOM 2738 C C . TYR A 1 353 ? -22.204 6.216 2.087 1.00 98.19 353 TYR A C 1
ATOM 2740 O O . TYR A 1 353 ? -22.786 7.095 1.443 1.00 98.19 353 TYR A O 1
ATOM 2748 N N . VAL A 1 354 ? -22.566 4.938 1.961 1.00 98.25 354 VAL A N 1
ATOM 2749 C CA . VAL A 1 354 ? -23.696 4.505 1.123 1.00 98.25 354 VAL A CA 1
ATOM 2750 C C . VAL A 1 354 ? -25.015 4.623 1.909 1.00 98.25 354 VAL A C 1
ATOM 2752 O O . VAL A 1 354 ? -25.076 4.255 3.087 1.00 98.25 354 VAL A O 1
ATOM 2755 N N . PRO A 1 355 ? -26.127 5.101 1.307 1.00 97.25 355 PRO A N 1
ATOM 2756 C CA . PRO A 1 355 ? -27.413 5.265 1.996 1.00 97.25 355 PRO A CA 1
ATOM 2757 C C . PRO A 1 355 ? -28.188 3.944 2.191 1.00 97.25 355 PRO A C 1
ATOM 2759 O O . PRO A 1 355 ? -29.424 3.955 2.225 1.00 97.25 355 PRO A O 1
ATOM 2762 N N . ILE A 1 356 ? -27.477 2.822 2.329 1.00 97.31 356 ILE A N 1
ATOM 2763 C CA . ILE A 1 356 ? -28.030 1.492 2.584 1.00 97.31 356 ILE A CA 1
ATOM 2764 C C . ILE A 1 356 ? -28.610 1.408 4.001 1.00 97.31 356 ILE A C 1
ATOM 2766 O O . ILE A 1 356 ? -28.082 2.007 4.942 1.00 97.31 356 ILE A O 1
ATOM 2770 N N . LYS A 1 357 ? -29.737 0.702 4.140 1.00 96.94 357 LYS A N 1
ATOM 2771 C CA . LYS A 1 357 ? -30.458 0.546 5.419 1.00 96.94 357 LYS A CA 1
ATOM 2772 C C . LYS A 1 357 ? -30.486 -0.888 5.949 1.00 96.94 357 LYS A C 1
ATOM 2774 O O . LYS A 1 357 ? -30.688 -1.065 7.147 1.00 96.94 357 LYS A O 1
ATOM 2779 N N . LYS A 1 358 ? -30.335 -1.879 5.069 1.00 96.06 358 LYS A N 1
ATOM 2780 C CA . LYS A 1 358 ? -30.376 -3.315 5.364 1.00 96.06 358 LYS A CA 1
ATOM 2781 C C . LYS A 1 358 ? -29.428 -4.055 4.422 1.00 96.06 358 LYS A C 1
ATOM 2783 O O . LYS A 1 358 ? -29.208 -3.581 3.307 1.00 96.06 358 LYS A O 1
ATOM 2788 N N . LEU A 1 359 ? -28.907 -5.188 4.878 1.00 97.06 359 LEU A N 1
ATOM 2789 C CA . LEU A 1 359 ? -28.149 -6.142 4.068 1.00 97.06 359 LEU A CA 1
ATOM 2790 C C . LEU A 1 359 ? -29.042 -7.342 3.713 1.00 97.06 359 LEU A C 1
ATOM 2792 O O . LEU A 1 359 ? -30.031 -7.552 4.417 1.00 97.06 359 LEU A O 1
ATOM 2796 N N . PRO A 1 360 ? -28.703 -8.107 2.663 1.00 94.31 360 PRO A N 1
ATOM 2797 C CA . PRO A 1 360 ? -29.316 -9.402 2.373 1.00 94.31 360 PRO A CA 1
ATOM 2798 C C . PRO A 1 360 ? -29.157 -10.393 3.529 1.00 94.31 360 PRO A C 1
ATOM 2800 O O . PRO A 1 360 ? -28.103 -10.417 4.166 1.00 94.31 360 PRO A O 1
ATOM 2803 N N . ASP A 1 361 ? -30.160 -11.242 3.760 1.00 92.06 361 ASP A N 1
ATOM 2804 C CA . ASP A 1 361 ? -30.191 -12.137 4.926 1.00 92.06 361 ASP A CA 1
ATOM 2805 C C . ASP A 1 361 ? -29.074 -13.198 4.924 1.00 92.06 361 ASP A C 1
ATOM 2807 O O . ASP A 1 361 ? -28.571 -13.568 5.984 1.00 92.06 361 ASP A O 1
ATOM 2811 N N . ASN A 1 362 ? -28.642 -13.640 3.737 1.00 88.19 362 ASN A N 1
ATOM 2812 C CA . ASN A 1 362 ? -27.639 -14.698 3.547 1.00 88.19 362 ASN A CA 1
ATOM 2813 C C . ASN A 1 362 ? -26.258 -14.165 3.118 1.00 88.19 362 ASN A C 1
ATOM 2815 O O . ASN A 1 362 ? -25.443 -14.910 2.569 1.00 88.19 362 ASN A O 1
ATOM 2819 N N . LEU A 1 363 ? -25.989 -12.874 3.337 1.00 92.94 363 LEU A N 1
ATOM 2820 C CA . LEU A 1 363 ? -24.724 -12.254 2.946 1.00 92.94 363 LEU A CA 1
ATOM 2821 C C . LEU A 1 363 ? -23.537 -12.920 3.665 1.00 92.94 363 LEU A C 1
ATOM 2823 O O . LEU A 1 363 ? -23.469 -12.941 4.893 1.00 92.94 363 LEU A O 1
ATOM 2827 N N . THR A 1 364 ? -22.575 -13.409 2.883 1.00 93.12 364 THR A N 1
ATOM 2828 C CA . THR A 1 364 ? -21.299 -13.951 3.376 1.00 93.12 364 THR A CA 1
ATOM 2829 C C . THR A 1 364 ? -20.146 -13.161 2.773 1.00 93.12 364 THR A C 1
ATOM 2831 O O . THR A 1 364 ? -20.097 -12.996 1.551 1.00 93.12 364 THR A O 1
ATOM 2834 N N . ILE A 1 365 ? -19.230 -12.694 3.624 1.00 97.12 365 ILE A N 1
ATOM 2835 C CA . ILE A 1 365 ? -18.038 -11.927 3.247 1.00 97.12 365 ILE A CA 1
ATOM 2836 C C . ILE A 1 365 ? -16.792 -12.666 3.750 1.00 97.12 365 ILE A C 1
ATOM 2838 O O . ILE A 1 365 ? -16.614 -12.855 4.954 1.00 97.12 365 ILE A O 1
ATOM 2842 N N . GLY A 1 366 ? -15.946 -13.110 2.822 1.00 97.38 366 GLY A N 1
ATOM 2843 C CA . GLY A 1 366 ? -14.700 -13.815 3.128 1.00 97.38 366 GLY A CA 1
ATOM 2844 C C . GLY A 1 366 ? -13.553 -12.899 3.571 1.00 97.38 366 GLY A C 1
ATOM 2845 O O . GLY A 1 366 ? -12.641 -13.371 4.240 1.00 97.38 366 GLY A O 1
ATOM 2846 N N . GLY A 1 367 ? -13.612 -11.607 3.235 1.00 98.00 367 GLY A N 1
ATOM 2847 C CA . GLY A 1 367 ? -12.677 -10.575 3.689 1.00 98.00 367 GLY A CA 1
ATOM 2848 C C . GLY A 1 367 ? -13.324 -9.575 4.647 1.00 98.00 367 GLY A C 1
ATOM 2849 O O . GLY A 1 367 ? -14.089 -9.955 5.540 1.00 98.00 367 GLY A O 1
ATOM 2850 N N . ASP A 1 368 ? -13.034 -8.293 4.430 1.00 98.62 368 ASP A N 1
ATOM 2851 C CA . ASP A 1 368 ? -13.500 -7.195 5.278 1.00 98.62 368 ASP A CA 1
ATOM 2852 C C . ASP A 1 368 ? -14.866 -6.647 4.830 1.00 98.62 368 ASP A C 1
ATOM 2854 O O . ASP A 1 368 ? -15.165 -6.523 3.636 1.00 98.62 368 ASP A O 1
ATOM 2858 N N . LEU A 1 369 ? -15.696 -6.250 5.799 1.00 98.62 369 LEU A N 1
ATOM 2859 C CA . LEU A 1 369 ? -16.976 -5.578 5.577 1.00 98.62 369 LEU A CA 1
ATOM 2860 C C . LEU A 1 369 ? -16.960 -4.174 6.191 1.00 98.62 369 LEU A C 1
ATOM 2862 O O . LEU A 1 369 ? -17.084 -4.002 7.404 1.00 98.62 369 LEU A O 1
ATOM 2866 N N . ASP A 1 370 ? -16.884 -3.152 5.339 1.00 98.81 370 ASP A N 1
ATOM 2867 C CA . ASP A 1 370 ? -16.929 -1.747 5.754 1.00 98.81 370 ASP A CA 1
ATOM 2868 C C . ASP A 1 370 ? -18.306 -1.128 5.474 1.00 98.81 370 ASP A C 1
ATOM 2870 O O . ASP A 1 370 ? -18.686 -0.850 4.335 1.00 98.81 370 ASP A O 1
ATOM 2874 N N . LEU A 1 371 ? -19.049 -0.880 6.548 1.00 98.62 371 LEU A N 1
ATOM 2875 C CA . LEU A 1 371 ? -20.358 -0.228 6.607 1.00 98.62 371 LEU A CA 1
ATOM 2876 C C . LEU A 1 371 ? -20.284 1.131 7.322 1.00 98.62 371 LEU A C 1
ATOM 2878 O O . LEU A 1 371 ? -21.315 1.656 7.771 1.00 98.62 371 LEU A O 1
ATOM 2882 N N . SER A 1 372 ? -19.089 1.711 7.439 1.00 98.62 372 SER A N 1
ATOM 2883 C CA . SER A 1 372 ? -18.879 2.979 8.129 1.00 98.62 372 SER A CA 1
ATOM 2884 C C . SER A 1 372 ? -19.689 4.119 7.503 1.00 98.62 372 SER A C 1
ATOM 2886 O O . SER A 1 372 ? -19.880 4.231 6.285 1.00 98.62 372 SER A O 1
ATOM 2888 N N . CYS A 1 373 ? -20.222 4.989 8.360 1.00 98.44 373 CYS A N 1
ATOM 2889 C CA . CYS A 1 373 ? -21.051 6.134 7.971 1.00 98.44 373 CYS A CA 1
ATOM 2890 C C . CYS A 1 373 ? -22.292 5.774 7.120 1.00 98.44 373 CYS A C 1
ATOM 2892 O O . CYS A 1 373 ? -22.799 6.612 6.366 1.00 98.44 373 CYS A O 1
ATOM 2894 N N . THR A 1 374 ? -22.806 4.544 7.221 1.00 98.50 374 THR A N 1
ATOM 2895 C CA . THR A 1 374 ? -24.050 4.126 6.551 1.00 98.50 374 THR A CA 1
ATOM 2896 C C . THR A 1 374 ? -25.296 4.404 7.400 1.00 98.50 374 THR A C 1
ATOM 2898 O O . THR A 1 374 ? -25.239 4.847 8.551 1.00 98.50 374 THR A O 1
ATOM 2901 N N . ARG A 1 375 ? -26.481 4.139 6.833 1.00 97.44 375 ARG A N 1
ATOM 2902 C CA . ARG A 1 375 ? -27.775 4.256 7.532 1.00 97.44 375 ARG A CA 1
ATOM 2903 C C . ARG A 1 375 ? -28.288 2.915 8.060 1.00 97.44 375 ARG A C 1
ATOM 2905 O O . ARG A 1 375 ? -29.476 2.830 8.369 1.00 97.44 375 ARG A O 1
ATOM 2912 N N . ILE A 1 376 ? -27.431 1.899 8.149 1.00 97.38 376 ILE A N 1
ATOM 2913 C CA . ILE A 1 376 ? -27.820 0.573 8.623 1.00 97.38 376 ILE A CA 1
ATOM 2914 C C . ILE A 1 376 ? -28.263 0.635 10.087 1.00 97.38 376 ILE A C 1
ATOM 2916 O O . ILE A 1 376 ? -27.629 1.302 10.904 1.00 97.38 376 ILE A O 1
ATOM 2920 N N . GLU A 1 377 ? -29.388 -0.005 10.410 1.00 95.88 377 GLU A N 1
ATOM 2921 C CA . GLU A 1 377 ? -29.932 -0.032 11.778 1.00 95.88 377 GLU A CA 1
ATOM 2922 C C . GLU A 1 377 ? -29.850 -1.418 12.430 1.00 95.88 377 GLU A C 1
ATOM 2924 O O . GLU A 1 377 ? -29.769 -1.504 13.661 1.00 95.88 377 GLU A O 1
ATOM 2929 N N . THR A 1 378 ? -29.842 -2.473 11.611 1.00 94.81 378 THR A N 1
ATOM 2930 C CA . THR A 1 378 ? -29.781 -3.890 11.992 1.00 94.81 378 THR A CA 1
ATOM 2931 C C . THR A 1 378 ? -28.917 -4.662 10.997 1.00 94.81 378 THR A C 1
ATOM 2933 O O . THR A 1 378 ? -28.873 -4.305 9.817 1.00 94.81 378 THR A O 1
ATOM 2936 N N . LEU A 1 379 ? -28.281 -5.735 11.460 1.00 96.19 379 LEU A N 1
ATOM 2937 C CA . LEU A 1 379 ? -27.585 -6.714 10.620 1.00 96.19 379 LEU A CA 1
ATOM 2938 C C . LEU A 1 379 ? -28.420 -8.003 10.520 1.00 96.19 379 LEU A C 1
ATOM 2940 O O . LEU A 1 379 ? -29.215 -8.253 11.429 1.00 96.19 379 LEU A O 1
ATOM 2944 N N . PRO A 1 380 ? -28.249 -8.806 9.458 1.00 94.00 380 PRO A N 1
ATOM 2945 C CA . PRO A 1 380 ? -28.796 -10.159 9.383 1.00 94.00 380 PRO A CA 1
ATOM 2946 C C . PRO A 1 380 ? -28.307 -11.050 10.531 1.00 94.00 380 PRO A C 1
ATOM 2948 O O . PRO A 1 380 ? -27.152 -10.938 10.940 1.00 94.00 380 PRO A O 1
ATOM 2951 N N . GLU A 1 381 ? -29.152 -11.966 11.017 1.00 91.38 381 GLU A N 1
ATOM 2952 C CA . GLU A 1 381 ? -28.790 -12.870 12.128 1.00 91.38 381 GLU A CA 1
ATOM 2953 C C . GLU A 1 381 ? -27.668 -13.855 11.767 1.00 91.38 381 GLU A C 1
ATOM 2955 O O . GLU A 1 381 ? -26.878 -14.220 12.633 1.00 91.38 381 GLU A O 1
ATOM 2960 N N . ASN A 1 382 ? -27.563 -14.236 10.489 1.00 88.31 382 ASN A N 1
ATOM 2961 C CA . ASN A 1 382 ? -26.589 -15.211 9.988 1.00 88.31 382 ASN A CA 1
ATOM 2962 C C . ASN A 1 382 ? -25.406 -14.564 9.245 1.00 88.31 382 ASN A C 1
ATOM 2964 O O . ASN A 1 382 ? -24.726 -15.241 8.473 1.00 88.31 382 ASN A O 1
ATOM 2968 N N . LEU A 1 383 ? -25.167 -13.261 9.441 1.00 92.62 383 LEU A N 1
ATOM 2969 C CA . LEU A 1 383 ? -24.059 -12.557 8.795 1.00 92.62 383 LEU A CA 1
ATOM 2970 C C . LEU A 1 383 ? -22.712 -13.169 9.211 1.00 92.62 383 LEU A C 1
ATOM 2972 O O . LEU A 1 383 ? -22.386 -13.219 10.399 1.00 92.62 383 LEU A O 1
ATOM 2976 N N . LYS A 1 384 ? -21.913 -13.573 8.219 1.00 90.88 384 LYS A N 1
ATOM 2977 C CA . LYS A 1 384 ? -20.550 -14.084 8.409 1.00 90.88 384 LYS A CA 1
ATOM 2978 C C . LYS A 1 384 ? -19.540 -13.144 7.763 1.00 90.88 384 LYS A C 1
ATOM 2980 O O . LYS A 1 384 ? -19.641 -12.873 6.564 1.00 90.88 384 LYS A O 1
ATOM 2985 N N . VAL A 1 385 ? -18.572 -12.686 8.556 1.00 95.19 385 VAL A N 1
ATOM 2986 C CA . VAL A 1 385 ? -17.440 -11.866 8.106 1.00 95.19 385 VAL A CA 1
ATOM 2987 C C . VAL A 1 385 ? -16.155 -12.532 8.585 1.00 95.19 385 VAL A C 1
ATOM 2989 O O . VAL A 1 385 ? -15.933 -12.650 9.787 1.00 95.19 385 VAL A O 1
ATOM 2992 N N . ALA A 1 386 ? -15.327 -13.015 7.661 1.00 96.19 386 ALA A N 1
ATOM 2993 C CA . ALA A 1 386 ? -14.068 -13.670 8.027 1.00 96.19 386 ALA A CA 1
ATOM 2994 C C . ALA A 1 386 ? -12.959 -12.671 8.402 1.00 96.19 386 ALA A C 1
ATOM 2996 O O . ALA A 1 386 ? -12.079 -13.027 9.179 1.00 96.19 386 ALA A O 1
ATOM 2997 N N . GLY A 1 387 ? -13.009 -11.437 7.895 1.00 97.25 387 GLY A N 1
ATOM 2998 C CA . GLY A 1 387 ? -12.102 -10.354 8.272 1.00 97.25 387 GLY A CA 1
ATOM 2999 C C . GLY A 1 387 ? -12.697 -9.401 9.310 1.00 97.25 387 GLY A C 1
ATOM 3000 O O . GLY A 1 387 ? -13.375 -9.813 10.257 1.00 97.25 387 GLY A O 1
ATOM 3001 N N . ASN A 1 388 ? -12.441 -8.113 9.108 1.00 98.31 388 ASN A N 1
ATOM 3002 C CA . ASN A 1 388 ? -12.873 -7.011 9.959 1.00 98.31 388 ASN A CA 1
ATOM 3003 C C . ASN A 1 388 ? -14.300 -6.560 9.623 1.00 98.31 388 ASN A C 1
ATOM 3005 O O . ASN A 1 388 ? -14.700 -6.504 8.457 1.00 98.31 388 ASN A O 1
ATOM 3009 N N . LEU A 1 389 ? -15.056 -6.151 10.642 1.00 98.19 389 LEU A N 1
ATOM 3010 C CA . LEU A 1 389 ? -16.375 -5.543 10.496 1.00 98.19 389 LEU A CA 1
ATOM 3011 C C . LEU A 1 389 ? -16.356 -4.099 11.004 1.00 98.19 389 LEU A C 1
ATOM 3013 O O . LEU A 1 389 ? -16.383 -3.848 12.210 1.00 98.19 389 LEU A O 1
ATOM 3017 N N . ASN A 1 390 ? -16.383 -3.139 10.077 1.00 98.69 390 ASN A N 1
ATOM 3018 C CA . ASN A 1 390 ? -16.462 -1.723 10.416 1.00 98.69 390 ASN A CA 1
ATOM 3019 C C . ASN A 1 390 ? -17.901 -1.202 10.305 1.00 98.69 390 ASN A C 1
ATOM 3021 O O . ASN A 1 390 ? -18.480 -1.134 9.224 1.00 98.69 390 ASN A O 1
ATOM 3025 N N . LEU A 1 391 ? -18.481 -0.790 11.428 1.00 98.44 391 LEU A N 1
ATOM 3026 C CA . LEU A 1 391 ? -19.821 -0.204 11.543 1.00 98.44 391 LEU A CA 1
ATOM 3027 C C . LEU A 1 391 ? -19.776 1.227 12.083 1.00 98.44 391 LEU A C 1
ATOM 3029 O O . LEU A 1 391 ? -20.823 1.779 12.451 1.00 98.44 391 LEU A O 1
ATOM 3033 N N . SER A 1 392 ? -18.591 1.828 12.136 1.00 98.56 392 SER A N 1
ATOM 3034 C CA . SER A 1 392 ? -18.368 3.126 12.750 1.00 98.56 392 SER A CA 1
ATOM 3035 C C . SER A 1 392 ? -19.293 4.213 12.221 1.00 98.56 392 SER A C 1
ATOM 3037 O O . SER A 1 392 ? -19.589 4.321 11.027 1.00 98.56 392 SER A O 1
ATOM 3039 N N . SER A 1 393 ? -19.777 5.058 13.129 1.00 98.38 393 SER A N 1
ATOM 3040 C CA . SER A 1 393 ? -20.669 6.178 12.820 1.00 98.38 393 SER A CA 1
ATOM 3041 C C . SER A 1 393 ? -21.930 5.787 12.021 1.00 98.38 393 SER A C 1
ATOM 3043 O O . SER A 1 393 ? -22.560 6.635 11.381 1.00 98.38 393 SER A O 1
ATOM 3045 N N . SER A 1 394 ? -22.328 4.511 12.045 1.00 98.19 394 SER A N 1
ATOM 3046 C CA . SER A 1 394 ? -23.588 4.043 11.470 1.00 98.19 394 SER A CA 1
ATOM 3047 C C . SER A 1 394 ? -24.773 4.265 12.421 1.00 98.19 394 SER A C 1
ATOM 3049 O O . SER A 1 394 ? -24.637 4.706 13.568 1.00 98.19 394 SER A O 1
ATOM 3051 N N . LYS A 1 395 ? -25.989 3.946 11.962 1.00 96.75 395 LYS A N 1
ATOM 3052 C CA . LYS A 1 395 ? -27.209 4.030 12.785 1.00 96.75 395 LYS A CA 1
ATOM 3053 C C . LYS A 1 395 ? -27.503 2.754 13.579 1.00 96.75 395 LYS A C 1
ATOM 3055 O O . LYS A 1 395 ? -28.589 2.673 14.162 1.00 96.75 395 LYS A O 1
ATOM 3060 N N . LEU A 1 396 ? -26.566 1.807 13.631 1.00 97.25 396 LEU A N 1
ATOM 3061 C CA . LEU A 1 396 ? -26.756 0.501 14.250 1.00 97.25 396 LEU A CA 1
ATOM 3062 C C . LEU A 1 396 ? -27.212 0.627 15.709 1.00 97.25 396 LEU A C 1
ATOM 3064 O O . LEU A 1 396 ? -26.662 1.412 16.489 1.00 97.25 396 LEU A O 1
ATOM 3068 N N . LYS A 1 397 ? -28.243 -0.144 16.074 1.00 94.25 397 LYS A N 1
ATOM 3069 C CA . LYS A 1 397 ? -28.838 -0.125 17.423 1.00 94.25 397 LYS A CA 1
ATOM 3070 C C . LYS A 1 397 ? -28.530 -1.380 18.241 1.00 94.25 397 LYS A C 1
ATOM 3072 O O . LYS A 1 397 ? -28.533 -1.295 19.472 1.00 94.25 397 LYS A O 1
ATOM 3077 N N . LYS A 1 398 ? -28.321 -2.524 17.582 1.00 93.31 398 LYS A N 1
ATOM 3078 C CA . LYS A 1 398 ? -28.093 -3.849 18.183 1.00 93.31 398 LYS A CA 1
ATOM 3079 C C . LYS A 1 398 ? -27.242 -4.710 17.242 1.00 93.31 398 LYS A C 1
ATOM 3081 O O . LYS A 1 398 ? -27.345 -4.534 16.030 1.00 93.31 398 LYS A O 1
ATOM 3086 N N . LEU A 1 399 ? -26.466 -5.630 17.807 1.00 93.62 399 LEU A N 1
ATOM 3087 C CA . LEU A 1 399 ? -25.809 -6.715 17.073 1.00 93.62 399 LEU A CA 1
ATOM 3088 C C . LEU A 1 399 ? -26.727 -7.952 17.016 1.00 93.62 399 LEU A C 1
ATOM 3090 O O . LEU A 1 399 ? -27.554 -8.110 17.923 1.00 93.62 399 LEU A O 1
ATOM 3094 N N . PRO A 1 400 ? -26.599 -8.800 15.981 1.00 90.62 400 PRO A N 1
ATOM 3095 C CA . PRO A 1 400 ? -27.268 -10.095 15.922 1.00 90.62 400 PRO A CA 1
ATOM 3096 C C . PRO A 1 400 ? -26.676 -11.060 16.956 1.00 90.62 400 PRO A C 1
ATOM 3098 O O . PRO A 1 400 ? -25.531 -10.892 17.386 1.00 90.62 400 PRO A O 1
ATOM 3101 N N . LYS A 1 401 ? -27.455 -12.064 17.378 1.00 86.50 401 LYS A N 1
ATOM 3102 C CA . LYS A 1 401 ? -27.054 -12.955 18.487 1.00 86.50 401 LYS A CA 1
ATOM 3103 C C . LYS A 1 401 ? -25.830 -13.802 18.141 1.00 86.50 401 LYS A C 1
ATOM 3105 O O . LYS A 1 401 ? -24.954 -13.961 18.982 1.00 86.50 401 LYS A O 1
ATOM 3110 N N . ASN A 1 402 ? -25.768 -14.289 16.905 1.00 82.38 402 ASN A N 1
ATOM 3111 C CA . ASN A 1 402 ? -24.771 -15.256 16.445 1.00 82.38 402 ASN A CA 1
ATOM 3112 C C . ASN A 1 402 ? -23.729 -14.616 15.513 1.00 82.38 402 ASN A C 1
ATOM 3114 O O . ASN A 1 402 ? -23.271 -15.243 14.560 1.00 82.38 402 ASN A O 1
ATOM 3118 N N . LEU A 1 403 ? -23.382 -13.347 15.760 1.00 86.94 403 LEU A N 1
ATOM 3119 C CA . LEU A 1 403 ? -22.411 -12.627 14.941 1.00 86.94 403 LEU A CA 1
ATOM 3120 C C . LEU A 1 403 ? -21.029 -13.285 15.025 1.00 86.94 403 LEU A C 1
ATOM 3122 O O . LEU A 1 403 ? -20.455 -13.364 16.110 1.00 86.94 403 LEU A O 1
ATOM 3126 N N . HIS A 1 404 ? -20.485 -13.691 13.878 1.00 82.38 404 HIS A N 1
ATOM 3127 C CA . HIS A 1 404 ? -19.127 -14.215 13.769 1.00 82.38 404 HIS A CA 1
ATOM 3128 C C . HIS A 1 404 ? -18.246 -13.251 12.968 1.00 82.38 404 HIS A C 1
ATOM 3130 O O . HIS A 1 404 ? -18.575 -12.918 11.825 1.00 82.38 404 HIS A O 1
ATOM 3136 N N . ILE A 1 405 ? -17.146 -12.814 13.586 1.00 86.75 405 ILE A N 1
ATOM 3137 C CA . ILE A 1 405 ? -16.151 -11.900 13.015 1.00 86.75 405 ILE A CA 1
ATOM 3138 C C . ILE A 1 405 ? -14.774 -12.510 13.265 1.00 86.75 405 ILE A C 1
ATOM 3140 O O . ILE A 1 405 ? -14.461 -12.860 14.405 1.00 86.75 405 ILE A O 1
ATOM 3144 N N . GLY A 1 406 ? -13.968 -12.659 12.216 1.00 90.56 406 GLY A N 1
ATOM 3145 C CA . GLY A 1 406 ? -12.625 -13.227 12.348 1.00 90.56 406 GLY A CA 1
ATOM 3146 C C . GLY A 1 406 ? -11.553 -12.226 12.789 1.00 90.56 406 GLY A C 1
ATOM 3147 O O . GLY A 1 406 ? -10.548 -12.659 13.349 1.00 90.56 406 GLY A O 1
ATOM 3148 N N . GLY A 1 407 ? -11.774 -10.920 12.591 1.00 95.81 407 GLY A N 1
ATOM 3149 C CA . GLY A 1 407 ? -10.862 -9.839 12.985 1.00 95.81 407 GLY A CA 1
ATOM 3150 C C . GLY A 1 407 ? -11.487 -8.806 13.929 1.00 95.81 407 GLY A C 1
ATOM 3151 O O . GLY A 1 407 ? -12.100 -9.151 14.944 1.00 95.81 407 GLY A O 1
ATOM 3152 N N . ASP A 1 408 ? -11.309 -7.531 13.590 1.00 98.12 408 ASP A N 1
ATOM 3153 C CA . ASP A 1 408 ? -11.727 -6.380 14.389 1.00 98.12 408 ASP A CA 1
ATOM 3154 C C . ASP A 1 408 ? -13.228 -6.083 14.256 1.00 98.12 408 ASP A C 1
ATOM 3156 O O . ASP A 1 408 ? -13.839 -6.265 13.197 1.00 98.12 408 ASP A O 1
ATOM 3160 N N . LEU A 1 409 ? -13.819 -5.546 15.325 1.00 98.06 409 LEU A N 1
ATOM 3161 C CA . LEU A 1 409 ? -15.180 -5.016 15.349 1.00 98.06 409 LEU A CA 1
ATOM 3162 C C . LEU A 1 409 ? -15.158 -3.537 15.744 1.00 98.06 409 LEU A C 1
ATOM 3164 O O . LEU A 1 409 ? -15.035 -3.194 16.921 1.00 98.06 409 LEU A O 1
ATOM 3168 N N . ASP A 1 410 ? -15.353 -2.659 14.761 1.00 98.62 410 ASP A N 1
ATOM 3169 C CA . ASP A 1 410 ? -15.437 -1.213 14.982 1.00 98.62 410 ASP A CA 1
ATOM 3170 C C . ASP A 1 410 ? -16.903 -0.763 15.077 1.00 98.62 410 ASP A C 1
ATOM 3172 O O . ASP A 1 410 ? -17.661 -0.779 14.102 1.00 98.62 410 ASP A O 1
ATOM 3176 N N . LEU A 1 411 ? -17.309 -0.344 16.276 1.00 98.31 411 LEU A N 1
ATOM 3177 C CA . LEU A 1 411 ? -18.625 0.209 16.595 1.00 98.31 411 LEU A CA 1
ATOM 3178 C C . LEU A 1 411 ? -18.539 1.672 17.040 1.00 98.31 411 LEU A C 1
ATOM 3180 O O . LEU A 1 411 ? -19.514 2.178 17.623 1.00 98.31 411 LEU A O 1
ATOM 3184 N N . HIS A 1 412 ? -17.425 2.361 16.775 1.00 97.88 412 HIS A N 1
ATOM 3185 C CA . HIS A 1 412 ? -17.198 3.709 17.276 1.00 97.88 412 HIS A CA 1
ATOM 3186 C C . HIS A 1 412 ? -18.345 4.638 16.859 1.00 97.88 412 HIS A C 1
ATOM 3188 O O . HIS A 1 412 ? -18.841 4.601 15.728 1.00 97.88 412 HIS A O 1
ATOM 3194 N N . ASN A 1 413 ? -18.800 5.496 17.777 1.00 97.50 413 ASN A N 1
ATOM 3195 C CA . ASN A 1 413 ? -19.859 6.487 17.530 1.00 97.50 413 ASN A CA 1
ATOM 3196 C C . ASN A 1 413 ? -21.166 5.900 16.934 1.00 97.50 413 ASN A C 1
ATOM 3198 O O . ASN A 1 413 ? -21.924 6.583 16.241 1.00 97.50 413 ASN A O 1
ATOM 3202 N N . THR A 1 414 ? -21.473 4.630 17.207 1.00 98.00 414 THR A N 1
ATOM 3203 C CA . THR A 1 414 ? -22.775 4.032 16.869 1.00 98.00 414 THR A CA 1
ATOM 3204 C C . THR A 1 414 ? -23.827 4.295 17.955 1.00 98.00 414 THR A C 1
ATOM 3206 O O . THR A 1 414 ? -23.557 4.812 19.044 1.00 98.00 414 THR A O 1
ATOM 3209 N N . LYS A 1 415 ? -25.086 3.922 17.683 1.00 95.38 415 LYS A N 1
ATOM 3210 C CA . LYS A 1 415 ? -26.204 4.053 18.639 1.00 95.38 415 LYS A CA 1
ATOM 3211 C C . LYS A 1 415 ? -26.398 2.814 19.516 1.00 95.38 415 LYS A C 1
ATOM 3213 O O . LYS A 1 415 ? -27.436 2.714 20.183 1.00 95.38 415 LYS A O 1
ATOM 3218 N N . ILE A 1 416 ? -25.435 1.896 19.530 1.00 95.69 416 ILE A N 1
ATOM 3219 C CA . ILE A 1 416 ? -25.533 0.655 20.285 1.00 95.69 416 ILE A CA 1
ATOM 3220 C C . ILE A 1 416 ? -25.611 0.925 21.793 1.00 95.69 416 ILE A C 1
ATOM 3222 O O . ILE A 1 416 ? -24.966 1.828 22.333 1.00 95.69 416 ILE A O 1
ATOM 3226 N N . LYS A 1 417 ? -26.482 0.172 22.472 1.00 94.19 417 LYS A N 1
ATOM 3227 C CA . LYS A 1 417 ? -26.744 0.314 23.918 1.00 94.19 417 LYS A CA 1
ATOM 3228 C C . LYS A 1 417 ? -26.375 -0.927 24.728 1.00 94.19 417 LYS A C 1
ATOM 3230 O O . LYS A 1 417 ? -26.249 -0.821 25.947 1.00 94.19 417 LYS A O 1
ATOM 3235 N N . LYS A 1 418 ? -26.276 -2.083 24.071 1.00 93.06 418 LYS A N 1
ATOM 3236 C CA . LYS A 1 418 ? -25.974 -3.389 24.659 1.00 93.06 418 LYS A CA 1
ATOM 3237 C C . LYS A 1 418 ? -25.235 -4.238 23.627 1.00 93.06 418 LYS A C 1
ATOM 3239 O O . LYS A 1 418 ? -25.538 -4.123 22.441 1.00 93.06 418 LYS A O 1
ATOM 3244 N N . ILE A 1 419 ? -24.342 -5.082 24.119 1.00 92.94 419 ILE A N 1
ATOM 3245 C CA . ILE A 1 419 ? -23.680 -6.165 23.392 1.00 92.94 419 ILE A CA 1
ATOM 3246 C C . ILE A 1 419 ? -24.202 -7.481 23.992 1.00 92.94 419 ILE A C 1
ATOM 3248 O O . ILE A 1 419 ? -24.623 -7.488 25.152 1.00 92.94 419 ILE A O 1
ATOM 3252 N N . GLN A 1 420 ? -24.267 -8.542 23.195 1.00 89.50 420 GLN A N 1
ATOM 3253 C CA . GLN A 1 420 ? -24.700 -9.874 23.615 1.00 89.50 420 GLN A CA 1
ATOM 3254 C C . GLN A 1 420 ? -23.647 -10.580 24.478 1.00 89.50 420 GLN A C 1
ATOM 3256 O O . GLN A 1 420 ? -22.452 -10.325 24.332 1.00 89.50 420 GLN A O 1
ATOM 3261 N N . ASP A 1 421 ? -24.109 -11.470 25.356 1.00 90.25 421 ASP A N 1
ATOM 3262 C CA . ASP A 1 421 ? -23.244 -12.343 26.153 1.00 90.25 421 ASP A CA 1
ATOM 3263 C C . ASP A 1 421 ? -22.435 -13.293 25.265 1.00 90.25 421 ASP A C 1
ATOM 3265 O O . ASP A 1 421 ? -22.901 -13.703 24.201 1.00 90.25 421 ASP A O 1
ATOM 3269 N N . ASN A 1 422 ? -21.231 -13.645 25.727 1.00 88.38 422 ASN A N 1
ATOM 3270 C CA . ASN A 1 422 ? -20.292 -14.538 25.040 1.00 88.38 422 ASN A CA 1
ATOM 3271 C C . ASN A 1 422 ? -19.799 -14.021 23.674 1.00 88.38 422 ASN A C 1
ATOM 3273 O O . ASN A 1 422 ? -19.440 -14.817 22.805 1.00 88.38 422 ASN A O 1
ATOM 3277 N N . LEU A 1 423 ? -19.780 -12.699 23.458 1.00 90.50 423 LEU A N 1
ATOM 3278 C CA . LEU A 1 423 ? -19.131 -12.139 22.275 1.00 90.50 423 LEU A CA 1
ATOM 3279 C C . LEU A 1 423 ? -17.618 -12.406 22.343 1.00 90.50 423 LEU A C 1
ATOM 3281 O O . LEU A 1 423 ? -16.951 -11.990 23.291 1.00 90.50 423 LEU A O 1
ATOM 3285 N N . ASN A 1 424 ? -17.096 -13.051 21.304 1.00 90.06 424 ASN A N 1
ATOM 3286 C CA . ASN A 1 424 ? -15.671 -13.257 21.090 1.00 90.06 424 ASN A CA 1
ATOM 3287 C C . ASN A 1 424 ? -15.208 -12.377 19.919 1.00 90.06 424 ASN A C 1
ATOM 3289 O O . ASN A 1 424 ? -15.744 -12.495 18.814 1.00 90.06 424 ASN A O 1
ATOM 3293 N N . VAL A 1 425 ? -14.236 -11.498 20.175 1.00 91.88 425 VAL A N 1
ATOM 3294 C CA . VAL A 1 425 ? -13.564 -10.684 19.157 1.00 91.88 425 VAL A CA 1
ATOM 3295 C C . VAL A 1 425 ? -12.093 -11.092 19.103 1.00 91.88 425 VAL A C 1
ATOM 3297 O O . VAL A 1 425 ? -11.319 -10.811 20.019 1.00 91.88 425 VAL A O 1
ATOM 3300 N N . ASN A 1 426 ? -11.706 -11.750 18.008 1.00 90.56 426 ASN A N 1
ATOM 3301 C CA . ASN A 1 426 ? -10.338 -12.229 17.778 1.00 90.56 426 ASN A CA 1
ATOM 3302 C C . ASN A 1 426 ? -9.330 -11.103 17.472 1.00 90.56 426 ASN A C 1
ATOM 3304 O O . ASN A 1 426 ? -8.134 -11.377 17.390 1.00 90.56 426 ASN A O 1
ATOM 3308 N N . GLY A 1 427 ? -9.800 -9.866 17.300 1.00 95.06 427 GLY A N 1
ATOM 3309 C CA . GLY A 1 427 ? -8.989 -8.663 17.143 1.00 95.06 427 GLY A CA 1
ATOM 3310 C C . GLY A 1 427 ? -9.330 -7.591 18.181 1.00 95.06 427 GLY A C 1
ATOM 3311 O O . GLY A 1 427 ? -9.461 -7.877 19.374 1.00 95.06 427 GLY A O 1
ATOM 3312 N N . THR A 1 428 ? -9.465 -6.355 17.713 1.00 97.94 428 THR A N 1
ATOM 3313 C CA . THR A 1 428 ? -9.818 -5.163 18.491 1.00 97.94 428 THR A CA 1
ATOM 3314 C C . THR A 1 428 ? -11.328 -4.932 18.507 1.00 97.94 428 THR A C 1
ATOM 3316 O O . THR A 1 428 ? -12.012 -5.076 17.492 1.00 97.94 428 THR A O 1
ATOM 3319 N N . LEU A 1 429 ? -11.859 -4.524 19.662 1.00 98.12 429 LEU A N 1
ATOM 3320 C CA . LEU A 1 429 ? -13.247 -4.093 19.826 1.00 98.12 429 LEU A CA 1
ATOM 3321 C C . LEU A 1 429 ? -13.298 -2.594 20.136 1.00 98.12 429 LEU A C 1
ATOM 3323 O O . LEU A 1 429 ? -13.007 -2.170 21.258 1.00 98.12 429 LEU A O 1
ATOM 3327 N N . ASP A 1 430 ? -13.734 -1.797 19.160 1.00 98.62 430 ASP A N 1
ATOM 3328 C CA . ASP A 1 430 ? -13.900 -0.355 19.336 1.00 98.62 430 ASP A CA 1
ATOM 3329 C C . ASP A 1 430 ? -15.347 0.012 19.701 1.00 98.62 430 ASP A C 1
ATOM 3331 O O . ASP A 1 430 ? -16.267 -0.068 18.887 1.00 98.62 430 ASP A O 1
ATOM 3335 N N . LEU A 1 431 ? -15.559 0.437 20.950 1.00 98.19 431 LEU A N 1
ATOM 3336 C CA . LEU A 1 431 ? -16.833 0.942 21.470 1.00 98.19 431 LEU A CA 1
ATOM 3337 C C . LEU A 1 431 ? -16.758 2.436 21.833 1.00 98.19 431 LEU A C 1
ATOM 3339 O O . LEU A 1 431 ? -17.651 2.950 22.527 1.00 98.19 431 LEU A O 1
ATOM 3343 N N . TYR A 1 432 ? -15.736 3.151 21.362 1.00 97.94 432 TYR A N 1
ATOM 3344 C CA . TYR A 1 432 ? -15.504 4.567 21.623 1.00 97.94 432 TYR A CA 1
ATOM 3345 C C . TYR A 1 432 ? -16.737 5.418 21.303 1.00 97.94 432 TYR A C 1
ATOM 3347 O O . TYR A 1 432 ? -17.373 5.292 20.251 1.00 97.94 432 TYR A O 1
ATOM 3355 N N . ARG A 1 433 ? -17.102 6.318 22.228 1.00 96.12 433 ARG A N 1
ATOM 3356 C CA . ARG A 1 433 ? -18.275 7.215 22.110 1.00 96.12 433 ARG A CA 1
ATOM 3357 C C . ARG A 1 433 ? -19.618 6.509 21.850 1.00 96.12 433 ARG A C 1
ATOM 3359 O O . ARG A 1 433 ? -20.572 7.138 21.386 1.00 96.12 433 ARG A O 1
ATOM 3366 N N . THR A 1 434 ? -19.750 5.224 22.175 1.00 97.12 434 THR A N 1
ATOM 3367 C CA . THR A 1 434 ? -21.048 4.531 22.132 1.00 97.12 434 THR A CA 1
ATOM 3368 C C . THR A 1 434 ? -21.895 4.808 23.382 1.00 97.12 434 THR A C 1
ATOM 3370 O O . THR A 1 434 ? -21.455 5.399 24.372 1.00 97.12 434 THR A O 1
ATOM 3373 N N . LYS A 1 435 ? -23.167 4.379 23.364 1.00 94.19 435 LYS A N 1
ATOM 3374 C CA . LYS A 1 435 ? -24.124 4.584 24.472 1.00 94.19 435 LYS A CA 1
ATOM 3375 C C . LYS A 1 435 ? -24.249 3.376 25.404 1.00 94.19 435 LYS A C 1
ATOM 3377 O O . LYS A 1 435 ? -25.215 3.311 26.176 1.00 94.19 435 LYS A O 1
ATOM 3382 N N . ILE A 1 436 ? -23.314 2.431 25.338 1.00 95.88 436 ILE A N 1
ATOM 3383 C CA . ILE A 1 436 ? -23.294 1.255 26.209 1.00 95.88 436 ILE A CA 1
ATOM 3384 C C . ILE A 1 436 ? -23.158 1.664 27.680 1.00 95.88 436 ILE A C 1
ATOM 3386 O O . ILE A 1 436 ? -22.456 2.615 28.025 1.00 95.88 436 ILE A O 1
ATOM 3390 N N . LYS A 1 437 ? -23.885 0.957 28.548 1.00 95.06 437 LYS A N 1
ATOM 3391 C CA . LYS A 1 437 ? -23.888 1.193 30.005 1.00 95.06 437 LYS A CA 1
ATOM 3392 C C . LYS A 1 437 ? -23.247 0.058 30.803 1.00 95.06 437 LYS A C 1
ATOM 3394 O O . LYS A 1 437 ? -22.885 0.262 31.958 1.00 95.06 437 LYS A O 1
ATOM 3399 N N . LYS A 1 438 ? -23.184 -1.134 30.212 1.00 94.94 438 LYS A N 1
ATOM 3400 C CA . LYS A 1 438 ? -22.632 -2.362 30.784 1.00 94.94 438 LYS A CA 1
ATOM 3401 C C . LYS A 1 438 ? -22.036 -3.186 29.645 1.00 94.94 438 LYS A C 1
ATOM 3403 O O . LYS A 1 438 ? -22.597 -3.165 28.547 1.00 94.94 438 LYS A O 1
ATOM 3408 N N . LEU A 1 439 ? -20.940 -3.876 29.931 1.00 95.81 439 LEU A N 1
ATOM 3409 C CA . LEU A 1 439 ? -20.395 -4.918 29.068 1.00 95.81 439 LEU A CA 1
ATOM 3410 C C . LEU A 1 439 ? -21.136 -6.244 29.311 1.00 95.81 439 LEU A C 1
ATOM 3412 O O . LEU A 1 439 ? -21.726 -6.405 30.386 1.00 95.81 439 LEU A O 1
ATOM 3416 N N . PRO A 1 440 ? -21.152 -7.144 28.318 1.00 93.38 440 PRO A N 1
ATOM 3417 C CA . PRO A 1 440 ? -21.747 -8.466 28.450 1.00 93.38 440 PRO A CA 1
ATOM 3418 C C . PRO A 1 440 ? -20.895 -9.396 29.320 1.00 93.38 440 PRO A C 1
ATOM 3420 O O . PRO A 1 440 ? -19.713 -9.125 29.543 1.00 93.38 440 PRO A O 1
ATOM 3423 N N . LYS A 1 441 ? -21.494 -10.498 29.785 1.00 93.75 441 LYS A N 1
ATOM 3424 C CA . LYS A 1 441 ? -20.751 -11.589 30.434 1.00 93.75 441 LYS A CA 1
ATOM 3425 C C . LYS A 1 441 ? -19.888 -12.329 29.414 1.00 93.75 441 LYS A C 1
ATOM 3427 O O . LYS A 1 441 ? -20.261 -12.419 28.240 1.00 93.75 441 LYS A O 1
ATOM 3432 N N . ASN A 1 442 ? -18.776 -12.886 29.884 1.00 92.44 442 ASN A N 1
ATOM 3433 C CA . ASN A 1 442 ? -17.814 -13.654 29.093 1.00 92.44 442 ASN A CA 1
ATOM 3434 C C . ASN A 1 442 ? -17.338 -12.919 27.825 1.00 92.44 442 ASN A C 1
ATOM 3436 O O . ASN A 1 442 ? -17.183 -13.533 26.771 1.00 92.44 442 ASN A O 1
ATOM 3440 N N . LEU A 1 443 ? -17.149 -11.597 27.902 1.00 94.38 443 LEU A N 1
ATOM 3441 C CA . LEU A 1 443 ? -16.556 -10.837 26.805 1.00 94.38 443 LEU A CA 1
ATOM 3442 C C . LEU A 1 443 ? -15.071 -11.191 26.690 1.00 94.38 443 LEU A C 1
ATOM 3444 O O . LEU A 1 443 ? -14.315 -10.979 27.643 1.00 94.38 443 LEU A O 1
ATOM 3448 N N . PHE A 1 444 ? -14.669 -11.675 25.517 1.00 93.56 444 PHE A N 1
ATOM 3449 C CA . PHE A 1 444 ? -13.270 -11.897 25.170 1.00 93.56 444 PHE A CA 1
ATOM 3450 C C . PHE A 1 444 ? -12.858 -10.972 24.024 1.00 93.56 444 PHE A C 1
ATOM 3452 O O . PHE A 1 444 ? -13.525 -10.925 22.986 1.00 93.56 444 PHE A O 1
ATOM 3459 N N . VAL A 1 445 ? -11.756 -10.252 24.224 1.00 95.81 445 VAL A N 1
ATOM 3460 C CA . VAL A 1 445 ? -11.111 -9.407 23.215 1.00 95.81 445 VAL A CA 1
ATOM 3461 C C . VAL A 1 445 ? -9.631 -9.757 23.191 1.00 95.81 445 VAL A C 1
ATOM 3463 O O . VAL A 1 445 ? -8.943 -9.618 24.202 1.00 95.81 445 VAL A O 1
ATOM 3466 N N . LYS A 1 446 ? -9.139 -10.224 22.045 1.00 94.81 446 LYS A N 1
ATOM 3467 C CA . LYS A 1 446 ? -7.742 -10.645 21.930 1.00 94.81 446 LYS A CA 1
ATOM 3468 C C . LYS A 1 446 ? -6.782 -9.458 22.010 1.00 94.81 446 LYS A C 1
ATOM 3470 O O . LYS A 1 446 ? -5.822 -9.499 22.763 1.00 94.81 446 LYS A O 1
ATOM 3475 N N . ASN A 1 447 ? -7.056 -8.393 21.261 1.00 95.94 447 ASN A N 1
ATOM 3476 C CA . ASN A 1 447 ? -6.165 -7.240 21.188 1.00 95.94 447 ASN A CA 1
ATOM 3477 C C . ASN A 1 447 ? -6.663 -6.139 22.132 1.00 95.94 447 ASN A C 1
ATOM 3479 O O . ASN A 1 447 ? -6.579 -6.277 23.350 1.00 95.94 447 ASN A O 1
ATOM 3483 N N . GLU A 1 448 ? -7.204 -5.055 21.585 1.00 97.88 448 GLU A N 1
ATOM 3484 C CA . GLU A 1 448 ? -7.515 -3.844 22.338 1.00 97.88 448 GLU A CA 1
ATOM 3485 C C . GLU A 1 448 ? -9.025 -3.665 22.524 1.00 97.88 448 GLU A C 1
ATOM 3487 O O . GLU A 1 448 ? -9.826 -3.955 21.631 1.00 97.88 448 GLU A O 1
ATOM 3492 N N . LEU A 1 449 ? -9.424 -3.144 23.685 1.00 98.38 449 LEU A N 1
ATOM 3493 C CA . LEU A 1 449 ? -10.807 -2.799 23.999 1.00 98.38 449 LEU A CA 1
ATOM 3494 C C . LEU A 1 449 ? -10.938 -1.293 24.253 1.00 98.38 449 LEU A C 1
ATOM 3496 O O . LEU A 1 449 ? -10.535 -0.785 25.304 1.00 98.38 449 LEU A O 1
ATOM 3500 N N . PHE A 1 450 ? -11.580 -0.585 23.319 1.00 98.62 450 PHE A N 1
ATOM 3501 C CA . PHE A 1 450 ? -11.828 0.851 23.443 1.00 98.62 450 PHE A CA 1
ATOM 3502 C C . PHE A 1 450 ? -13.181 1.157 24.075 1.00 98.62 450 PHE A C 1
ATOM 3504 O O . PHE A 1 450 ? -14.235 0.966 23.474 1.00 98.62 450 PHE A O 1
ATOM 3511 N N . LEU A 1 451 ? -13.161 1.704 25.289 1.00 98.12 451 LEU A N 1
ATOM 3512 C CA . LEU A 1 451 ? -14.337 2.119 26.064 1.00 98.12 451 LEU A CA 1
ATOM 3513 C C . LEU A 1 451 ? -14.303 3.596 26.461 1.00 98.12 451 LEU A C 1
ATOM 3515 O O . LEU A 1 451 ? -15.172 4.058 27.216 1.00 98.12 451 LEU A O 1
ATOM 3519 N N . SER A 1 452 ? -13.336 4.353 25.950 1.00 97.50 452 SER A N 1
ATOM 3520 C CA . SER A 1 452 ? -13.221 5.779 26.219 1.00 97.50 452 SER A CA 1
ATOM 3521 C C . SER A 1 452 ? -14.484 6.528 25.777 1.00 97.50 452 SER A C 1
ATOM 3523 O O . SER A 1 452 ? -15.119 6.214 24.762 1.00 97.50 452 SER A O 1
ATOM 3525 N N . ASN A 1 453 ? -14.890 7.525 26.566 1.00 95.81 453 ASN A N 1
ATOM 3526 C CA . ASN A 1 453 ? -16.138 8.279 26.369 1.00 95.81 453 ASN A CA 1
ATOM 3527 C C . ASN A 1 453 ? -17.433 7.430 26.330 1.00 95.81 453 ASN A C 1
ATOM 3529 O O . ASN A 1 453 ? -18.430 7.837 25.723 1.00 95.81 453 ASN A O 1
ATOM 3533 N N . THR A 1 454 ? -17.457 6.259 26.973 1.00 96.88 454 THR A N 1
ATOM 3534 C CA . THR A 1 454 ? -18.686 5.464 27.152 1.00 96.88 454 THR A CA 1
ATOM 3535 C C . THR A 1 454 ? -19.367 5.736 28.499 1.00 96.88 454 THR A C 1
ATOM 3537 O O . THR A 1 454 ? -18.846 6.428 29.379 1.00 96.88 454 THR A O 1
ATOM 3540 N N . ARG A 1 455 ? -20.568 5.167 28.691 1.00 96.00 455 ARG A N 1
ATOM 3541 C CA . ARG A 1 455 ? -21.345 5.267 29.944 1.00 96.00 455 ARG A CA 1
ATOM 3542 C C . ARG A 1 455 ? -21.195 4.033 30.839 1.00 96.00 455 ARG A C 1
ATOM 3544 O O . ARG A 1 455 ? -22.034 3.824 31.722 1.00 96.00 455 ARG A O 1
ATOM 3551 N N . VAL A 1 456 ? -20.177 3.205 30.599 1.00 96.06 456 VAL A N 1
ATOM 3552 C CA . VAL A 1 456 ? -19.863 2.038 31.431 1.00 96.06 456 VAL A CA 1
ATOM 3553 C C . VAL A 1 456 ? -19.424 2.516 32.810 1.00 96.06 456 VAL A C 1
ATOM 3555 O O . VAL A 1 456 ? -18.576 3.393 32.921 1.00 96.06 456 VAL A O 1
ATOM 3558 N N . LYS A 1 457 ? -20.045 1.974 33.865 1.00 95.75 457 LYS A N 1
ATOM 3559 C CA . LYS A 1 457 ? -19.737 2.329 35.265 1.00 95.75 457 LYS A CA 1
ATOM 3560 C C . LYS A 1 457 ? -18.902 1.277 35.992 1.00 95.75 457 LYS A C 1
ATOM 3562 O O . LYS A 1 457 ? -18.211 1.619 36.948 1.00 95.75 457 LYS A O 1
ATOM 3567 N N . THR A 1 458 ? -18.987 0.028 35.549 1.00 94.88 458 THR A N 1
ATOM 3568 C CA . THR A 1 458 ? -18.289 -1.136 36.103 1.00 94.88 458 THR A CA 1
ATOM 3569 C C . THR A 1 458 ? -17.972 -2.106 34.970 1.00 94.88 458 THR A C 1
ATOM 3571 O O . THR A 1 458 ? -18.775 -2.227 34.039 1.00 94.88 458 THR A O 1
ATOM 3574 N N . LEU A 1 459 ? -16.854 -2.820 35.074 1.00 96.00 459 LEU A N 1
ATOM 3575 C CA . LEU A 1 459 ? -16.546 -3.965 34.212 1.00 96.00 459 LEU A CA 1
ATOM 3576 C C . LEU A 1 459 ? -17.020 -5.260 34.892 1.00 96.00 459 LEU A C 1
ATOM 3578 O O . LEU A 1 459 ? -17.082 -5.296 36.125 1.00 96.00 459 LEU A O 1
ATOM 3582 N N . PRO A 1 460 ? -17.395 -6.296 34.131 1.00 94.19 460 PRO A N 1
ATOM 3583 C CA . PRO A 1 460 ? -17.747 -7.586 34.698 1.00 94.19 460 PRO A CA 1
ATOM 3584 C C . PRO A 1 460 ? -16.471 -8.332 35.135 1.00 94.19 460 PRO A C 1
ATOM 3586 O O . PRO A 1 460 ? -15.395 -8.102 34.587 1.00 94.19 460 PRO A O 1
ATOM 3589 N N . SER A 1 461 ? -16.575 -9.178 36.162 1.00 93.31 461 SER A N 1
ATOM 3590 C CA . SER A 1 461 ? -15.420 -9.864 36.772 1.00 93.31 461 SER A CA 1
ATOM 3591 C C . SER A 1 461 ? -14.804 -10.951 35.890 1.00 93.31 461 SER A C 1
ATOM 3593 O O . SER A 1 461 ? -13.695 -11.394 36.153 1.00 93.31 461 SER A O 1
ATOM 3595 N N . ASP A 1 462 ? -15.531 -11.389 34.869 1.00 92.88 462 ASP A N 1
ATOM 3596 C CA . ASP A 1 462 ? -15.144 -12.394 33.879 1.00 92.88 462 ASP A CA 1
ATOM 3597 C C . ASP A 1 462 ? -14.606 -11.774 32.572 1.00 92.88 462 ASP A C 1
ATOM 3599 O O . ASP A 1 462 ? -14.370 -12.503 31.609 1.00 92.88 462 ASP A O 1
ATOM 3603 N N . LEU A 1 463 ? -14.413 -10.446 32.518 1.00 94.19 463 LEU A N 1
ATOM 3604 C CA . LEU A 1 463 ? -13.849 -9.756 31.354 1.00 94.19 463 LEU A CA 1
ATOM 3605 C C . LEU A 1 463 ? -12.435 -10.267 31.050 1.00 94.19 463 LEU A C 1
ATOM 3607 O O . LEU A 1 463 ? -11.563 -10.236 31.919 1.00 94.19 463 LEU A O 1
ATOM 3611 N N . LYS A 1 464 ? -12.190 -10.651 29.794 1.00 92.62 464 LYS A N 1
ATOM 3612 C CA . LYS A 1 464 ? -10.863 -11.042 29.304 1.00 92.62 464 LYS A CA 1
ATOM 3613 C C . LYS A 1 464 ? -10.435 -10.139 28.150 1.00 92.62 464 LYS A C 1
ATOM 3615 O O . LYS A 1 464 ? -11.080 -10.124 27.104 1.00 92.62 464 LYS A O 1
ATOM 3620 N N . VAL A 1 465 ? -9.347 -9.405 28.359 1.00 95.00 465 VAL A N 1
ATOM 3621 C CA . VAL A 1 465 ? -8.665 -8.596 27.340 1.00 95.00 465 VAL A CA 1
ATOM 3622 C C . VAL A 1 465 ? -7.187 -8.966 27.392 1.00 95.00 465 VAL A C 1
ATOM 3624 O O . VAL A 1 465 ? -6.588 -8.842 28.460 1.00 95.00 465 VAL A O 1
ATOM 3627 N N . GLU A 1 466 ? -6.607 -9.471 26.300 1.00 93.62 466 GLU A N 1
ATOM 3628 C CA . GLU A 1 466 ? -5.180 -9.844 26.320 1.00 93.62 466 GLU A CA 1
ATOM 3629 C C . GLU A 1 466 ? -4.260 -8.642 26.056 1.00 93.62 466 GLU A C 1
ATOM 3631 O O . GLU A 1 466 ? -3.154 -8.609 26.594 1.00 93.62 466 GLU A O 1
ATOM 3636 N N . GLY A 1 467 ? -4.711 -7.648 25.285 1.00 94.69 467 GLY A N 1
ATOM 3637 C CA . GLY A 1 467 ? -4.004 -6.388 25.049 1.00 94.69 467 GLY A CA 1
ATOM 3638 C C . GLY A 1 467 ? -4.474 -5.250 25.957 1.00 94.69 467 GLY A C 1
ATOM 3639 O O . GLY A 1 467 ? -4.523 -5.393 27.182 1.00 94.69 467 GLY A O 1
ATOM 3640 N N . ASP A 1 468 ? -4.785 -4.106 25.346 1.00 97.94 468 ASP A N 1
ATOM 3641 C CA . ASP A 1 468 ? -4.948 -2.835 26.056 1.00 97.94 468 ASP A CA 1
ATOM 3642 C C . ASP A 1 468 ? -6.406 -2.518 26.367 1.00 97.94 468 ASP A C 1
ATOM 3644 O O . ASP A 1 468 ? -7.321 -2.804 25.587 1.00 97.94 468 ASP A O 1
ATOM 3648 N N . LEU A 1 469 ? -6.623 -1.860 27.504 1.00 98.50 469 LEU A N 1
ATOM 3649 C CA . LEU A 1 469 ? -7.937 -1.435 27.958 1.00 98.50 469 LEU A CA 1
ATOM 3650 C C . LEU A 1 469 ? -8.008 0.088 28.076 1.00 98.50 469 LEU A C 1
ATOM 3652 O O . LEU A 1 469 ? -7.480 0.697 29.010 1.00 98.50 469 LEU A O 1
ATOM 3656 N N . TRP A 1 470 ? -8.749 0.701 27.154 1.00 98.56 470 TRP A N 1
ATOM 3657 C CA . TRP A 1 470 ? -8.908 2.150 27.087 1.00 98.56 470 TRP A CA 1
ATOM 3658 C C . TRP A 1 470 ? -10.212 2.594 27.744 1.00 98.56 470 TRP A C 1
ATOM 3660 O O . TRP A 1 470 ? -11.297 2.390 27.203 1.00 98.56 470 TRP A O 1
ATOM 3670 N N . LEU A 1 471 ? -10.126 3.229 28.910 1.00 98.19 471 LEU A N 1
ATOM 3671 C CA . LEU A 1 471 ? -11.268 3.712 29.696 1.00 98.19 471 LEU A CA 1
ATOM 3672 C C . LEU A 1 471 ? -11.258 5.231 29.902 1.00 98.19 471 LEU A C 1
ATOM 3674 O O . LEU A 1 471 ? -12.096 5.740 30.656 1.00 98.19 471 LEU A O 1
ATOM 3678 N N . SER A 1 472 ? -10.357 5.957 29.243 1.00 97.31 472 SER A N 1
ATOM 3679 C CA . SER A 1 472 ? -10.176 7.394 29.440 1.00 97.31 472 SER A CA 1
ATOM 3680 C C . SER A 1 472 ? -11.480 8.172 29.224 1.00 97.31 472 SER A C 1
ATOM 3682 O O . SER A 1 472 ? -12.275 7.889 28.316 1.00 97.31 472 SER A O 1
ATOM 3684 N N . SER A 1 473 ? -11.744 9.140 30.100 1.00 96.31 473 SER A N 1
ATOM 3685 C CA . SER A 1 473 ? -12.960 9.968 30.095 1.00 96.31 473 SER A CA 1
ATOM 3686 C C . SER A 1 473 ? -14.284 9.175 30.143 1.00 96.31 473 SER A C 1
ATOM 3688 O O . SER A 1 473 ? -15.352 9.694 29.807 1.00 96.31 473 SER A O 1
ATOM 3690 N N . SER A 1 474 ? -14.256 7.893 30.525 1.00 95.69 474 SER A N 1
ATOM 3691 C CA . SER A 1 474 ? -15.466 7.084 30.700 1.00 95.69 474 SER A CA 1
ATOM 3692 C C . SER A 1 474 ? -16.148 7.352 32.049 1.00 95.69 474 SER A C 1
ATOM 3694 O O . SER A 1 474 ? -15.626 8.012 32.948 1.00 95.69 474 SER A O 1
ATOM 3696 N N . SER A 1 475 ? -17.352 6.801 32.223 1.00 95.44 475 SER A N 1
ATOM 3697 C CA . SER A 1 475 ? -18.098 6.875 33.489 1.00 95.44 475 SER A CA 1
ATOM 3698 C C . SER A 1 475 ? -17.685 5.820 34.531 1.00 95.44 475 SER A C 1
ATOM 3700 O O . SER A 1 475 ? -18.451 5.591 35.477 1.00 95.44 475 SER A O 1
ATOM 3702 N N . ILE A 1 476 ? -16.535 5.154 34.359 1.00 97.00 476 ILE A N 1
ATOM 3703 C CA . ILE A 1 476 ? -16.092 4.061 35.229 1.00 97.00 476 ILE A CA 1
ATOM 3704 C C . ILE A 1 476 ? -15.926 4.553 36.676 1.00 97.00 476 ILE A C 1
ATOM 3706 O O . ILE A 1 476 ? -15.376 5.624 36.938 1.00 97.00 476 ILE A O 1
ATOM 3710 N N . LYS A 1 477 ? -16.468 3.785 37.627 1.00 94.69 477 LYS A N 1
ATOM 3711 C CA . LYS A 1 477 ? -16.414 4.086 39.069 1.00 94.69 477 LYS A CA 1
ATOM 3712 C C . LYS A 1 477 ? -15.650 3.042 39.873 1.00 94.69 477 LYS A C 1
ATOM 3714 O O . LYS A 1 477 ? -15.119 3.382 40.925 1.00 94.69 477 LYS A O 1
ATOM 3719 N N . LYS A 1 478 ? -15.650 1.792 39.407 1.00 94.81 478 LYS A N 1
ATOM 3720 C CA . LYS A 1 478 ? -14.976 0.657 40.039 1.00 94.81 478 LYS A CA 1
ATOM 3721 C C . LYS A 1 478 ? -14.531 -0.336 38.962 1.00 94.81 478 LYS A C 1
ATOM 3723 O O . LYS A 1 478 ? -15.281 -0.587 38.015 1.00 94.81 478 LYS A O 1
ATOM 3728 N N . LEU A 1 479 ? -13.341 -0.895 39.145 1.00 96.94 479 LEU A N 1
ATOM 3729 C CA . LEU A 1 479 ? -12.828 -2.048 38.407 1.00 96.94 479 LEU A CA 1
ATOM 3730 C C . LEU A 1 479 ? -13.064 -3.335 39.227 1.00 96.94 479 LEU A C 1
ATOM 3732 O O . LEU A 1 479 ? -13.198 -3.248 40.450 1.00 96.94 479 LEU A O 1
ATOM 3736 N N . PRO A 1 480 ? -13.181 -4.509 38.588 1.00 95.56 480 PRO A N 1
ATOM 3737 C CA . PRO A 1 480 ? -13.300 -5.780 39.292 1.00 95.56 480 PRO A CA 1
ATOM 3738 C C . PRO A 1 480 ? -11.983 -6.150 39.984 1.00 95.56 480 PRO A C 1
ATOM 3740 O O . PRO A 1 480 ? -10.905 -5.831 39.485 1.00 95.56 480 PRO A O 1
ATOM 3743 N N . ASP A 1 481 ? -12.091 -6.836 41.120 1.00 95.88 481 ASP A N 1
ATOM 3744 C CA . ASP A 1 481 ? -10.936 -7.419 41.805 1.00 95.88 481 ASP A CA 1
ATOM 3745 C C . ASP A 1 481 ? -10.313 -8.523 40.941 1.00 95.88 481 ASP A C 1
ATOM 3747 O O . ASP A 1 481 ? -11.020 -9.228 40.216 1.00 95.88 481 ASP A O 1
ATOM 3751 N N . ASN A 1 482 ? -8.992 -8.682 41.040 1.00 95.25 482 ASN A N 1
ATOM 3752 C CA . ASN A 1 482 ? -8.183 -9.624 40.260 1.00 95.25 482 ASN A CA 1
ATOM 3753 C C . ASN A 1 482 ? -8.165 -9.352 38.743 1.00 95.25 482 ASN A C 1
ATOM 3755 O O . ASN A 1 482 ? -7.953 -10.277 37.956 1.00 95.25 482 ASN A O 1
ATOM 3759 N N . LEU A 1 483 ? -8.391 -8.105 38.310 1.00 95.31 483 LEU A N 1
ATOM 3760 C CA . LEU A 1 483 ? -8.243 -7.722 36.904 1.00 95.31 483 LEU A CA 1
ATOM 3761 C C . LEU A 1 483 ? -6.775 -7.867 36.474 1.00 95.31 483 LEU A C 1
ATOM 3763 O O . LEU A 1 483 ? -5.900 -7.214 37.040 1.00 95.31 483 LEU A O 1
ATOM 3767 N N . LYS A 1 484 ? -6.519 -8.693 35.454 1.00 94.38 484 LYS A N 1
ATOM 3768 C CA . LYS A 1 484 ? -5.183 -8.910 34.882 1.00 94.38 484 LYS A CA 1
ATOM 3769 C C . LYS A 1 484 ? -5.156 -8.490 33.418 1.00 94.38 484 LYS A C 1
ATOM 3771 O O . LYS A 1 484 ? -5.968 -8.976 32.635 1.00 94.38 484 LYS A O 1
ATOM 3776 N N . LEU A 1 485 ? -4.208 -7.630 33.061 1.00 95.00 485 LEU A N 1
ATOM 3777 C CA . LEU A 1 485 ? -3.972 -7.149 31.702 1.00 95.00 485 LEU A CA 1
ATOM 3778 C C . LEU A 1 485 ? -2.494 -7.344 31.349 1.00 95.00 485 LEU A C 1
ATOM 3780 O O . LEU A 1 485 ? -1.611 -6.904 32.088 1.00 95.00 485 LEU A O 1
ATOM 3784 N N . ASN A 1 486 ? -2.214 -7.995 30.217 1.00 92.44 486 ASN A N 1
ATOM 3785 C CA . ASN A 1 486 ? -0.846 -8.085 29.690 1.00 92.44 486 ASN A CA 1
ATOM 3786 C C . ASN A 1 486 ? -0.436 -6.824 28.908 1.00 92.44 486 ASN A C 1
ATOM 3788 O O . ASN A 1 486 ? 0.738 -6.682 28.557 1.00 92.44 486 ASN A O 1
ATOM 3792 N N . GLY A 1 487 ? -1.393 -5.937 28.633 1.00 95.56 487 GLY A N 1
ATOM 3793 C CA . GLY A 1 487 ? -1.186 -4.649 27.995 1.00 95.56 487 GLY A CA 1
ATOM 3794 C C . GLY A 1 487 ? -1.287 -3.459 28.942 1.00 95.56 487 GLY A C 1
ATOM 3795 O O . GLY A 1 487 ? -0.937 -3.552 30.124 1.00 95.56 487 GLY A O 1
ATOM 3796 N N . ASP A 1 488 ? -1.748 -2.347 28.381 1.00 98.25 488 ASP A N 1
ATOM 3797 C CA . ASP A 1 488 ? -1.884 -1.052 29.041 1.00 98.25 488 ASP A CA 1
ATOM 3798 C C . ASP A 1 488 ? -3.305 -0.840 29.599 1.00 98.25 488 ASP A C 1
ATOM 3800 O O . ASP A 1 488 ? -4.296 -1.350 29.068 1.00 98.25 488 ASP A O 1
ATOM 3804 N N . LEU A 1 489 ? -3.418 -0.065 30.681 1.00 98.56 489 LEU A N 1
ATOM 3805 C CA . LEU A 1 489 ? -4.685 0.345 31.286 1.00 98.56 489 LEU A CA 1
ATOM 3806 C C . LEU A 1 489 ? -4.763 1.868 31.379 1.00 98.56 489 LEU A C 1
ATOM 3808 O O . LEU A 1 489 ? -4.094 2.497 32.201 1.00 98.56 489 LEU A O 1
ATOM 3812 N N . TYR A 1 490 ? -5.659 2.453 30.590 1.00 98.62 490 TYR A N 1
ATOM 3813 C CA . TYR A 1 490 ? -5.830 3.899 30.493 1.00 98.62 490 TYR A CA 1
ATOM 3814 C C . TYR A 1 490 ? -7.095 4.358 31.221 1.00 98.62 490 TYR A C 1
ATOM 3816 O O . TYR A 1 490 ? -8.212 4.122 30.762 1.00 98.62 490 TYR A O 1
ATOM 3824 N N . LEU A 1 491 ? -6.934 5.026 32.364 1.00 98.31 491 LEU A N 1
ATOM 3825 C CA . LEU A 1 491 ? -8.015 5.524 33.227 1.00 98.31 491 LEU A CA 1
ATOM 3826 C C . LEU A 1 491 ? -8.052 7.055 33.317 1.00 98.31 491 LEU A C 1
ATOM 3828 O O . LEU A 1 491 ? -8.747 7.585 34.191 1.00 98.31 491 LEU A O 1
ATOM 3832 N N . GLN A 1 492 ? -7.330 7.769 32.448 1.00 97.69 492 GLN A N 1
ATOM 3833 C CA . GLN A 1 492 ? -7.220 9.225 32.538 1.00 97.69 492 GLN A CA 1
ATOM 3834 C C . GLN A 1 492 ? -8.594 9.900 32.488 1.00 97.69 492 GLN A C 1
ATOM 3836 O O . GLN A 1 492 ? -9.498 9.451 31.779 1.00 97.69 492 GLN A O 1
ATOM 3841 N N . ASP A 1 493 ? -8.764 10.980 33.246 1.00 97.12 493 ASP A N 1
ATOM 3842 C CA . ASP A 1 493 ? -10.004 11.772 33.288 1.00 97.12 493 ASP A CA 1
ATOM 3843 C C . ASP A 1 493 ? -11.258 10.983 33.722 1.00 97.12 493 ASP A C 1
ATOM 3845 O O . ASP A 1 493 ? -12.389 11.319 33.353 1.00 97.12 493 ASP A O 1
ATOM 3849 N N . THR A 1 494 ? -11.095 9.909 34.499 1.00 97.50 494 THR A N 1
ATOM 3850 C CA . THR A 1 494 ? -12.221 9.135 35.044 1.00 97.50 494 THR A CA 1
ATOM 3851 C C . THR A 1 494 ? -12.551 9.517 36.491 1.00 97.50 494 THR A C 1
ATOM 3853 O O . THR A 1 494 ? -11.755 10.090 37.230 1.00 97.50 494 THR A O 1
ATOM 3856 N N . ASN A 1 495 ? -13.759 9.164 36.943 1.00 95.56 495 ASN A N 1
ATOM 3857 C CA . ASN A 1 495 ? -14.216 9.406 38.320 1.00 95.56 495 ASN A CA 1
ATOM 3858 C C . ASN A 1 495 ? -13.905 8.247 39.290 1.00 95.56 495 ASN A C 1
ATOM 3860 O O . ASN A 1 495 ? -14.500 8.184 40.374 1.00 95.56 495 ASN A O 1
ATOM 3864 N N . ILE A 1 496 ? -13.024 7.319 38.907 1.00 97.12 496 ILE A N 1
ATOM 3865 C CA . ILE A 1 496 ? -12.623 6.192 39.750 1.00 97.12 496 ILE A CA 1
ATOM 3866 C C . ILE A 1 496 ? -11.915 6.696 41.013 1.00 97.12 496 ILE A C 1
ATOM 3868 O O . ILE A 1 496 ? -11.105 7.621 40.960 1.00 97.12 496 ILE A O 1
ATOM 3872 N N . LYS A 1 497 ? -12.278 6.120 42.163 1.00 96.88 497 LYS A N 1
ATOM 3873 C CA . LYS A 1 497 ? -11.780 6.552 43.480 1.00 96.88 497 LYS A CA 1
ATOM 3874 C C . LYS A 1 497 ? -10.664 5.667 44.028 1.00 96.88 497 LYS A C 1
ATOM 3876 O O . LYS A 1 497 ? -9.888 6.126 44.854 1.00 96.88 497 LYS A O 1
ATOM 3881 N N . GLN A 1 498 ? -10.635 4.399 43.632 1.00 97.12 498 GLN A N 1
ATOM 3882 C CA . GLN A 1 498 ? -9.735 3.381 44.168 1.00 97.12 498 GLN A CA 1
ATOM 3883 C C . GLN A 1 498 ? -9.435 2.354 43.075 1.00 97.12 498 GLN A C 1
ATOM 3885 O O . GLN A 1 498 ? -10.315 2.044 42.264 1.00 97.12 498 GLN A O 1
ATOM 3890 N N . LEU A 1 499 ? -8.208 1.837 43.071 1.00 98.12 499 LEU A N 1
ATOM 3891 C CA . LEU A 1 499 ? -7.840 0.642 42.313 1.00 98.12 499 LEU A CA 1
ATOM 3892 C C . LEU A 1 499 ? -8.365 -0.608 43.051 1.00 98.12 499 LEU A C 1
ATOM 3894 O O . LEU A 1 499 ? -8.521 -0.557 44.273 1.00 98.12 499 LEU A O 1
ATOM 3898 N N . PRO A 1 500 ? -8.718 -1.690 42.337 1.00 97.12 500 PRO A N 1
ATOM 3899 C CA . PRO A 1 500 ? -9.260 -2.898 42.948 1.00 97.12 500 PRO A CA 1
ATOM 3900 C C . PRO A 1 500 ? -8.145 -3.770 43.542 1.00 97.12 500 PRO A C 1
ATOM 3902 O O . PRO A 1 500 ? -6.969 -3.555 43.242 1.00 97.12 500 PRO A O 1
ATOM 3905 N N . LYS A 1 501 ? -8.523 -4.777 44.339 1.00 96.62 501 LYS A N 1
ATOM 3906 C CA . LYS A 1 501 ? -7.559 -5.753 44.871 1.00 96.62 501 LYS A CA 1
ATOM 3907 C C . LYS A 1 501 ? -6.940 -6.571 43.740 1.00 96.62 501 LYS A C 1
ATOM 3909 O O . LYS A 1 501 ? -7.638 -6.922 42.783 1.00 96.62 501 LYS A O 1
ATOM 3914 N N . ASN A 1 502 ? -5.667 -6.915 43.880 1.00 96.19 502 ASN A N 1
ATOM 3915 C CA . ASN A 1 502 ? -4.877 -7.736 42.961 1.00 96.19 502 ASN A CA 1
ATOM 3916 C C . ASN A 1 502 ? -4.930 -7.244 41.501 1.00 96.19 502 ASN A C 1
ATOM 3918 O O . ASN A 1 502 ? -5.036 -8.052 40.572 1.00 96.19 502 ASN A O 1
ATOM 3922 N N . LEU A 1 503 ? -4.926 -5.924 41.280 1.00 97.62 503 LEU A N 1
ATOM 3923 C CA . LEU A 1 503 ? -4.831 -5.361 39.932 1.00 97.62 503 LEU A CA 1
ATOM 3924 C C . LEU A 1 503 ? -3.440 -5.643 39.353 1.00 97.62 503 LEU A C 1
ATOM 3926 O O . LEU A 1 503 ? -2.436 -5.232 39.929 1.00 97.62 503 LEU A O 1
ATOM 3930 N N . PHE A 1 504 ? -3.395 -6.274 38.182 1.00 96.69 504 PHE A N 1
ATOM 3931 C CA . PHE A 1 504 ? -2.166 -6.537 37.439 1.00 96.69 504 PHE A CA 1
ATOM 3932 C C . PHE A 1 504 ? -2.221 -5.879 36.058 1.00 96.69 504 PHE A C 1
ATOM 3934 O O . PHE A 1 504 ? -3.099 -6.198 35.253 1.00 96.69 504 PHE A O 1
ATOM 3941 N N . VAL A 1 505 ? -1.267 -4.994 35.770 1.00 97.75 505 VAL A N 1
ATOM 3942 C CA . VAL A 1 505 ? -1.098 -4.324 34.470 1.00 97.75 505 VAL A CA 1
ATOM 3943 C C . VAL A 1 505 ? 0.354 -4.471 34.027 1.00 97.75 505 VAL A C 1
ATOM 3945 O O . VAL A 1 505 ? 1.227 -3.749 34.490 1.00 97.75 505 VAL A O 1
ATOM 3948 N N . LYS A 1 506 ? 0.648 -5.419 33.138 1.00 96.19 506 LYS A N 1
ATOM 3949 C CA . LYS A 1 506 ? 2.037 -5.775 32.800 1.00 96.19 506 LYS A CA 1
ATOM 3950 C C . LYS A 1 506 ? 2.856 -4.604 32.246 1.00 96.19 506 LYS A C 1
ATOM 3952 O O . LYS A 1 506 ? 4.055 -4.539 32.504 1.00 96.19 506 LYS A O 1
ATOM 3957 N N . ARG A 1 507 ? 2.232 -3.731 31.451 1.00 96.00 507 ARG A N 1
ATOM 3958 C CA . ARG A 1 507 ? 2.885 -2.571 30.839 1.00 96.00 507 ARG A CA 1
ATOM 3959 C C . ARG A 1 507 ? 2.513 -1.296 31.599 1.00 96.00 507 ARG A C 1
ATOM 3961 O O . ARG A 1 507 ? 2.927 -1.162 32.747 1.00 96.00 507 ARG A O 1
ATOM 3968 N N . GLN A 1 508 ? 1.764 -0.371 31.009 1.00 97.75 508 GLN A N 1
ATOM 3969 C CA . GLN A 1 508 ? 1.511 0.951 31.575 1.00 97.75 508 GLN A CA 1
ATOM 3970 C C . GLN A 1 508 ? 0.124 1.084 32.214 1.00 97.75 508 GLN A C 1
ATOM 3972 O O . GLN A 1 508 ? -0.899 0.783 31.605 1.00 97.75 508 GLN A O 1
ATOM 3977 N N . LEU A 1 509 ? 0.087 1.624 33.431 1.00 98.50 509 LEU A N 1
ATOM 3978 C CA . LEU A 1 509 ? -1.116 2.053 34.136 1.00 98.50 509 LEU A CA 1
ATOM 3979 C C . LEU A 1 509 ? -1.189 3.585 34.156 1.00 98.50 509 LEU A C 1
ATOM 3981 O O . LEU A 1 509 ? -0.427 4.233 34.866 1.00 98.50 509 LEU A O 1
ATOM 3985 N N . SER A 1 510 ? -2.141 4.182 33.447 1.00 98.31 510 SER A N 1
ATOM 3986 C CA . SER A 1 510 ? -2.338 5.636 33.476 1.00 98.31 510 SER A CA 1
ATOM 3987 C C . SER A 1 510 ? -3.565 6.026 34.296 1.00 98.31 510 SER A C 1
ATOM 3989 O O . SER A 1 510 ? -4.699 5.752 33.908 1.00 98.31 510 SER A O 1
ATOM 3991 N N . ILE A 1 511 ? -3.340 6.712 35.417 1.00 98.06 511 ILE A N 1
ATOM 3992 C CA . ILE A 1 511 ? -4.356 7.159 36.387 1.00 98.06 511 ILE A CA 1
ATOM 3993 C C . ILE A 1 511 ? -4.341 8.681 36.611 1.00 98.06 511 ILE A C 1
ATOM 3995 O O . ILE A 1 511 ? -4.826 9.170 37.638 1.00 98.06 511 ILE A O 1
ATOM 3999 N N . THR A 1 512 ? -3.788 9.445 35.669 1.00 97.25 512 THR A N 1
ATOM 4000 C CA . THR A 1 512 ? -3.769 10.913 35.709 1.00 97.25 512 THR A CA 1
ATOM 4001 C C . THR A 1 512 ? -5.178 11.504 35.695 1.00 97.25 512 THR A C 1
ATOM 4003 O O . THR A 1 512 ? -6.113 10.959 35.105 1.00 97.25 512 THR A O 1
ATOM 4006 N N . ASN A 1 513 ? -5.361 12.613 36.410 1.00 96.81 513 ASN A N 1
ATOM 4007 C CA . ASN A 1 513 ? -6.657 13.267 36.599 1.00 96.81 513 ASN A CA 1
ATOM 4008 C C . ASN A 1 513 ? -7.795 12.338 37.088 1.00 96.81 513 ASN A C 1
ATOM 4010 O O . ASN A 1 513 ? -8.957 12.482 36.704 1.00 96.81 513 ASN A O 1
ATOM 4014 N N . THR A 1 514 ? -7.476 11.384 37.967 1.00 97.75 514 THR A N 1
ATOM 4015 C CA . THR A 1 514 ? -8.471 10.551 38.663 1.00 97.75 514 THR A CA 1
ATOM 4016 C C . THR A 1 514 ? -8.704 11.029 40.102 1.00 97.75 514 THR A C 1
ATOM 4018 O O . THR A 1 514 ? -8.099 12.001 40.573 1.00 97.75 514 THR A O 1
ATOM 4021 N N . LYS A 1 515 ? -9.612 10.353 40.824 1.00 97.06 515 LYS A N 1
ATOM 4022 C CA . LYS A 1 515 ? -9.830 10.540 42.273 1.00 97.06 515 LYS A CA 1
ATOM 4023 C C . LYS A 1 515 ? -9.070 9.513 43.119 1.00 97.06 515 LYS A C 1
ATOM 4025 O O . LYS A 1 515 ? -9.334 9.422 44.316 1.00 97.06 515 LYS A O 1
ATOM 4030 N N . ILE A 1 516 ? -8.169 8.736 42.513 1.00 97.94 516 ILE A N 1
ATOM 4031 C CA . ILE A 1 516 ? -7.313 7.789 43.228 1.00 97.94 516 ILE A CA 1
ATOM 4032 C C . ILE A 1 516 ? -6.307 8.580 44.062 1.00 97.94 516 ILE A C 1
ATOM 4034 O O . ILE A 1 516 ? -5.614 9.457 43.551 1.00 97.94 516 ILE A O 1
ATOM 4038 N N . SER A 1 517 ? -6.241 8.266 45.354 1.00 97.44 517 SER A N 1
ATOM 4039 C CA . SER A 1 517 ? -5.288 8.874 46.289 1.00 97.44 517 SER A CA 1
ATOM 4040 C C . SER A 1 517 ? -4.445 7.851 47.047 1.00 97.44 517 SER A C 1
ATOM 4042 O O . SER A 1 517 ? -3.655 8.246 47.894 1.00 97.44 517 SER A O 1
ATOM 4044 N N . VAL A 1 518 ? -4.646 6.554 46.812 1.00 96.94 518 VAL A N 1
ATOM 4045 C CA . VAL A 1 518 ? -3.928 5.458 47.479 1.00 96.94 518 VAL A CA 1
ATOM 4046 C C . VAL A 1 518 ? -3.681 4.355 46.453 1.00 96.94 518 VAL A C 1
ATOM 4048 O O . VAL A 1 518 ? -4.599 4.005 45.706 1.00 96.94 518 VAL A O 1
ATOM 4051 N N . LEU A 1 519 ? -2.458 3.829 46.418 1.00 97.75 519 LEU A N 1
ATOM 4052 C CA . LEU A 1 519 ? -2.091 2.639 45.643 1.00 97.75 519 LEU A CA 1
ATOM 4053 C C . LEU A 1 519 ? -2.175 1.406 46.561 1.00 97.75 519 LEU A C 1
ATOM 4055 O O . LEU A 1 519 ? -1.580 1.456 47.634 1.00 97.75 519 LEU A O 1
ATOM 4059 N N . PRO A 1 520 ? -2.921 0.341 46.219 1.00 97.12 520 PRO A N 1
ATOM 4060 C CA . PRO A 1 520 ? -3.046 -0.818 47.100 1.00 97.12 520 PRO A CA 1
ATOM 4061 C C . PRO A 1 520 ? -1.763 -1.665 47.098 1.00 97.12 520 PRO A C 1
ATOM 4063 O O . PRO A 1 520 ? -1.066 -1.729 46.090 1.00 97.12 520 PRO A O 1
ATOM 4066 N N . GLU A 1 521 ? -1.457 -2.322 48.220 1.00 96.62 521 GLU A N 1
ATOM 4067 C CA . GLU A 1 521 ? -0.212 -3.093 48.408 1.00 96.62 521 GLU A CA 1
ATOM 4068 C C . GLU A 1 521 ? -0.083 -4.290 47.454 1.00 96.62 521 GLU A C 1
ATOM 4070 O O . GLU A 1 521 ? 1.015 -4.740 47.138 1.00 96.62 521 GLU A O 1
ATOM 4075 N N . ASP A 1 522 ? -1.209 -4.811 46.975 1.00 97.44 522 ASP A N 1
ATOM 4076 C CA . ASP A 1 522 ? -1.293 -5.922 46.028 1.00 97.44 522 ASP A CA 1
ATOM 4077 C C . ASP A 1 522 ? -1.285 -5.465 44.553 1.00 97.44 522 ASP A C 1
ATOM 4079 O O . ASP A 1 522 ? -1.444 -6.288 43.648 1.00 97.44 522 ASP A O 1
ATOM 4083 N N . LEU A 1 523 ? -1.080 -4.167 44.290 1.00 98.12 523 LEU A N 1
ATOM 4084 C CA . LEU A 1 523 ? -0.981 -3.609 42.942 1.00 98.12 523 LEU A CA 1
ATOM 4085 C C . LEU A 1 523 ? 0.300 -4.073 42.242 1.00 98.12 523 LEU A C 1
ATOM 4087 O O . LEU A 1 523 ? 1.404 -3.867 42.743 1.00 98.12 523 LEU A O 1
ATOM 4091 N N . MET A 1 524 ? 0.160 -4.582 41.022 1.00 97.38 524 MET A N 1
ATOM 4092 C CA . MET A 1 524 ? 1.277 -4.944 40.154 1.00 97.38 524 MET A CA 1
ATOM 4093 C C . MET A 1 524 ? 1.205 -4.151 38.847 1.00 97.38 524 MET A C 1
ATOM 4095 O O . MET A 1 524 ? 0.199 -4.206 38.135 1.00 97.38 524 MET A O 1
ATOM 4099 N N . PHE A 1 525 ? 2.274 -3.432 38.507 1.00 97.44 525 PHE A N 1
ATOM 4100 C CA . PHE A 1 525 ? 2.374 -2.670 37.262 1.00 97.44 525 PHE A CA 1
ATOM 4101 C C . PHE A 1 525 ? 3.804 -2.653 36.711 1.00 97.44 525 PHE A C 1
ATOM 4103 O O . PHE A 1 525 ? 4.752 -2.785 37.480 1.00 97.44 525 PHE A O 1
ATOM 4110 N N . GLY A 1 526 ? 3.968 -2.468 35.397 1.00 96.06 526 GLY A N 1
ATOM 4111 C CA . GLY A 1 526 ? 5.283 -2.224 34.787 1.00 96.06 526 GLY A CA 1
ATOM 4112 C C . GLY A 1 526 ? 5.699 -0.752 34.875 1.00 96.06 526 GLY A C 1
ATOM 4113 O O . GLY A 1 526 ? 6.757 -0.417 35.400 1.00 96.06 526 GLY A O 1
ATOM 4114 N N . SER A 1 527 ? 4.830 0.141 34.402 1.00 96.88 527 SER A N 1
ATOM 4115 C CA . SER A 1 527 ? 4.976 1.595 34.518 1.00 96.88 527 SER A CA 1
ATOM 4116 C C . SER A 1 527 ? 3.663 2.241 34.955 1.00 96.88 527 SER A C 1
ATOM 4118 O O . SER A 1 527 ? 2.586 1.698 34.701 1.00 96.88 527 SER A O 1
ATOM 4120 N N . ILE A 1 528 ? 3.735 3.384 35.633 1.00 97.62 528 ILE A N 1
ATOM 4121 C CA . ILE A 1 528 ? 2.577 4.123 36.126 1.00 97.62 528 ILE A CA 1
ATOM 4122 C C . ILE A 1 528 ? 2.689 5.622 35.843 1.00 97.62 528 ILE A C 1
ATOM 4124 O O . ILE A 1 528 ? 3.656 6.289 36.203 1.00 97.62 528 ILE A O 1
ATOM 4128 N N . GLU A 1 529 ? 1.639 6.167 35.238 1.00 97.25 529 GLU A N 1
ATOM 4129 C CA . GLU A 1 529 ? 1.460 7.596 35.005 1.00 97.25 529 GLU A CA 1
ATOM 4130 C C . GLU A 1 529 ? 0.387 8.115 35.971 1.00 97.25 529 GLU A C 1
ATOM 4132 O O . GLU A 1 529 ? -0.760 7.658 35.945 1.00 97.25 529 GLU A O 1
ATOM 4137 N N . LEU A 1 530 ? 0.741 9.048 36.859 1.00 96.44 530 LEU A N 1
ATOM 4138 C CA . LEU A 1 530 ? -0.134 9.468 37.956 1.00 96.44 530 LEU A CA 1
ATOM 4139 C C . LEU A 1 530 ? 0.039 10.939 38.356 1.00 96.44 530 LEU A C 1
ATOM 4141 O O . LEU A 1 530 ? 1.072 11.563 38.118 1.00 96.44 530 LEU A O 1
ATOM 4145 N N . ASP A 1 531 ? -0.973 11.486 39.033 1.00 95.56 531 ASP A N 1
ATOM 4146 C CA . ASP A 1 531 ? -0.898 12.805 39.667 1.00 95.56 531 ASP A CA 1
ATOM 4147 C C . ASP A 1 531 ? -0.147 12.687 41.009 1.00 95.56 531 ASP A C 1
ATOM 4149 O O . ASP A 1 531 ? -0.768 12.568 42.067 1.00 95.56 531 ASP A O 1
ATOM 4153 N N . ILE A 1 532 ? 1.189 12.721 40.989 1.00 93.44 532 ILE A N 1
ATOM 4154 C CA . ILE A 1 532 ? 2.048 12.358 42.142 1.00 93.44 532 ILE A CA 1
ATOM 4155 C C . ILE A 1 532 ? 1.703 13.062 43.456 1.00 93.44 532 ILE A C 1
ATOM 4157 O O . ILE A 1 532 ? 1.732 12.457 44.522 1.00 93.44 532 ILE A O 1
ATOM 4161 N N . LYS A 1 533 ? 1.273 14.324 43.383 1.00 94.31 533 LYS A N 1
ATOM 4162 C CA . LYS A 1 533 ? 0.891 15.126 44.555 1.00 94.31 533 LYS A CA 1
ATOM 4163 C C . LYS A 1 533 ? -0.397 14.650 45.241 1.00 94.31 533 LYS A C 1
ATOM 4165 O O . LYS A 1 533 ? -0.642 15.039 46.378 1.00 94.31 533 LYS A O 1
ATOM 4170 N N . LYS A 1 534 ? -1.244 13.872 44.557 1.00 95.81 534 LYS A N 1
ATOM 4171 C CA . LYS A 1 534 ? -2.525 13.370 45.090 1.00 95.81 534 LYS A CA 1
ATOM 4172 C C . LYS A 1 534 ? -2.391 12.028 45.809 1.00 95.81 534 LYS A C 1
ATOM 4174 O O . LYS A 1 534 ? -3.298 11.664 46.559 1.00 95.81 534 LYS A O 1
ATOM 4179 N N . ILE A 1 535 ? -1.308 11.290 45.573 1.00 97.12 535 ILE A N 1
ATOM 4180 C CA . ILE A 1 535 ? -1.119 9.957 46.143 1.00 97.12 535 ILE A CA 1
ATOM 4181 C C . ILE A 1 535 ? -0.563 10.093 47.560 1.00 97.12 535 ILE A C 1
ATOM 4183 O O . ILE A 1 535 ? 0.502 10.662 47.781 1.00 97.12 535 ILE A O 1
ATOM 4187 N N . LYS A 1 536 ? -1.320 9.595 48.537 1.00 95.25 536 LYS A N 1
ATOM 4188 C CA . LYS A 1 536 ? -1.051 9.789 49.961 1.00 95.25 536 LYS A CA 1
ATOM 4189 C C . LYS A 1 536 ? -0.053 8.790 50.514 1.00 95.25 536 LYS A C 1
ATOM 4191 O O . LYS A 1 536 ? 0.687 9.171 51.405 1.00 95.25 536 LYS A O 1
ATOM 4196 N N . ASN A 1 537 ? -0.010 7.560 50.018 1.00 96.00 537 ASN A N 1
ATOM 4197 C CA . ASN A 1 537 ? 0.822 6.485 50.566 1.00 96.00 537 ASN A CA 1
ATOM 4198 C C . ASN A 1 537 ? 2.136 6.280 49.790 1.00 96.00 537 ASN A C 1
ATOM 4200 O O . ASN A 1 537 ? 2.614 5.159 49.644 1.00 96.00 537 ASN A O 1
ATOM 4204 N N . ILE A 1 538 ? 2.711 7.373 49.282 1.00 96.75 538 ILE A N 1
ATOM 4205 C CA . ILE A 1 538 ? 4.039 7.392 48.658 1.00 96.75 538 ILE A CA 1
ATOM 4206 C C . ILE A 1 538 ? 4.904 8.495 49.272 1.00 96.75 538 ILE A C 1
ATOM 4208 O O . ILE A 1 538 ? 4.389 9.431 49.898 1.00 96.75 538 ILE A O 1
ATOM 4212 N N . VAL A 1 539 ? 6.213 8.411 49.047 1.00 96.88 539 VAL A N 1
ATOM 4213 C CA . VAL A 1 539 ? 7.161 9.517 49.245 1.00 96.88 539 VAL A CA 1
ATOM 4214 C C . VAL A 1 539 ? 7.883 9.749 47.928 1.00 96.88 539 VAL A C 1
ATOM 4216 O O . VAL A 1 539 ? 8.360 8.800 47.321 1.00 96.88 539 VAL A O 1
ATOM 4219 N N . TYR A 1 540 ? 7.970 10.994 47.466 1.00 95.25 540 TYR A N 1
ATOM 4220 C CA . TYR A 1 540 ? 8.598 11.316 46.186 1.00 95.25 540 TYR A CA 1
ATOM 4221 C C . TYR A 1 540 ? 9.611 12.450 46.315 1.00 95.25 540 TYR A C 1
ATOM 4223 O O . TYR A 1 540 ? 9.459 13.347 47.146 1.00 95.25 540 TYR A O 1
ATOM 4231 N N . LYS A 1 541 ? 10.625 12.431 45.451 1.00 92.94 541 LYS A N 1
ATOM 4232 C CA . LYS A 1 541 ? 11.598 13.517 45.294 1.00 92.94 541 LYS A CA 1
ATOM 4233 C C . LYS A 1 541 ? 11.819 13.808 43.813 1.00 92.94 541 LYS A C 1
ATOM 4235 O O . LYS A 1 541 ? 11.807 12.908 42.976 1.00 92.94 541 LYS A O 1
ATOM 4240 N N . LYS A 1 542 ? 12.033 15.085 43.494 1.00 86.25 542 LYS A N 1
ATOM 4241 C CA . LYS A 1 542 ? 12.369 15.551 42.145 1.00 86.25 542 LYS A CA 1
ATOM 4242 C C . LYS A 1 542 ? 13.862 15.855 42.066 1.00 86.25 542 LYS A C 1
ATOM 4244 O O . LYS A 1 542 ? 14.366 16.603 42.901 1.00 86.25 542 LYS A O 1
ATOM 4249 N N . CYS A 1 543 ? 14.537 15.324 41.054 1.00 73.38 543 CYS A N 1
ATOM 4250 C CA . CYS A 1 543 ? 15.910 15.688 40.727 1.00 73.38 543 CYS A CA 1
ATOM 4251 C C . CYS A 1 543 ? 15.891 16.866 39.743 1.00 73.38 543 CYS A C 1
ATOM 4253 O O . CYS A 1 543 ? 15.267 16.809 38.678 1.00 73.38 543 CYS A O 1
ATOM 4255 N N . HIS A 1 544 ? 16.551 17.964 40.111 1.00 72.56 544 HIS A N 1
ATOM 4256 C CA . HIS A 1 544 ? 16.583 19.175 39.289 1.00 72.56 544 HIS A CA 1
ATOM 4257 C C . HIS A 1 544 ? 17.613 19.077 38.158 1.00 72.56 544 HIS A C 1
ATOM 4259 O O . HIS A 1 544 ? 17.374 19.637 37.089 1.00 72.56 544 HIS A O 1
ATOM 4265 N N . SER A 1 545 ? 18.690 18.314 38.367 1.00 68.69 545 SER A N 1
ATOM 4266 C CA . SER A 1 545 ? 19.816 18.158 37.439 1.00 68.69 545 SER A CA 1
ATOM 4267 C C . SER A 1 545 ? 19.400 17.517 36.112 1.00 68.69 545 SER A C 1
ATOM 4269 O O . SER A 1 545 ? 19.739 18.035 35.051 1.00 68.69 545 SER A O 1
ATOM 4271 N N . ILE A 1 546 ? 18.581 16.456 36.152 1.00 66.12 546 ILE A N 1
ATOM 4272 C CA . ILE A 1 546 ? 18.146 15.726 34.942 1.00 66.12 546 ILE A CA 1
ATOM 4273 C C . ILE A 1 546 ? 16.631 15.756 34.691 1.00 66.12 546 ILE A C 1
ATOM 4275 O O . ILE A 1 546 ? 16.124 15.040 33.833 1.00 66.12 546 ILE A O 1
ATOM 4279 N N . LYS A 1 547 ? 15.891 16.595 35.430 1.00 76.62 547 LYS A N 1
ATOM 4280 C CA . LYS A 1 547 ? 14.424 16.750 35.325 1.00 76.62 547 LYS A CA 1
ATOM 4281 C C . LYS A 1 547 ? 13.617 15.451 35.526 1.00 76.62 547 LYS A C 1
ATOM 4283 O O . LYS A 1 547 ? 12.490 15.377 35.047 1.00 76.62 547 LYS A O 1
ATOM 4288 N N . ALA A 1 548 ? 14.137 14.483 36.280 1.00 78.06 548 ALA A N 1
ATOM 4289 C CA . ALA A 1 548 ? 13.447 13.235 36.625 1.00 78.06 548 ALA A CA 1
ATOM 4290 C C . ALA A 1 548 ? 12.817 13.288 38.031 1.00 78.06 548 ALA A C 1
ATOM 4292 O O . ALA A 1 548 ? 13.158 14.144 38.857 1.00 78.06 548 ALA A O 1
ATOM 4293 N N . PHE A 1 549 ? 11.911 12.358 38.335 1.00 86.62 549 PHE A N 1
ATOM 4294 C CA . PHE A 1 549 ? 11.410 12.137 39.692 1.00 86.62 549 PHE A CA 1
ATOM 4295 C C . PHE A 1 549 ? 11.488 10.659 40.070 1.00 86.62 549 PHE A C 1
ATOM 4297 O O . PHE A 1 549 ? 11.393 9.775 39.219 1.00 86.62 549 PHE A O 1
ATOM 4304 N N . ILE A 1 550 ? 11.634 10.415 41.369 1.00 93.19 550 ILE A N 1
ATOM 4305 C CA . ILE A 1 550 ? 11.515 9.089 41.967 1.00 93.19 550 ILE A CA 1
ATOM 4306 C C . ILE A 1 550 ? 10.398 9.106 42.998 1.00 93.19 550 ILE A C 1
ATOM 4308 O O . ILE A 1 550 ? 10.144 10.144 43.623 1.00 93.19 550 ILE A O 1
ATOM 4312 N N . PHE A 1 551 ? 9.764 7.962 43.218 1.00 96.31 551 PHE A N 1
ATOM 4313 C CA . PHE A 1 551 ? 8.948 7.768 44.408 1.00 96.31 551 PHE A CA 1
ATOM 4314 C C . PHE A 1 551 ? 9.068 6.357 44.967 1.00 96.31 551 PHE A C 1
ATOM 4316 O O . PHE A 1 551 ? 9.357 5.404 44.245 1.00 96.31 551 PHE A O 1
ATOM 4323 N N . THR A 1 552 ? 8.845 6.247 46.271 1.00 97.44 552 THR A N 1
ATOM 4324 C CA . THR A 1 552 ? 8.744 4.989 46.999 1.00 97.44 552 THR A CA 1
ATOM 4325 C C . THR A 1 552 ? 7.291 4.676 47.310 1.00 97.44 552 THR A C 1
ATOM 4327 O O . THR A 1 552 ? 6.494 5.569 47.609 1.00 97.44 552 THR A O 1
ATOM 4330 N N . VAL A 1 553 ? 6.952 3.394 47.249 1.00 97.50 553 VAL A N 1
ATOM 4331 C CA . VAL A 1 553 ? 5.620 2.855 47.540 1.00 97.50 553 VAL A CA 1
ATOM 4332 C C . VAL A 1 553 ? 5.772 1.496 48.225 1.00 97.50 553 VAL A C 1
ATOM 4334 O O . VAL A 1 553 ? 6.734 0.782 47.956 1.00 97.50 553 VAL A O 1
ATOM 4337 N N . TYR A 1 554 ? 4.860 1.142 49.130 1.00 97.19 554 TYR A N 1
ATOM 4338 C CA . TYR A 1 554 ? 4.851 -0.175 49.771 1.00 97.19 554 TYR A CA 1
ATOM 4339 C C . TYR A 1 554 ? 3.992 -1.136 48.951 1.00 97.19 554 TYR A C 1
ATOM 4341 O O . TYR A 1 554 ? 2.791 -0.909 48.800 1.00 97.19 554 TYR A O 1
ATOM 4349 N N . LEU A 1 555 ? 4.616 -2.162 48.375 1.00 96.50 555 LEU A N 1
ATOM 4350 C CA . LEU A 1 555 ? 3.982 -3.134 47.487 1.00 96.50 555 LEU A CA 1
ATOM 4351 C C . LEU A 1 555 ? 4.527 -4.530 47.791 1.00 96.50 555 LEU A C 1
ATOM 4353 O O . LEU A 1 555 ? 5.719 -4.696 48.037 1.00 96.50 555 LEU A O 1
ATOM 4357 N N . GLN A 1 556 ? 3.661 -5.541 47.756 1.00 94.62 556 GLN A N 1
ATOM 4358 C CA . GLN A 1 556 ? 4.029 -6.951 47.936 1.00 94.62 556 GLN A CA 1
ATOM 4359 C C . GLN A 1 556 ? 4.870 -7.230 49.203 1.00 94.62 556 GLN A C 1
ATOM 4361 O O . GLN A 1 556 ? 5.737 -8.098 49.202 1.00 94.62 556 GLN A O 1
ATOM 4366 N N . GLY A 1 557 ? 4.603 -6.512 50.299 1.00 93.94 557 GLY A N 1
ATOM 4367 C CA . GLY A 1 557 ? 5.284 -6.715 51.582 1.00 93.94 557 GLY A CA 1
ATOM 4368 C C . GLY A 1 557 ? 6.618 -5.973 51.743 1.00 93.94 557 GLY A C 1
ATOM 4369 O O . GLY A 1 557 ? 7.255 -6.089 52.792 1.00 93.94 557 GLY A O 1
ATOM 4370 N N . GLU A 1 558 ? 7.039 -5.176 50.760 1.00 96.25 558 GLU A N 1
ATOM 4371 C CA . GLU A 1 558 ? 8.312 -4.450 50.790 1.00 96.25 558 GLU A CA 1
ATOM 4372 C C . GLU A 1 558 ? 8.219 -3.037 50.186 1.00 96.25 558 GLU A C 1
ATOM 4374 O O . GLU A 1 558 ? 7.270 -2.676 49.490 1.00 96.25 558 GLU A O 1
ATOM 4379 N N . ILE A 1 559 ? 9.216 -2.194 50.471 1.00 97.19 559 ILE A N 1
ATOM 4380 C CA . ILE A 1 559 ? 9.318 -0.861 49.865 1.00 97.19 559 ILE A CA 1
ATOM 4381 C C . ILE A 1 559 ? 9.914 -1.000 48.462 1.00 97.19 559 ILE A C 1
ATOM 4383 O O . ILE A 1 559 ? 11.039 -1.476 48.302 1.00 97.19 559 ILE A O 1
ATOM 4387 N N . LYS A 1 560 ? 9.179 -0.521 47.460 1.00 97.88 560 LYS A N 1
ATOM 4388 C CA . LYS A 1 560 ? 9.586 -0.475 46.055 1.00 97.88 560 LYS A CA 1
ATOM 4389 C C . LYS A 1 560 ? 9.889 0.949 45.600 1.00 97.88 560 LYS A C 1
ATOM 4391 O O . LYS A 1 560 ? 9.273 1.907 46.071 1.00 97.88 560 LYS A O 1
ATOM 4396 N N . LEU A 1 561 ? 10.824 1.073 44.664 1.00 96.88 561 LEU A N 1
ATOM 4397 C CA . LEU A 1 561 ? 11.256 2.311 44.026 1.00 96.88 561 LEU A CA 1
ATOM 4398 C C . LEU A 1 561 ? 10.783 2.380 42.575 1.00 96.88 561 LEU A C 1
ATOM 4400 O O . LEU A 1 561 ? 10.910 1.427 41.801 1.00 96.88 561 LEU A O 1
ATOM 4404 N N . VAL A 1 562 ? 10.270 3.552 42.213 1.00 96.19 562 VAL A N 1
ATOM 4405 C CA . VAL A 1 562 ? 9.779 3.877 40.876 1.00 96.19 562 VAL A CA 1
ATOM 4406 C C . VAL A 1 562 ? 10.569 5.066 40.337 1.00 96.19 562 VAL A C 1
ATOM 4408 O O . VAL A 1 562 ? 10.652 6.103 41.001 1.00 96.19 562 VAL A O 1
ATOM 4411 N N . TYR A 1 563 ? 11.140 4.919 39.141 1.00 92.19 563 TYR A N 1
ATOM 4412 C CA . TYR A 1 563 ? 11.898 5.951 38.426 1.00 92.19 563 TYR A CA 1
ATOM 4413 C C . TYR A 1 563 ? 11.131 6.376 37.176 1.00 92.19 563 TYR A C 1
ATOM 4415 O O . TYR A 1 563 ? 10.862 5.544 36.312 1.00 92.19 563 TYR A O 1
ATOM 4423 N N . ASP A 1 564 ? 10.761 7.657 37.094 1.00 88.88 564 ASP A N 1
ATOM 4424 C CA . ASP A 1 564 ? 10.013 8.231 35.962 1.00 88.88 564 ASP A CA 1
ATOM 4425 C C . ASP A 1 564 ? 8.795 7.375 35.543 1.00 88.88 564 ASP A C 1
ATOM 4427 O O . ASP A 1 564 ? 8.565 7.061 34.378 1.00 88.88 564 ASP A O 1
ATOM 4431 N N . GLY A 1 565 ? 8.049 6.903 36.547 1.00 91.81 565 GLY A N 1
ATOM 4432 C CA . GLY A 1 565 ? 6.889 6.022 36.382 1.00 91.81 565 GLY A CA 1
ATOM 4433 C C . GLY A 1 565 ? 7.207 4.528 36.247 1.00 91.81 565 GLY A C 1
ATOM 4434 O O . GLY A 1 565 ? 6.342 3.714 36.554 1.00 91.81 565 GLY A O 1
ATOM 4435 N N . SER A 1 566 ? 8.427 4.133 35.883 1.00 94.56 566 SER A N 1
ATOM 4436 C CA . SER A 1 566 ? 8.809 2.721 35.715 1.00 94.56 566 SER A CA 1
ATOM 4437 C C . SER A 1 566 ? 9.154 2.055 37.049 1.00 94.56 566 SER A C 1
ATOM 4439 O O . SER A 1 566 ? 9.974 2.574 37.811 1.00 94.56 566 SER A O 1
ATOM 4441 N N . LEU A 1 567 ? 8.543 0.902 37.343 1.00 95.06 567 LEU A N 1
ATOM 4442 C CA . LEU A 1 567 ? 8.848 0.113 38.539 1.00 95.06 567 LEU A CA 1
ATOM 4443 C C . LEU A 1 567 ? 10.226 -0.539 38.387 1.00 95.06 567 LEU A C 1
ATOM 4445 O O . LEU A 1 567 ? 10.424 -1.363 37.498 1.00 95.06 567 LEU A O 1
ATOM 4449 N N . ILE A 1 568 ? 11.168 -0.173 39.258 1.00 94.62 568 ILE A N 1
ATOM 4450 C CA . ILE A 1 568 ? 12.541 -0.690 39.201 1.00 94.62 568 ILE A CA 1
ATOM 4451 C C . ILE A 1 568 ? 12.704 -1.916 40.092 1.00 94.62 568 ILE A C 1
ATOM 4453 O O . ILE A 1 568 ? 13.262 -2.915 39.651 1.00 94.62 568 ILE A O 1
ATOM 4457 N N . GLY A 1 569 ? 12.210 -1.849 41.331 1.00 95.00 569 GLY A N 1
ATOM 4458 C CA . GLY A 1 569 ? 12.411 -2.919 42.302 1.00 95.00 569 GLY A CA 1
ATOM 4459 C C . GLY A 1 569 ? 12.558 -2.415 43.732 1.00 95.00 569 GLY A C 1
ATOM 4460 O O . GLY A 1 569 ? 12.066 -1.339 44.075 1.00 95.00 569 GLY A O 1
ATOM 4461 N N . ASN A 1 570 ? 13.198 -3.211 44.580 1.00 96.50 570 ASN A N 1
ATOM 4462 C CA . ASN A 1 570 ? 13.611 -2.821 45.926 1.00 96.50 570 ASN A CA 1
ATOM 4463 C C . ASN A 1 570 ? 14.828 -1.868 45.892 1.00 96.50 570 ASN A C 1
ATOM 4465 O O . ASN A 1 570 ? 15.287 -1.445 44.830 1.00 96.50 570 ASN A O 1
ATOM 4469 N N . LEU A 1 571 ? 15.338 -1.490 47.069 1.00 95.69 571 LEU A N 1
ATOM 4470 C CA . LEU A 1 571 ? 16.460 -0.553 47.181 1.00 95.69 571 LEU A CA 1
ATOM 4471 C C . LEU A 1 571 ? 17.742 -1.075 46.520 1.00 95.69 571 LEU A C 1
ATOM 4473 O O . LEU A 1 571 ? 18.398 -0.320 45.812 1.00 95.69 571 LEU A O 1
ATOM 4477 N N . GLU A 1 572 ? 18.078 -2.350 46.705 1.00 95.88 572 GLU A N 1
ATOM 4478 C CA . GLU A 1 572 ? 19.275 -2.949 46.109 1.00 95.88 572 GLU A CA 1
ATOM 4479 C C . GLU A 1 572 ? 19.181 -2.973 44.576 1.00 95.88 572 GLU A C 1
ATOM 4481 O O . GLU A 1 572 ? 20.096 -2.524 43.884 1.00 95.88 572 GLU A O 1
ATOM 4486 N N . GLU A 1 573 ? 18.043 -3.420 44.042 1.00 96.06 573 GLU A N 1
ATOM 4487 C CA . GLU A 1 573 ? 17.758 -3.439 42.603 1.00 96.06 573 GLU A CA 1
ATOM 4488 C C . GLU A 1 573 ? 17.831 -2.027 42.001 1.00 96.06 573 GLU A C 1
ATOM 4490 O O . GLU A 1 573 ? 18.370 -1.837 40.908 1.00 96.06 573 GLU A O 1
ATOM 4495 N N . PHE A 1 574 ? 17.348 -1.017 42.732 1.00 94.56 574 PHE A N 1
ATOM 4496 C CA . PHE A 1 574 ? 17.432 0.381 42.317 1.00 94.56 574 PHE A CA 1
ATOM 4497 C C . PHE A 1 574 ? 18.870 0.909 42.292 1.00 94.56 574 PHE A C 1
ATOM 4499 O O . PHE A 1 574 ? 19.246 1.596 41.344 1.00 94.56 574 PHE A O 1
ATOM 4506 N N . GLU A 1 575 ? 19.691 0.588 43.293 1.00 94.06 575 GLU A N 1
ATOM 4507 C CA . GLU A 1 575 ? 21.104 0.990 43.319 1.00 94.06 575 GLU A CA 1
ATOM 4508 C C . GLU A 1 575 ? 21.898 0.351 42.172 1.00 94.06 575 GLU A C 1
ATOM 4510 O O . GLU A 1 575 ? 22.708 1.018 41.528 1.00 94.06 575 GLU A O 1
ATOM 4515 N N . GLN A 1 576 ? 21.622 -0.917 41.859 1.00 92.81 576 GLN A N 1
ATOM 4516 C CA . GLN A 1 576 ? 22.212 -1.588 40.699 1.00 92.81 576 GLN A CA 1
ATOM 4517 C C . GLN A 1 576 ? 21.730 -0.983 39.372 1.00 92.81 576 GLN A C 1
ATOM 4519 O O . GLN A 1 576 ? 22.490 -0.918 38.403 1.00 92.81 576 GLN A O 1
ATOM 4524 N N . PHE A 1 577 ? 20.463 -0.567 39.299 1.00 91.50 577 PHE A N 1
ATOM 4525 C CA . PHE A 1 577 ? 19.908 0.127 38.139 1.00 91.50 577 PHE A CA 1
ATOM 4526 C C . PHE A 1 577 ? 20.597 1.478 37.909 1.00 91.50 577 PHE A C 1
ATOM 4528 O O . PHE A 1 577 ? 20.975 1.778 36.775 1.00 91.50 577 PHE A O 1
ATOM 4535 N N . THR A 1 578 ? 20.819 2.270 38.963 1.00 88.50 578 THR A N 1
ATOM 4536 C CA . THR A 1 578 ? 21.462 3.585 38.833 1.00 88.50 578 THR A CA 1
ATOM 4537 C C . THR A 1 578 ? 22.930 3.478 38.432 1.00 88.50 578 THR A C 1
ATOM 4539 O O . THR A 1 578 ? 23.362 4.236 37.564 1.00 88.50 578 THR A O 1
ATOM 4542 N N . ASP A 1 579 ? 23.669 2.499 38.966 1.00 88.56 579 ASP A N 1
ATOM 4543 C CA . ASP A 1 579 ? 25.070 2.241 38.589 1.00 88.56 579 ASP A CA 1
ATOM 4544 C C . ASP A 1 579 ? 25.249 1.889 37.111 1.00 88.56 579 ASP A C 1
ATOM 4546 O O . ASP A 1 579 ? 26.287 2.177 36.515 1.00 88.56 579 ASP A O 1
ATOM 4550 N N . LYS A 1 580 ? 24.240 1.256 36.505 1.00 89.25 580 LYS A N 1
ATOM 4551 C CA . LYS A 1 580 ? 24.266 0.890 35.083 1.00 89.25 580 LYS A CA 1
ATOM 4552 C C . LYS A 1 580 ? 23.937 2.061 34.162 1.00 89.25 580 LYS A C 1
ATOM 4554 O O . LYS A 1 580 ? 24.337 2.028 33.001 1.00 89.25 580 LYS A O 1
ATOM 4559 N N . LEU A 1 581 ? 23.167 3.040 34.639 1.00 85.38 581 LEU A N 1
ATOM 4560 C CA . LEU A 1 581 ? 22.551 4.059 33.787 1.00 85.38 581 LEU A CA 1
ATOM 4561 C C . LEU A 1 581 ? 23.212 5.441 33.895 1.00 85.38 581 LEU A C 1
ATOM 4563 O O . LEU A 1 581 ? 23.165 6.199 32.927 1.00 85.38 581 LEU A O 1
ATOM 4567 N N . PHE A 1 582 ? 23.829 5.769 35.033 1.00 83.19 582 PHE A N 1
ATOM 4568 C CA . PHE A 1 582 ? 24.335 7.114 35.323 1.00 83.19 582 PHE A CA 1
ATOM 4569 C C . PHE A 1 582 ? 25.838 7.140 35.613 1.00 83.19 582 PHE A C 1
ATOM 4571 O O . PHE A 1 582 ? 26.443 6.138 35.994 1.00 83.19 582 PHE A O 1
ATOM 4578 N N . LEU A 1 583 ? 26.455 8.317 35.462 1.00 85.00 583 LEU A N 1
ATOM 4579 C CA . LEU A 1 583 ? 27.830 8.535 35.918 1.00 85.00 583 LEU A CA 1
ATOM 4580 C C . LEU A 1 583 ? 27.885 8.497 37.449 1.00 85.00 583 LEU A C 1
ATOM 4582 O O . LEU A 1 583 ? 26.924 8.866 38.115 1.00 85.00 583 LEU A O 1
ATOM 4586 N N . LYS A 1 584 ? 29.037 8.119 38.017 1.00 82.56 584 LYS A N 1
ATOM 4587 C CA . LYS A 1 584 ? 29.195 7.870 39.462 1.00 82.56 584 LYS A CA 1
ATOM 4588 C C . LYS A 1 584 ? 28.586 8.954 40.365 1.00 82.56 584 LYS A C 1
ATOM 4590 O O . LYS A 1 584 ? 27.834 8.627 41.270 1.00 82.56 584 LYS A O 1
ATOM 4595 N N . ALA A 1 585 ? 28.867 10.230 40.098 1.00 83.19 585 ALA A N 1
ATOM 4596 C CA . ALA A 1 585 ? 28.351 11.333 40.911 1.00 83.19 585 ALA A CA 1
ATOM 4597 C C . ALA A 1 585 ? 26.813 11.454 40.860 1.00 83.19 585 ALA A C 1
ATOM 4599 O O . ALA A 1 585 ? 26.182 11.709 41.881 1.00 83.19 585 ALA A O 1
ATOM 4600 N N . GLU A 1 586 ? 26.210 11.238 39.689 1.00 81.75 586 GLU A N 1
ATOM 4601 C CA . GLU A 1 586 ? 24.753 11.244 39.505 1.00 81.75 586 GLU A CA 1
ATOM 4602 C C . GLU A 1 586 ? 24.120 9.992 40.127 1.00 81.75 586 GLU A C 1
ATOM 4604 O O . GLU A 1 586 ? 23.089 10.079 40.793 1.00 81.75 586 GLU A O 1
ATOM 4609 N N . ALA A 1 587 ? 24.755 8.828 39.958 1.00 84.88 587 ALA A N 1
ATOM 4610 C CA . ALA A 1 587 ? 24.324 7.583 40.578 1.00 84.88 587 ALA A CA 1
ATOM 4611 C C . ALA A 1 587 ? 24.293 7.722 42.108 1.00 84.88 587 ALA A C 1
ATOM 4613 O O . ALA A 1 587 ? 23.273 7.403 42.716 1.00 84.88 587 ALA A O 1
ATOM 4614 N N . ASP A 1 588 ? 25.348 8.265 42.723 1.00 88.81 588 ASP A N 1
ATOM 4615 C CA . ASP A 1 588 ? 25.426 8.497 44.170 1.00 88.81 588 ASP A CA 1
ATOM 4616 C C . ASP A 1 588 ? 24.307 9.440 44.665 1.00 88.81 588 ASP A C 1
ATOM 4618 O O . ASP A 1 588 ? 23.673 9.156 45.687 1.00 88.81 588 ASP A O 1
ATOM 4622 N N . GLU A 1 589 ? 23.984 10.503 43.910 1.00 87.31 589 GLU A N 1
ATOM 4623 C CA . GLU A 1 589 ? 22.834 11.382 44.191 1.00 87.31 589 GLU A CA 1
ATOM 4624 C C . GLU A 1 589 ? 21.515 10.586 44.196 1.00 87.31 589 GLU A C 1
ATOM 4626 O O . GLU A 1 589 ? 20.748 10.652 45.163 1.00 87.31 589 GLU A O 1
ATOM 4631 N N . PHE A 1 590 ? 21.264 9.773 43.162 1.00 87.50 590 PHE A N 1
ATOM 4632 C CA . PHE A 1 590 ? 20.046 8.959 43.061 1.00 87.50 590 PHE A CA 1
ATOM 4633 C C . PHE A 1 590 ? 19.930 7.916 44.169 1.00 87.50 590 PHE A C 1
ATOM 4635 O O . PHE A 1 590 ? 18.839 7.721 44.715 1.00 87.50 590 PHE A O 1
ATOM 4642 N N . LYS A 1 591 ? 21.036 7.259 44.527 1.00 91.94 591 LYS A N 1
ATOM 4643 C CA . LYS A 1 591 ? 21.061 6.282 45.620 1.00 91.94 591 LYS A CA 1
ATOM 4644 C C . LYS A 1 591 ? 20.725 6.949 46.947 1.00 91.94 591 LYS A C 1
ATOM 4646 O O . LYS A 1 591 ? 19.888 6.433 47.688 1.00 91.94 591 LYS A O 1
ATOM 4651 N N . GLN A 1 592 ? 21.303 8.116 47.235 1.00 92.44 592 GLN A N 1
ATOM 4652 C CA . GLN A 1 592 ? 20.984 8.846 48.461 1.00 92.44 592 GLN A CA 1
ATOM 4653 C C . GLN A 1 592 ? 19.515 9.289 48.489 1.00 92.44 592 GLN A C 1
ATOM 4655 O O . GLN A 1 592 ? 18.825 9.082 49.488 1.00 92.44 592 GLN A O 1
ATOM 4660 N N . MET A 1 593 ? 18.996 9.820 47.377 1.00 91.94 593 MET A N 1
ATOM 4661 C CA . MET A 1 593 ? 17.579 10.175 47.267 1.00 91.94 593 MET A CA 1
ATOM 4662 C C . MET A 1 593 ? 16.662 8.970 47.514 1.00 91.94 593 MET A C 1
ATOM 4664 O O . MET A 1 593 ? 15.668 9.105 48.230 1.00 91.94 593 MET A O 1
ATOM 4668 N N . ALA A 1 594 ? 16.997 7.805 46.952 1.00 93.69 594 ALA A N 1
ATOM 4669 C CA . ALA A 1 594 ? 16.254 6.563 47.134 1.00 93.69 594 ALA A CA 1
ATOM 4670 C C . ALA A 1 594 ? 16.256 6.092 48.596 1.00 93.69 594 ALA A C 1
ATOM 4672 O O . ALA A 1 594 ? 15.183 5.806 49.138 1.00 93.69 594 ALA A O 1
ATOM 4673 N N . ARG A 1 595 ? 17.426 6.081 49.258 1.00 95.81 595 ARG A N 1
ATOM 4674 C CA . ARG A 1 595 ? 17.557 5.754 50.691 1.00 95.81 595 ARG A CA 1
ATOM 4675 C C . ARG A 1 595 ? 16.690 6.671 51.553 1.00 95.81 595 ARG A C 1
ATOM 4677 O O . ARG A 1 595 ? 15.939 6.185 52.398 1.00 95.81 595 ARG A O 1
ATOM 4684 N N . ASP A 1 596 ? 16.738 7.979 51.303 1.00 94.88 596 ASP A N 1
ATOM 4685 C CA . ASP A 1 596 ? 15.945 8.961 52.045 1.00 94.88 596 ASP A CA 1
ATOM 4686 C C . ASP A 1 596 ? 14.437 8.744 51.853 1.00 94.88 596 ASP A C 1
ATOM 4688 O O . ASP A 1 596 ? 13.680 8.745 52.824 1.00 94.88 596 ASP A O 1
ATOM 4692 N N . CYS A 1 597 ? 13.985 8.550 50.606 1.00 95.50 597 CYS A N 1
ATOM 4693 C CA . CYS A 1 597 ? 12.576 8.282 50.308 1.00 95.50 597 CYS A CA 1
ATOM 4694 C C . CYS A 1 597 ? 12.096 6.983 50.968 1.00 95.50 597 CYS A C 1
ATOM 4696 O O . CYS A 1 597 ? 10.967 6.925 51.459 1.00 95.50 597 CYS A O 1
ATOM 4698 N N . ALA A 1 598 ? 12.935 5.944 50.998 1.00 95.25 598 ALA A N 1
ATOM 4699 C CA . ALA A 1 598 ? 12.608 4.673 51.634 1.00 95.25 598 ALA A CA 1
ATOM 4700 C C . ALA A 1 598 ? 12.527 4.810 53.163 1.00 95.25 598 ALA A C 1
ATOM 4702 O O . ALA A 1 598 ? 11.570 4.332 53.770 1.00 95.25 598 ALA A O 1
ATOM 4703 N N . ALA A 1 599 ? 13.475 5.518 53.786 1.00 95.69 599 ALA A N 1
ATOM 4704 C CA . ALA A 1 599 ? 13.464 5.783 55.224 1.00 95.69 599 ALA A CA 1
ATOM 4705 C C . ALA A 1 599 ? 12.234 6.604 55.651 1.00 95.69 599 ALA A C 1
ATOM 4707 O O . ALA A 1 599 ? 11.565 6.252 56.623 1.00 95.69 599 ALA A O 1
ATOM 4708 N N . GLN A 1 600 ? 11.893 7.651 54.893 1.00 96.12 600 GLN A N 1
ATOM 4709 C CA . GLN A 1 600 ? 10.702 8.469 55.141 1.00 96.12 600 GLN A CA 1
ATOM 4710 C C . GLN A 1 600 ? 9.407 7.667 54.980 1.00 96.12 600 GLN A C 1
ATOM 4712 O O . GLN A 1 600 ? 8.500 7.796 55.802 1.00 96.12 600 GLN A O 1
ATOM 4717 N N . LEU A 1 601 ? 9.311 6.814 53.953 1.00 96.19 601 LEU A N 1
ATOM 4718 C CA . LEU A 1 601 ? 8.140 5.955 53.786 1.00 96.19 601 LEU A CA 1
ATOM 4719 C C . LEU A 1 601 ? 8.031 4.941 54.932 1.00 96.19 601 LEU A C 1
ATOM 4721 O O . LEU A 1 601 ? 6.943 4.746 55.458 1.00 96.19 601 LEU A O 1
ATOM 4725 N N . LYS A 1 602 ? 9.148 4.353 55.378 1.00 94.50 602 LYS A N 1
ATOM 4726 C CA . LYS A 1 602 ? 9.170 3.433 56.525 1.00 94.50 602 LYS A CA 1
ATOM 4727 C C . LYS A 1 602 ? 8.662 4.095 57.809 1.00 94.50 602 LYS A C 1
ATOM 4729 O O . LYS A 1 602 ? 7.859 3.495 58.514 1.00 94.50 602 LYS A O 1
ATOM 4734 N N . GLN A 1 603 ? 9.086 5.330 58.089 1.00 93.12 603 GLN A N 1
ATOM 4735 C CA . GLN A 1 603 ? 8.573 6.106 59.226 1.00 93.12 603 GLN A CA 1
ATOM 4736 C C . GLN A 1 603 ? 7.065 6.348 59.112 1.00 93.12 603 GLN A C 1
ATOM 4738 O O . GLN A 1 603 ? 6.336 6.215 60.091 1.00 93.12 603 GLN A O 1
ATOM 4743 N N . LYS A 1 604 ? 6.583 6.658 57.906 1.00 92.06 604 LYS A N 1
ATOM 4744 C CA . LYS A 1 604 ? 5.158 6.867 57.646 1.00 92.06 604 LYS A CA 1
ATOM 4745 C C . LYS A 1 604 ? 4.324 5.604 57.874 1.00 92.06 604 LYS A C 1
ATOM 4747 O O . LYS A 1 604 ? 3.287 5.694 58.512 1.00 92.06 604 LYS A O 1
ATOM 4752 N N . LEU A 1 605 ? 4.811 4.446 57.423 1.00 88.94 605 LEU A N 1
ATOM 4753 C CA . LEU A 1 605 ? 4.161 3.146 57.632 1.00 88.94 605 LEU A CA 1
ATOM 4754 C C . LEU A 1 605 ? 4.147 2.711 59.106 1.00 88.94 605 LEU A C 1
ATOM 4756 O O . LEU A 1 605 ? 3.281 1.947 59.495 1.00 88.94 605 LEU A O 1
ATOM 4760 N N . SER A 1 606 ? 5.095 3.173 59.930 1.00 81.69 606 SER A N 1
ATOM 4761 C CA . SER A 1 606 ? 5.104 2.879 61.375 1.00 81.69 606 SER A CA 1
ATOM 4762 C C . SER A 1 606 ? 4.151 3.746 62.208 1.00 81.69 606 SER A C 1
ATOM 4764 O O . SER A 1 606 ? 4.033 3.525 63.411 1.00 81.69 606 SER A O 1
ATOM 4766 N N . LEU A 1 607 ? 3.532 4.759 61.594 1.00 71.25 607 LEU A N 1
ATOM 4767 C CA . LEU A 1 607 ? 2.623 5.717 62.234 1.00 71.25 607 LEU A CA 1
ATOM 4768 C C . LEU A 1 607 ? 1.150 5.521 61.821 1.00 71.25 607 LEU A C 1
ATOM 4770 O O . LEU A 1 607 ? 0.283 6.199 62.372 1.00 71.25 607 LEU A O 1
ATOM 4774 N N . GLU A 1 608 ? 0.889 4.651 60.843 1.00 60.22 608 GLU A N 1
ATOM 4775 C CA . GLU A 1 608 ? -0.441 4.212 60.383 1.00 60.22 608 GLU A CA 1
ATOM 4776 C C . GLU A 1 608 ? -0.801 2.870 61.031 1.00 60.22 608 GLU A C 1
ATOM 4778 O O . GLU A 1 608 ? -2.005 2.682 61.328 1.00 60.22 608 GLU A O 1
#

Secondary structure (DSSP, 8-state):
-HHHHHHHHHTT--EEEETTEEEESS-EE-TT-----PPTTEEESS-EE-TT-----PPTT-EESS-EE-TT----SPPTT-EESS-EE-TT-------TT-EESS-EE-TT----B--TT-EESS-EE-TTS---B--S--EESS-EE-TTS------TT-EESS-EE-TTS------TT-EESS-EE-TT-----PPTT-EESS-EE-TT-----PPTT-EESS-EE-TT-------TT-EESS-EE-TTS------TT-EESS-EE-TT-------TT-EEEEEEE-TT-------TT---EEEEEE-TT-------TT----S-EE-TT-------TT-EESS-EE-TT-------TT-EESS-EE-TT-------TT-EESS-EE-TTS------TT-EESS-EE-TT-------TT-EESS-EE-TT----SPPTT-EESS-EE-TT----B--TT-EESS-EE-TTS---BPPTT-EESS-EE-TT-----PPTT-EEEEEEE-TTSS-----TT-EEEEEE--GGG-SSEEEEE-SSSS-EEEEEEETTEEEEEETTEEEESHHHHHHHHHHHS-HHHHHHHHHHHHHHHHHHHHHHT--

InterPro domains:
  IPR032675 Leucine-rich repeat domain superfamily [G3DSA:3.80.10.10] (4-284)
  IPR032675 Leucine-rich repeat domain superfamily [G3DSA:3.80.10.10] (285-547)
  IPR050715 Leucine-rich repeat and signaling effector domain-containing protein [PTHR45752] (365-531)

pLDDT: mean 93.35, std 6.48, range [50.5, 98.81]

Sequence (608 aa):
MEQFITYLNTQQIKYSIGDNSITILESLNLAEVRIKHLPDNLIINGDLNLRLTTIKKLPDNLTVNGDLCARATKIKAWPKNLNVKGSIDLLRTRIASLPDNLTVNGDLNLEQTPVKSLPANLKVKGNLALRGSHFCNIPERFDVAGSLNLSDTKIDRLPDNLNIQGDLNIARTRIKKLPENLSVSGNLNLCGTKVKKLPDNFDIMGDLDLSDTRIKKLPGNLKVGGKLDLYGTRIKKIPNDLTVKKGISLCGSKIKNLPDNLTINHCLDLGFTKIKKLPDNLIVNGYLRLHGTEVKKLLKHSNVQCSSLGLGITKIKQLPANIEVKNSLYLSYTKIKQLPDNLGLKGDLTLRYVPIKKLPDNLTIGGDLDLSCTRIETLPENLKVAGNLNLSSSKLKKLPKNLHIGGDLDLHNTKIKKIQDNLNVNGTLDLYRTKIKKLPKNLFVKNELFLSNTRVKTLPSDLKVEGDLWLSSSSIKKLPDNLKLNGDLYLQDTNIKQLPKNLFVKRQLSITNTKISVLPEDLMFGSIELDIKKIKNIVYKKCHSIKAFIFTVYLQGEIKLVYDGSLIGNLEEFEQFTDKLFLKAEADEFKQMARDCAAQLKQKLSLE

Organism: NCBI:txid1196083

Radius of gyration: 35.7 Å; chains: 1; bounding box: 89×34×100 Å